Protein 6R9N (pdb70)

Structure (mmCIF, N/CA/C/O backbone):
data_6R9N
#
_entry.id   6R9N
#
_cell.length_a   44.675
_cell.length_b   85.451
_cell.length_c   118.803
_cell.angle_alpha   90.00
_cell.angle_beta   90.00
_cell.angle_gamma   90.00
#
_symmetry.space_group_name_H-M   'P 21 21 21'
#
loop_
_entity.id
_entity.type
_entity.pdbx_description
1 polymer 'Uncharacterized protein'
2 non-polymer 'FE (III) ION'
3 non-polymer 'PEROXIDE ION'
4 non-polymer 'OXYGEN ATOM'
5 non-polymer 'CHLORIDE ION'
6 water water
#
loop_
_atom_site.group_PDB
_atom_site.id
_atom_site.type_symbol
_atom_site.label_atom_id
_atom_site.label_alt_id
_atom_site.label_comp_id
_atom_site.label_asym_id
_atom_site.label_entity_id
_atom_site.label_seq_id
_atom_site.pdbx_PDB_ins_code
_atom_site.Cartn_x
_atom_site.Cartn_y
_atom_site.Cartn_z
_atom_site.occupancy
_atom_site.B_iso_or_equiv
_atom_site.auth_seq_id
_atom_site.auth_comp_id
_atom_site.auth_asym_id
_atom_site.auth_atom_id
_atom_site.pdbx_PDB_model_num
ATOM 1 N N . ILE A 1 6 ? -8.832 -4.692 13.114 1.00 68.46 6 ILE A N 1
ATOM 2 C CA . ILE A 1 6 ? -9.412 -5.960 13.552 1.00 66.06 6 ILE A CA 1
ATOM 3 C C . ILE A 1 6 ? -10.890 -5.784 13.917 1.00 64.46 6 ILE A C 1
ATOM 4 O O . ILE A 1 6 ? -11.732 -6.562 13.470 1.00 64.16 6 ILE A O 1
ATOM 9 N N . ASP A 1 7 ? -11.202 -4.753 14.705 1.00 63.74 7 ASP A N 1
ATOM 10 C CA . ASP A 1 7 ? -12.518 -4.582 15.312 1.00 59.94 7 ASP A CA 1
ATOM 11 C C . ASP A 1 7 ? -13.410 -3.655 14.488 1.00 55.79 7 ASP A C 1
ATOM 12 O O . ASP A 1 7 ? -12.938 -2.831 13.699 1.00 59.92 7 ASP A O 1
ATOM 17 N N . GLY A 1 8 ? -14.716 -3.783 14.705 1.00 44.30 8 GLY A N 1
ATOM 18 C CA . GLY A 1 8 ? -15.712 -3.090 13.904 1.00 39.90 8 GLY A CA 1
ATOM 19 C C . GLY A 1 8 ? -16.224 -1.841 14.598 1.00 37.44 8 GLY A C 1
ATOM 20 O O . GLY A 1 8 ? -16.525 -1.863 15.785 1.00 40.39 8 GLY A O 1
ATOM 21 N N . VAL A 1 9 ? -16.377 -0.769 13.822 1.00 34.19 9 VAL A N 1
ATOM 22 C CA . VAL A 1 9 ? -16.721 0.553 14.331 1.00 26.66 9 VAL A CA 1
ATOM 23 C C . VAL A 1 9 ? -17.959 1.024 13.588 1.00 28.63 9 VAL A C 1
ATOM 24 O O . VAL A 1 9 ? -17.918 1.224 12.365 1.00 27.40 9 VAL A O 1
ATOM 28 N N . VAL A 1 10 ? -19.035 1.263 14.327 1.00 23.61 10 VAL A N 1
ATOM 29 C CA . VAL A 1 10 ? -20.300 1.682 13.731 1.00 24.79 10 VAL A CA 1
ATOM 30 C C . VAL A 1 10 ? -20.233 3.162 13.407 1.00 25.52 10 VAL A C 1
ATOM 31 O O . VAL A 1 10 ? -19.991 3.987 14.293 1.00 24.92 10 VAL A O 1
ATOM 35 N N . LEU A 1 11 ? -20.442 3.498 12.127 1.00 23.07 11 LEU A N 1
ATOM 36 C CA . LEU A 1 11 ? -20.424 4.881 11.664 1.00 22.95 11 LEU A CA 1
ATOM 37 C C . LEU A 1 11 ? -21.799 5.522 11.666 1.00 25.28 11 LEU A C 1
ATOM 38 O O . LEU A 1 11 ? -21.905 6.743 11.809 1.00 28.49 11 LEU A O 1
ATOM 43 N N . TYR A 1 12 ? -22.844 4.720 11.492 1.00 24.56 12 TYR A N 1
ATOM 44 C CA . TYR A 1 12 ? -24.219 5.191 11.437 1.00 25.71 12 TYR A CA 1
ATOM 45 C C . TYR A 1 12 ? -25.095 4.073 11.962 1.00 25.66 12 TYR A C 1
ATOM 46 O O . TYR A 1 12 ? -24.822 2.892 11.730 1.00 26.20 12 TYR A O 1
ATOM 55 N N . GLU A 1 13 ? -26.187 4.455 12.620 1.00 28.93 13 GLU A N 1
ATOM 56 C CA . GLU A 1 13 ? -27.055 3.465 13.238 1.00 30.15 13 GLU A CA 1
ATOM 57 C C . GLU A 1 13 ? -28.449 4.050 13.341 1.00 31.22 13 GLU A C 1
ATOM 58 O O . GLU A 1 13 ? -28.594 5.235 13.648 1.00 30.99 13 GLU A O 1
ATOM 64 N N . ASP A 1 14 ? -29.451 3.264 12.963 1.00 29.44 14 ASP A N 1
ATOM 65 C CA . ASP A 1 14 ? -30.813 3.466 13.452 1.00 31.38 14 ASP A CA 1
ATOM 66 C C . ASP A 1 14 ? -31.393 2.084 13.715 1.00 34.28 14 ASP A C 1
ATOM 67 O O . ASP A 1 14 ? -30.687 1.073 13.621 1.00 33.28 14 ASP A O 1
ATOM 72 N N . ALA A 1 15 ? -32.698 2.036 14.009 1.00 36.62 15 ALA A N 1
ATOM 73 C CA . ALA A 1 15 ? -33.320 0.783 14.443 1.00 35.33 15 ALA A CA 1
ATOM 74 C C . ALA A 1 15 ? -33.235 -0.310 13.382 1.00 36.34 15 ALA A C 1
ATOM 75 O O . ALA A 1 15 ? -33.233 -1.499 13.718 1.00 39.51 15 ALA A O 1
ATOM 77 N N . ASP A 1 16 ? -33.193 0.062 12.102 1.00 37.03 16 ASP A N 1
ATOM 78 C CA . ASP A 1 16 ? -33.282 -0.905 11.019 1.00 39.65 16 ASP A CA 1
ATOM 79 C C . ASP A 1 16 ? -32.032 -1.015 10.156 1.00 35.92 16 ASP A C 1
ATOM 80 O O . ASP A 1 16 ? -31.988 -1.893 9.286 1.00 36.93 16 ASP A O 1
ATOM 85 N N . HIS A 1 17 ? -31.019 -0.174 10.373 1.00 33.97 17 HIS A N 1
ATOM 86 C CA . HIS A 1 17 ? -29.956 0.003 9.391 1.00 31.52 17 HIS A CA 1
ATOM 87 C C . HIS A 1 17 ? -28.679 0.441 10.097 1.00 31.04 17 HIS A C 1
ATOM 88 O O . HIS A 1 17 ? -28.712 1.369 10.903 1.00 30.16 17 HIS A O 1
ATOM 95 N N . LYS A 1 18 ? -27.564 -0.223 9.795 1.00 29.26 18 LYS A N 1
ATOM 96 C CA . LYS A 1 18 ? -26.255 0.183 10.289 1.00 28.55 18 LYS A CA 1
ATOM 97 C C . LYS A 1 18 ? -25.257 0.229 9.144 1.00 28.96 18 LYS A C 1
ATOM 98 O O . LYS A 1 18 ? -25.313 -0.586 8.218 1.00 30.41 18 LYS A O 1
ATOM 104 N N . PHE A 1 19 ? -24.319 1.169 9.245 1.00 25.75 19 PHE A N 1
ATOM 105 C CA . PHE A 1 19 ? -23.149 1.250 8.377 1.00 30.73 19 PHE A CA 1
ATOM 106 C C . PHE A 1 19 ? -21.923 1.135 9.280 1.00 27.43 19 PHE A C 1
ATOM 107 O O . PHE A 1 19 ? -21.764 1.936 10.207 1.00 26.72 19 PHE A O 1
ATOM 115 N N . ILE A 1 20 ? -21.065 0.148 9.002 1.00 24.41 20 ILE A N 1
ATOM 116 C CA . ILE A 1 20 ? -19.996 -0.283 9.897 1.00 27.34 20 ILE A CA 1
ATOM 117 C C . ILE A 1 20 ? -18.669 -0.306 9.139 1.00 28.36 20 ILE A C 1
ATOM 118 O O . ILE A 1 20 ? -18.575 -0.898 8.055 1.00 27.26 20 ILE A O 1
ATOM 123 N N . TRP A 1 21 ? -17.636 0.275 9.744 1.00 27.30 21 TRP A N 1
ATOM 124 C CA . TRP A 1 21 ? -16.258 0.093 9.305 1.00 29.06 21 TRP A CA 1
ATOM 125 C C . TRP A 1 21 ? -15.656 -1.154 9.960 1.00 33.05 21 TRP A C 1
ATOM 126 O O . TRP A 1 21 ? -15.657 -1.277 11.194 1.00 32.06 21 TRP A O 1
ATOM 137 N N . LEU A 1 22 ? -15.161 -2.070 9.122 1.00 30.29 22 LEU A N 1
ATOM 138 C CA . LEU A 1 22 ? -14.614 -3.390 9.468 1.00 33.74 22 LEU A CA 1
ATOM 139 C C . LEU A 1 22 ? -15.709 -4.339 9.926 1.00 43.53 22 LEU A C 1
ATOM 140 O O . LEU A 1 22 ? -16.278 -5.068 9.110 1.00 45.14 22 LEU A O 1
ATOM 145 N N . GLY A 1 31 ? 4.612 -4.763 3.801 1.00 60.42 31 GLY A N 1
ATOM 146 C CA . GLY A 1 31 ? 4.985 -3.703 2.882 1.00 53.78 31 GLY A CA 1
ATOM 147 C C . GLY A 1 31 ? 3.839 -3.003 2.179 1.00 57.27 31 GLY A C 1
ATOM 148 O O . GLY A 1 31 ? 4.053 -1.994 1.509 1.00 56.31 31 GLY A O 1
ATOM 149 N N . ALA A 1 32 ? 2.622 -3.515 2.346 1.00 53.96 32 ALA A N 1
ATOM 150 C CA . ALA A 1 32 ? 1.504 -3.105 1.509 1.00 51.37 32 ALA A CA 1
ATOM 151 C C . ALA A 1 32 ? 0.697 -1.979 2.146 1.00 49.83 32 ALA A C 1
ATOM 152 O O . ALA A 1 32 ? 0.658 -1.826 3.369 1.00 49.16 32 ALA A O 1
ATOM 154 N N . VAL A 1 33 ? 0.050 -1.187 1.284 1.00 45.88 33 VAL A N 1
ATOM 155 C CA . VAL A 1 33 ? -0.940 -0.210 1.730 1.00 47.24 33 VAL A CA 1
ATOM 156 C C . VAL A 1 33 ? -2.069 -0.940 2.448 1.00 48.90 33 VAL A C 1
ATOM 157 O O . VAL A 1 33 ? -2.482 -2.016 2.005 1.00 48.89 33 VAL A O 1
ATOM 161 N N . GLN A 1 34 ? -2.595 -0.388 3.555 1.00 47.25 34 GLN A N 1
ATOM 162 C CA . GLN A 1 34 ? -3.642 -1.229 4.123 1.00 51.14 34 GLN A CA 1
ATOM 163 C C . GLN A 1 34 ? -4.959 -0.802 3.477 1.00 46.65 34 GLN A C 1
ATOM 164 O O . GLN A 1 34 ? -5.056 0.223 2.786 1.00 43.63 34 GLN A O 1
ATOM 170 N N . THR A 1 35 ? -5.992 -1.592 3.751 1.00 43.37 35 THR A N 1
ATOM 171 C CA . THR A 1 35 ? -7.268 -1.486 3.073 1.00 39.38 35 THR A CA 1
ATOM 172 C C . THR A 1 35 ? -8.369 -1.346 4.117 1.00 40.31 35 THR A C 1
ATOM 173 O O . THR A 1 35 ? -8.218 -1.785 5.261 1.00 39.96 35 THR A O 1
ATOM 177 N N . MET A 1 36 ? -9.459 -0.684 3.730 1.00 36.33 36 MET A N 1
ATOM 178 C CA . MET A 1 36 ? -10.619 -0.495 4.601 1.00 33.33 36 MET A CA 1
ATOM 179 C C . MET A 1 36 ? -11.780 -1.325 4.075 1.00 35.77 36 MET A C 1
ATOM 180 O O . MET A 1 36 ? -12.097 -1.251 2.886 1.00 34.72 36 MET A O 1
ATOM 185 N N . GLN A 1 37 ? -12.412 -2.107 4.953 1.00 34.24 37 GLN A N 1
ATOM 186 C CA . GLN A 1 37 ? -13.564 -2.937 4.613 1.00 30.27 37 GLN A CA 1
ATOM 187 C C . GLN A 1 37 ? -14.797 -2.406 5.321 1.00 30.39 37 GLN A C 1
ATOM 188 O O . GLN A 1 37 ? -14.719 -1.970 6.473 1.00 29.49 37 GLN A O 1
ATOM 194 N N . TYR A 1 38 ? -15.939 -2.458 4.642 1.00 27.91 38 TYR A N 1
ATOM 195 C CA . TYR A 1 38 ? -17.164 -1.917 5.208 1.00 30.94 38 TYR A CA 1
ATOM 196 C C . TYR A 1 38 ? -18.292 -2.938 5.156 1.00 27.30 38 TYR A C 1
ATOM 197 O O . TYR A 1 38 ? -18.296 -3.857 4.333 1.00 27.42 38 TYR A O 1
ATOM 206 N N . LEU A 1 39 ? -19.228 -2.787 6.090 1.00 25.92 39 LEU A N 1
ATOM 207 C CA . LEU A 1 39 ? -20.392 -3.654 6.184 1.00 25.97 39 LEU A CA 1
ATOM 208 C C . LEU A 1 39 ? -21.616 -2.779 6.389 1.00 27.99 39 LEU A C 1
ATOM 209 O O . LEU A 1 39 ? -21.592 -1.851 7.207 1.00 26.85 39 LEU A O 1
ATOM 214 N N . ILE A 1 40 ? -22.657 -3.040 5.610 1.00 27.59 40 ILE A N 1
ATOM 215 C CA . ILE A 1 40 ? -23.982 -2.481 5.835 1.00 24.49 40 ILE A CA 1
ATOM 216 C C . ILE A 1 40 ? -24.882 -3.604 6.322 1.00 29.91 40 ILE A C 1
ATOM 217 O O . ILE A 1 40 ? -24.877 -4.699 5.750 1.00 31.17 40 ILE A O 1
ATOM 222 N N . VAL A 1 41 ? -25.610 -3.352 7.410 1.00 30.55 41 VAL A N 1
ATOM 223 C CA . VAL A 1 41 ? -26.597 -4.279 7.947 1.00 29.15 41 VAL A CA 1
ATOM 224 C C . VAL A 1 41 ? -27.946 -3.587 7.863 1.00 31.01 41 VAL A C 1
ATOM 225 O O . VAL A 1 41 ? -28.067 -2.415 8.234 1.00 32.81 41 VAL A O 1
ATOM 229 N N . ASP A 1 42 ? -28.948 -4.298 7.354 1.00 32.52 42 ASP A N 1
ATOM 230 C CA . ASP A 1 42 ? -30.265 -3.717 7.099 1.00 34.60 42 ASP A CA 1
ATOM 231 C C . ASP A 1 42 ? -31.296 -4.797 7.398 1.00 35.93 42 ASP A C 1
ATOM 232 O O . ASP A 1 42 ? -31.325 -5.833 6.721 1.00 31.82 42 ASP A O 1
ATOM 237 N N . ARG A 1 43 ? -32.112 -4.562 8.435 1.00 30.97 43 ARG A N 1
ATOM 238 C CA . ARG A 1 43 ? -33.081 -5.547 8.913 1.00 35.44 43 ARG A CA 1
ATOM 239 C C . ARG A 1 43 ? -32.443 -6.929 9.023 1.00 36.27 43 ARG A C 1
ATOM 240 O O . ARG A 1 43 ? -33.000 -7.935 8.581 1.00 38.03 43 ARG A O 1
ATOM 248 N N . GLY A 1 44 ? -31.220 -6.974 9.549 1.00 34.81 44 GLY A N 1
ATOM 249 C CA . GLY A 1 44 ? -30.580 -8.245 9.781 1.00 32.11 44 GLY A CA 1
ATOM 250 C C . GLY A 1 44 ? -29.872 -8.859 8.592 1.00 37.60 44 GLY A C 1
ATOM 251 O O . GLY A 1 44 ? -29.345 -9.966 8.728 1.00 43.80 44 GLY A O 1
ATOM 252 N N . ARG A 1 45 ? -29.883 -8.222 7.422 1.00 33.85 45 ARG A N 1
ATOM 253 C CA . ARG A 1 45 ? -29.171 -8.730 6.251 1.00 38.93 45 ARG A CA 1
ATOM 254 C C . ARG A 1 45 ? -27.954 -7.851 5.972 1.00 35.82 45 ARG A C 1
ATOM 255 O O . ARG A 1 45 ? -27.934 -6.671 6.333 1.00 38.32 45 ARG A O 1
ATOM 263 N N . GLY A 1 46 ? -26.932 -8.428 5.337 1.00 32.79 46 GLY A N 1
ATOM 264 C CA . GLY A 1 46 ? -25.638 -7.776 5.189 1.00 31.94 46 GLY A CA 1
ATOM 265 C C . GLY A 1 46 ? -25.287 -7.425 3.750 1.00 32.57 46 GLY A C 1
ATOM 266 O O . GLY A 1 46 ? -25.695 -8.108 2.811 1.00 31.36 46 GLY A O 1
ATOM 267 N N . VAL A 1 47 ? -24.533 -6.339 3.587 1.00 28.33 47 VAL A N 1
ATOM 268 C CA . VAL A 1 47 ? -23.930 -5.947 2.315 1.00 28.20 47 VAL A CA 1
ATOM 269 C C . VAL A 1 47 ? -22.456 -5.680 2.599 1.00 28.79 47 VAL A C 1
ATOM 270 O O . VAL A 1 47 ? -22.130 -4.820 3.426 1.00 26.83 47 VAL A O 1
ATOM 274 N N . LEU A 1 48 ? -21.576 -6.433 1.950 1.00 28.18 48 LEU A N 1
ATOM 275 C CA . LEU A 1 48 ? -20.139 -6.356 2.197 1.00 30.84 48 LEU A CA 1
ATOM 276 C C . LEU A 1 48 ? -19.461 -5.525 1.117 1.00 27.55 48 LEU A C 1
ATOM 277 O O . LEU A 1 48 ? -19.608 -5.821 -0.071 1.00 27.69 48 LEU A O 1
ATOM 282 N N . LEU A 1 49 ? -18.674 -4.524 1.528 1.00 28.56 49 LEU A N 1
ATOM 283 C CA . LEU A 1 49 ? -18.011 -3.622 0.589 1.00 26.90 49 LEU A CA 1
ATOM 284 C C . LEU A 1 49 ? -16.511 -3.902 0.527 1.00 31.37 49 LEU A C 1
ATOM 285 O O . LEU A 1 49 ? -15.815 -3.821 1.548 1.00 27.81 49 LEU A O 1
ATOM 290 N N . ASP A 1 50 ? -16.013 -4.172 -0.694 1.00 28.16 50 ASP A N 1
ATOM 291 C CA . ASP A 1 50 ? -14.604 -4.390 -1.031 1.00 31.31 50 ASP A CA 1
ATOM 292 C C . ASP A 1 50 ? -13.894 -5.199 0.045 1.00 34.74 50 ASP A C 1
ATOM 293 O O . ASP A 1 50 ? -13.000 -4.694 0.738 1.00 38.77 50 ASP A O 1
ATOM 298 N N . PRO A 1 51 ? -14.291 -6.454 0.231 1.00 36.16 51 PRO A N 1
ATOM 299 C CA . PRO A 1 51 ? -13.727 -7.268 1.301 1.00 39.82 51 PRO A CA 1
ATOM 300 C C . PRO A 1 51 ? -12.352 -7.826 0.987 1.00 42.31 51 PRO A C 1
ATOM 301 O O . PRO A 1 51 ? -11.830 -8.605 1.789 1.00 49.26 51 PRO A O 1
ATOM 305 N N . GLY A 1 52 ? -11.757 -7.425 -0.134 1.00 39.11 52 GLY A N 1
ATOM 306 C CA . GLY A 1 52 ? -10.606 -8.140 -0.640 1.00 45.28 52 GLY A CA 1
ATOM 307 C C . GLY A 1 52 ? -9.437 -8.127 0.314 1.00 49.70 52 GLY A C 1
ATOM 308 O O . GLY A 1 52 ? -9.286 -7.255 1.169 1.00 54.68 52 GLY A O 1
ATOM 309 N N . GLY A 1 53 ? -8.574 -9.112 0.103 1.00 52.17 53 GLY A N 1
ATOM 310 C CA . GLY A 1 53 ? -7.504 -9.413 1.019 1.00 57.49 53 GLY A CA 1
ATOM 311 C C . GLY A 1 53 ? -7.711 -10.825 1.521 1.00 58.14 53 GLY A C 1
ATOM 312 O O . GLY A 1 53 ? -8.418 -11.046 2.512 1.00 58.03 53 GLY A O 1
ATOM 313 N N . VAL A 1 54 ? -7.120 -11.795 0.817 1.00 58.81 54 VAL A N 1
ATOM 314 C CA . VAL A 1 54 ? -7.164 -13.189 1.246 1.00 56.74 54 VAL A CA 1
ATOM 315 C C . VAL A 1 54 ? -6.570 -13.365 2.641 1.00 63.75 54 VAL A C 1
ATOM 316 O O . VAL A 1 54 ? -6.822 -14.382 3.303 1.00 58.95 54 VAL A O 1
ATOM 320 N N . HIS A 1 55 ? -5.799 -12.390 3.118 1.00 63.00 55 HIS A N 1
ATOM 321 C CA . HIS A 1 55 ? -5.186 -12.545 4.423 1.00 66.83 55 HIS A CA 1
ATOM 322 C C . HIS A 1 55 ? -6.107 -12.044 5.532 1.00 64.78 55 HIS A C 1
ATOM 323 O O . HIS A 1 55 ? -7.032 -11.256 5.309 1.00 61.22 55 HIS A O 1
ATOM 330 N N . LEU A 1 56 ? -5.777 -12.469 6.753 1.00 65.42 56 LEU A N 1
ATOM 331 C CA . LEU A 1 56 ? -6.740 -12.880 7.772 1.00 66.52 56 LEU A CA 1
ATOM 332 C C . LEU A 1 56 ? -8.190 -12.721 7.327 1.00 66.67 56 LEU A C 1
ATOM 333 O O . LEU A 1 56 ? -8.887 -11.765 7.697 1.00 63.38 56 LEU A O 1
ATOM 338 N N . PHE A 1 57 ? -8.639 -13.674 6.509 1.00 63.83 57 PHE A N 1
ATOM 339 C CA . PHE A 1 57 ? -10.047 -13.753 6.171 1.00 58.23 57 PHE A CA 1
ATOM 340 C C . PHE A 1 57 ? -10.855 -13.923 7.445 1.00 56.54 57 PHE A C 1
ATOM 341 O O . PHE A 1 57 ? -11.975 -13.417 7.559 1.00 53.64 57 PHE A O 1
ATOM 349 N N . SER A 1 58 ? -10.250 -14.560 8.444 1.00 55.68 58 SER A N 1
ATOM 350 C CA . SER A 1 58 ? -10.908 -14.807 9.710 1.00 53.31 58 SER A CA 1
ATOM 351 C C . SER A 1 58 ? -10.993 -13.551 10.556 1.00 53.21 58 SER A C 1
ATOM 352 O O . SER A 1 58 ? -11.808 -13.494 11.481 1.00 55.69 58 SER A O 1
ATOM 355 N N . ARG A 1 59 ? -10.197 -12.528 10.245 1.00 58.14 59 ARG A N 1
ATOM 356 C CA . ARG A 1 59 ? -10.354 -11.261 10.947 1.00 58.26 59 ARG A CA 1
ATOM 357 C C . ARG A 1 59 ? -11.645 -10.578 10.516 1.00 52.81 59 ARG A C 1
ATOM 358 O O . ARG A 1 59 ? -12.427 -10.114 11.356 1.00 52.45 59 ARG A O 1
ATOM 366 N N . VAL A 1 60 ? -11.891 -10.520 9.205 1.00 53.10 60 VAL A N 1
ATOM 367 C CA . VAL A 1 60 ? -13.109 -9.889 8.709 1.00 49.67 60 VAL A CA 1
ATOM 368 C C . VAL A 1 60 ? -14.339 -10.665 9.169 1.00 48.20 60 VAL A C 1
ATOM 369 O O . VAL A 1 60 ? -15.336 -10.071 9.598 1.00 43.13 60 VAL A O 1
ATOM 373 N N . VAL A 1 61 ? -14.283 -12.003 9.093 1.00 48.38 61 VAL A N 1
ATOM 374 C CA . VAL A 1 61 ? -15.400 -12.841 9.528 1.00 45.72 61 VAL A CA 1
ATOM 375 C C . VAL A 1 61 ? -15.714 -12.593 10.997 1.00 46.03 61 VAL A C 1
ATOM 376 O O . VAL A 1 61 ? -16.881 -12.433 11.380 1.00 37.83 61 VAL A O 1
ATOM 380 N N . THR A 1 62 ? -14.678 -12.619 11.846 1.00 46.57 62 THR A N 1
ATOM 381 C CA . THR A 1 62 ? -14.865 -12.347 13.268 1.00 45.79 62 THR A CA 1
ATOM 382 C C . THR A 1 62 ? -15.541 -11.002 13.486 1.00 45.99 62 THR A C 1
ATOM 383 O O . THR A 1 62 ? -16.504 -10.893 14.256 1.00 44.48 62 THR A O 1
ATOM 387 N N . ALA A 1 63 ? -15.046 -9.966 12.811 1.00 44.80 63 ALA A N 1
ATOM 388 C CA . ALA A 1 63 ? -15.623 -8.640 12.972 1.00 42.61 63 ALA A CA 1
ATOM 389 C C . ALA A 1 63 ? -17.075 -8.622 12.519 1.00 42.49 63 ALA A C 1
ATOM 390 O O . ALA A 1 63 ? -17.949 -8.117 13.232 1.00 43.07 63 ALA A O 1
ATOM 392 N N . ILE A 1 64 ? -17.358 -9.206 11.349 1.00 37.59 64 ILE A N 1
ATOM 393 C CA . ILE A 1 64 ? -18.735 -9.259 10.864 1.00 37.68 64 ILE A CA 1
ATOM 394 C C . ILE A 1 64 ? -19.635 -9.948 11.882 1.00 37.04 64 ILE A C 1
ATOM 395 O O . ILE A 1 64 ? -20.750 -9.486 12.164 1.00 35.77 64 ILE A O 1
ATOM 400 N N . SER A 1 65 ? -19.153 -11.041 12.474 1.00 41.77 65 SER A N 1
ATOM 401 C CA . SER A 1 65 ? -19.965 -11.862 13.369 1.00 42.26 65 SER A CA 1
ATOM 402 C C . SER A 1 65 ? -20.389 -11.150 14.651 1.00 39.71 65 SER A C 1
ATOM 403 O O . SER A 1 65 ? -21.292 -11.645 15.328 1.00 38.99 65 SER A O 1
ATOM 406 N N . ARG A 1 66 ? -19.786 -10.012 14.999 1.00 38.54 66 ARG A N 1
ATOM 407 C CA . ARG A 1 66 ? -20.311 -9.227 16.109 1.00 39.49 66 ARG A CA 1
ATOM 408 C C . ARG A 1 66 ? -21.625 -8.541 15.763 1.00 42.04 66 ARG A C 1
ATOM 409 O O . ARG A 1 66 ? -22.288 -8.012 16.666 1.00 42.99 66 ARG A O 1
ATOM 417 N N . PHE A 1 67 ? -22.008 -8.525 14.488 1.00 40.50 67 PHE A N 1
ATOM 418 C CA . PHE A 1 67 ? -23.195 -7.816 14.037 1.00 37.43 67 PHE A CA 1
ATOM 419 C C . PHE A 1 67 ? -24.199 -8.685 13.318 1.00 39.61 67 PHE A C 1
ATOM 420 O O . PHE A 1 67 ? -25.396 -8.396 13.388 1.00 45.00 67 PHE A O 1
ATOM 428 N N . ILE A 1 68 ? -23.757 -9.734 12.628 1.00 38.58 68 ILE A N 1
ATOM 429 C CA . ILE A 1 68 ? -24.641 -10.470 11.740 1.00 37.60 68 ILE A CA 1
ATOM 430 C C . ILE A 1 68 ? -24.007 -11.816 11.435 1.00 38.78 68 ILE A C 1
ATOM 431 O O . ILE A 1 68 ? -22.784 -11.950 11.407 1.00 37.35 68 ILE A O 1
ATOM 436 N N . SER A 1 69 ? -24.842 -12.815 11.201 1.00 41.47 69 SER A N 1
ATOM 437 C CA . SER A 1 69 ? -24.331 -14.099 10.749 1.00 44.46 69 SER A CA 1
ATOM 438 C C . SER A 1 69 ? -23.839 -13.990 9.311 1.00 44.89 69 SER A C 1
ATOM 439 O O . SER A 1 69 ? -24.487 -13.375 8.454 1.00 39.08 69 SER A O 1
ATOM 442 N N . VAL A 1 70 ? -22.679 -14.591 9.050 1.00 41.15 70 VAL A N 1
ATOM 443 C CA . VAL A 1 70 ? -22.080 -14.473 7.728 1.00 41.42 70 VAL A CA 1
ATOM 444 C C . VAL A 1 70 ? -22.987 -15.115 6.690 1.00 46.55 70 VAL A C 1
ATOM 445 O O . VAL A 1 70 ? -22.949 -14.756 5.504 1.00 48.28 70 VAL A O 1
ATOM 449 N N . ASP A 1 71 ? -23.812 -16.065 7.126 1.00 48.68 71 ASP A N 1
ATOM 450 C CA . ASP A 1 71 ? -24.963 -16.608 6.420 1.00 49.36 71 ASP A CA 1
ATOM 451 C C . ASP A 1 71 ? -25.790 -15.552 5.700 1.00 44.07 71 ASP A C 1
ATOM 452 O O . ASP A 1 71 ? -26.307 -15.796 4.608 1.00 43.34 71 ASP A O 1
ATOM 457 N N . LYS A 1 72 ? -25.986 -14.403 6.342 1.00 45.17 72 LYS A N 1
ATOM 458 C CA . LYS A 1 72 ? -27.015 -13.458 5.933 1.00 44.31 72 LYS A CA 1
ATOM 459 C C . LYS A 1 72 ? -26.477 -12.295 5.111 1.00 38.39 72 LYS A C 1
ATOM 460 O O . LYS A 1 72 ? -27.198 -11.313 4.900 1.00 37.03 72 LYS A O 1
ATOM 466 N N . ILE A 1 73 ? -25.235 -12.377 4.647 1.00 36.67 73 ILE A N 1
ATOM 467 C CA . ILE A 1 73 ? -24.729 -11.423 3.666 1.00 33.95 73 ILE A CA 1
ATOM 468 C C . ILE A 1 73 ? -25.313 -11.793 2.309 1.00 32.70 73 ILE A C 1
ATOM 469 O O . ILE A 1 73 ? -24.984 -12.835 1.742 1.00 38.72 73 ILE A O 1
ATOM 474 N N . ASP A 1 74 ? -26.206 -10.949 1.803 1.00 34.08 74 ASP A N 1
ATOM 475 C CA . ASP A 1 74 ? -26.868 -11.166 0.529 1.00 34.77 74 ASP A CA 1
ATOM 476 C C . ASP A 1 74 ? -26.123 -10.550 -0.639 1.00 35.84 74 ASP A C 1
ATOM 477 O O . ASP A 1 74 ? -26.318 -10.988 -1.779 1.00 34.12 74 ASP A O 1
ATOM 482 N N . THR A 1 75 ? -25.296 -9.539 -0.388 1.00 31.14 75 THR A N 1
ATOM 483 C CA . THR A 1 75 ? -24.673 -8.770 -1.453 1.00 31.48 75 THR A CA 1
ATOM 484 C C . THR A 1 75 ? -23.221 -8.478 -1.101 1.00 27.75 75 THR A C 1
ATOM 485 O O . THR A 1 75 ? -22.902 -8.182 0.048 1.00 32.66 75 THR A O 1
ATOM 489 N N . ILE A 1 76 ? -22.349 -8.570 -2.093 1.00 30.80 76 ILE A N 1
ATOM 490 C CA . ILE A 1 76 ? -20.949 -8.192 -1.966 1.00 29.49 76 ILE A CA 1
ATOM 491 C C . ILE A 1 76 ? -20.647 -7.225 -3.103 1.00 29.02 76 ILE A C 1
ATOM 492 O O . ILE A 1 76 ? -20.892 -7.541 -4.271 1.00 28.82 76 ILE A O 1
ATOM 497 N N . PHE A 1 77 ? -20.138 -6.048 -2.763 1.00 23.52 77 PHE A N 1
ATOM 498 C CA . PHE A 1 77 ? -19.906 -4.982 -3.723 1.00 23.55 77 PHE A CA 1
ATOM 499 C C . PHE A 1 77 ? -18.410 -4.850 -3.956 1.00 26.84 77 PHE A C 1
ATOM 500 O O . PHE A 1 77 ? -17.643 -4.756 -2.995 1.00 27.26 77 PHE A O 1
ATOM 508 N N . PHE A 1 78 ? -18.002 -4.866 -5.222 1.00 24.90 78 PHE A N 1
ATOM 509 C CA . PHE A 1 78 ? -16.614 -4.662 -5.631 1.00 28.55 78 PHE A CA 1
ATOM 510 C C . PHE A 1 78 ? -16.549 -3.334 -6.375 1.00 28.78 78 PHE A C 1
ATOM 511 O O . PHE A 1 78 ? -17.131 -3.205 -7.464 1.00 23.50 78 PHE A O 1
ATOM 519 N N . SER A 1 79 ? -15.814 -2.363 -5.821 1.00 25.95 79 SER A N 1
ATOM 520 C CA . SER A 1 79 ? -15.707 -1.076 -6.504 1.00 25.45 79 SER A CA 1
ATOM 521 C C . SER A 1 79 ? -15.058 -1.240 -7.881 1.00 22.97 79 SER A C 1
ATOM 522 O O . SER A 1 79 ? -15.449 -0.562 -8.840 1.00 24.01 79 SER A O 1
ATOM 525 N N . HIS A 1 80 ? -14.085 -2.139 -8.009 1.00 21.20 80 HIS A N 1
ATOM 526 C CA . HIS A 1 80 ? -13.439 -2.398 -9.310 1.00 25.88 80 HIS A CA 1
ATOM 527 C C . HIS A 1 80 ? -12.658 -3.712 -9.209 1.00 26.06 80 HIS A C 1
ATOM 528 O O . HIS A 1 80 ? -12.893 -4.512 -8.297 1.00 23.98 80 HIS A O 1
ATOM 535 N N . GLN A 1 81 ? -11.709 -3.917 -10.124 1.00 23.89 81 GLN A N 1
ATOM 536 C CA . GLN A 1 81 ? -11.112 -5.228 -10.379 1.00 21.86 81 GLN A CA 1
ATOM 537 C C . GLN A 1 81 ? -9.832 -5.499 -9.600 1.00 28.26 81 GLN A C 1
ATOM 538 O O . GLN A 1 81 ? -9.337 -6.632 -9.639 1.00 28.66 81 GLN A O 1
ATOM 544 N N . ASP A 1 82 ? -9.293 -4.511 -8.886 1.00 26.75 82 ASP A N 1
ATOM 545 C CA . ASP A 1 82 ? -7.947 -4.625 -8.339 1.00 27.85 82 ASP A CA 1
ATOM 546 C C . ASP A 1 82 ? -7.832 -5.736 -7.292 1.00 29.51 82 ASP A C 1
ATOM 547 O O . ASP A 1 82 ? -8.801 -6.064 -6.604 1.00 24.55 82 ASP A O 1
ATOM 552 N N . PRO A 1 83 ? -6.634 -6.312 -7.137 1.00 28.92 83 PRO A N 1
ATOM 553 C CA . PRO A 1 83 ? -6.443 -7.361 -6.117 1.00 30.20 83 PRO A CA 1
ATOM 554 C C . PRO A 1 83 ? -6.692 -6.903 -4.686 1.00 32.94 83 PRO A C 1
ATOM 555 O O . PRO A 1 83 ? -7.191 -7.693 -3.874 1.00 34.45 83 PRO A O 1
ATOM 559 N N . ASP A 1 84 ? -6.371 -5.660 -4.332 1.00 29.64 84 ASP A N 1
ATOM 560 C CA . ASP A 1 84 ? -6.717 -5.234 -2.975 1.00 30.45 84 ASP A CA 1
ATOM 561 C C . ASP A 1 84 ? -8.230 -5.143 -2.748 1.00 34.29 84 ASP A C 1
ATOM 562 O O . ASP A 1 84 ? -8.658 -4.999 -1.600 1.00 36.45 84 ASP A O 1
ATOM 567 N N . VAL A 1 85 ? -9.042 -5.213 -3.805 1.00 31.58 85 VAL A N 1
ATOM 568 C CA . VAL A 1 85 ? -10.505 -5.203 -3.699 1.00 32.01 85 VAL A CA 1
ATOM 569 C C . VAL A 1 85 ? -11.069 -6.611 -3.663 1.00 35.02 85 VAL A C 1
ATOM 570 O O . VAL A 1 85 ? -11.981 -6.898 -2.885 1.00 37.17 85 VAL A O 1
ATOM 574 N N . SER A 1 86 ? -10.554 -7.464 -4.550 1.00 34.02 86 SER A N 1
ATOM 575 C CA . SER A 1 86 ? -11.193 -8.688 -4.991 1.00 36.45 86 SER A CA 1
ATOM 576 C C . SER A 1 86 ? -10.474 -9.975 -4.611 1.00 43.12 86 SER A C 1
ATOM 577 O O . SER A 1 86 ? -11.013 -11.050 -4.891 1.00 45.23 86 SER A O 1
ATOM 580 N N . SER A 1 87 ? -9.257 -9.904 -4.050 1.00 40.72 87 SER A N 1
ATOM 581 C CA . SER A 1 87 ? -8.420 -11.102 -3.898 1.00 46.19 87 SER A CA 1
ATOM 582 C C . SER A 1 87 ? -9.103 -12.233 -3.121 1.00 47.20 87 SER A C 1
ATOM 583 O O . SER A 1 87 ? -8.846 -13.412 -3.396 1.00 43.58 87 SER A O 1
ATOM 586 N N . GLY A 1 88 ? -9.949 -11.914 -2.149 1.00 44.33 88 GLY A N 1
ATOM 587 C CA . GLY A 1 88 ? -10.504 -12.968 -1.321 1.00 47.47 88 GLY A CA 1
ATOM 588 C C . GLY A 1 88 ? -11.820 -13.546 -1.795 1.00 42.08 88 GLY A C 1
ATOM 589 O O . GLY A 1 88 ? -12.508 -14.223 -1.033 1.00 45.71 88 GLY A O 1
ATOM 590 N N . ILE A 1 89 ? -12.156 -13.320 -3.066 1.00 43.95 89 ILE A N 1
ATOM 591 C CA . ILE A 1 89 ? -13.492 -13.632 -3.577 1.00 43.35 89 ILE A CA 1
ATOM 592 C C . ILE A 1 89 ? -13.854 -15.109 -3.384 1.00 48.70 89 ILE A C 1
ATOM 593 O O . ILE A 1 89 ? -15.012 -15.441 -3.107 1.00 50.05 89 ILE A O 1
ATOM 598 N N . ALA A 1 90 ? -12.890 -16.020 -3.553 1.00 47.61 90 ALA A N 1
ATOM 599 C CA . ALA A 1 90 ? -13.195 -17.446 -3.422 1.00 43.67 90 ALA A CA 1
ATOM 600 C C . ALA A 1 90 ? -13.639 -17.794 -2.006 1.00 46.96 90 ALA A C 1
ATOM 601 O O . ALA A 1 90 ? -14.556 -18.602 -1.815 1.00 45.98 90 ALA A O 1
ATOM 603 N N . LEU A 1 91 ? -13.013 -17.180 -0.998 1.00 41.06 91 LEU A N 1
ATOM 604 C CA . LEU A 1 91 ? -13.371 -17.479 0.384 1.00 42.82 91 LEU A CA 1
ATOM 605 C C . LEU A 1 91 ? -14.778 -16.994 0.720 1.00 47.05 91 LEU A C 1
ATOM 606 O O . LEU A 1 91 ? -15.514 -17.670 1.448 1.00 47.15 91 LEU A O 1
ATOM 611 N N . TRP A 1 92 ? -15.170 -15.820 0.221 1.00 45.44 92 TRP A N 1
ATOM 612 C CA . TRP A 1 92 ? -16.503 -15.324 0.544 1.00 44.16 92 TRP A CA 1
ATOM 613 C C . TRP A 1 92 ? -17.580 -16.123 -0.173 1.00 49.36 92 TRP A C 1
ATOM 614 O O . TRP A 1 92 ? -18.672 -16.324 0.377 1.00 48.90 92 TRP A O 1
ATOM 625 N N . LEU A 1 93 ? -17.287 -16.611 -1.384 1.00 48.03 93 LEU A N 1
ATOM 626 C CA . LEU A 1 93 ? -18.270 -17.400 -2.125 1.00 53.65 93 LEU A CA 1
ATOM 627 C C . LEU A 1 93 ? -18.568 -18.727 -1.449 1.00 48.96 93 LEU A C 1
ATOM 628 O O . LEU A 1 93 ? -19.656 -19.279 -1.651 1.00 49.07 93 LEU A O 1
ATOM 633 N N . GLY A 1 94 ? -17.647 -19.227 -0.622 1.00 47.97 94 GLY A N 1
ATOM 634 C CA . GLY A 1 94 ? -17.859 -20.510 0.016 1.00 44.95 94 GLY A CA 1
ATOM 635 C C . GLY A 1 94 ? -18.773 -20.452 1.219 1.00 48.18 94 GLY A C 1
ATOM 636 O O . GLY A 1 94 ? -19.463 -21.432 1.513 1.00 53.23 94 GLY A O 1
ATOM 637 N N . ILE A 1 95 ? -18.799 -19.328 1.935 1.00 45.34 95 ILE A N 1
ATOM 638 C CA . ILE A 1 95 ? -19.590 -19.212 3.159 1.00 43.72 95 ILE A CA 1
ATOM 639 C C . ILE A 1 95 ? -20.812 -18.325 3.003 1.00 43.09 95 ILE A C 1
ATOM 640 O O . ILE A 1 95 ? -21.551 -18.135 3.983 1.00 40.41 95 ILE A O 1
ATOM 645 N N . THR A 1 96 ? -21.036 -17.742 1.830 1.00 42.12 96 THR A N 1
ATOM 646 C CA . THR A 1 96 ? -22.223 -16.937 1.602 1.00 42.78 96 THR A CA 1
ATOM 647 C C . THR A 1 96 ? -22.874 -17.382 0.305 1.00 46.49 96 THR A C 1
ATOM 648 O O . THR A 1 96 ? -22.232 -17.967 -0.572 1.00 46.02 96 THR A O 1
ATOM 652 N N . LYS A 1 97 ? -24.163 -17.072 0.189 1.00 44.02 97 LYS A N 1
ATOM 653 C CA . LYS A 1 97 ? -24.888 -17.194 -1.063 1.00 43.94 97 LYS A CA 1
ATOM 654 C C . LYS A 1 97 ? -25.086 -15.845 -1.739 1.00 41.56 97 LYS A C 1
ATOM 655 O O . LYS A 1 97 ? -26.028 -15.689 -2.522 1.00 47.17 97 LYS A O 1
ATOM 661 N N . ALA A 1 98 ? -24.227 -14.871 -1.442 1.00 33.45 98 ALA A N 1
ATOM 662 C CA . ALA A 1 98 ? -24.402 -13.511 -1.935 1.00 37.62 98 ALA A CA 1
ATOM 663 C C . ALA A 1 98 ? -24.167 -13.427 -3.437 1.00 34.08 98 ALA A C 1
ATOM 664 O O . ALA A 1 98 ? -23.395 -14.193 -4.008 1.00 31.36 98 ALA A O 1
ATOM 666 N N . LYS A 1 99 ? -24.830 -12.468 -4.075 1.00 37.35 99 LYS A N 1
ATOM 667 C CA . LYS A 1 99 ? -24.410 -12.030 -5.401 1.00 38.60 99 LYS A CA 1
ATOM 668 C C . LYS A 1 99 ? -23.300 -10.992 -5.275 1.00 34.71 99 LYS A C 1
ATOM 669 O O . LYS A 1 99 ? -23.203 -10.276 -4.275 1.00 35.74 99 LYS A O 1
ATOM 675 N N . ILE A 1 100 ? -22.465 -10.906 -6.303 1.00 34.06 100 ILE A N 1
ATOM 676 C CA . ILE A 1 100 ? -21.348 -9.971 -6.326 1.00 35.41 100 ILE A CA 1
ATOM 677 C C . ILE A 1 100 ? -21.621 -8.894 -7.366 1.00 33.90 100 ILE A C 1
ATOM 678 O O . ILE A 1 100 ? -21.765 -9.186 -8.560 1.00 26.65 100 ILE A O 1
ATOM 683 N N . TYR A 1 101 ? -21.649 -7.644 -6.916 1.00 27.22 101 TYR A N 1
ATOM 684 C CA . TYR A 1 101 ? -21.871 -6.521 -7.811 1.00 27.14 101 TYR A CA 1
ATOM 685 C C . TYR A 1 101 ? -20.526 -5.970 -8.251 1.00 29.32 101 TYR A C 1
ATOM 686 O O . TYR A 1 101 ? -19.670 -5.645 -7.416 1.00 27.87 101 TYR A O 1
ATOM 695 N N . ILE A 1 102 ? -20.348 -5.867 -9.565 1.00 23.16 102 ILE A N 1
ATOM 696 C CA . ILE A 1 102 ? -19.125 -5.328 -10.133 1.00 26.86 102 ILE A CA 1
ATOM 697 C C . ILE A 1 102 ? -19.470 -4.780 -11.504 1.00 29.28 102 ILE A C 1
ATOM 698 O O . ILE A 1 102 ? -20.441 -5.213 -12.134 1.00 30.31 102 ILE A O 1
ATOM 703 N N . SER A 1 103 ? -18.697 -3.801 -11.951 1.00 26.97 103 SER A N 1
ATOM 704 C CA . SER A 1 103 ? -18.855 -3.274 -13.300 1.00 27.33 103 SER A CA 1
ATOM 705 C C . SER A 1 103 ? -18.928 -4.383 -14.336 1.00 26.86 103 SER A C 1
ATOM 706 O O . SER A 1 103 ? -18.170 -5.354 -14.288 1.00 24.33 103 SER A O 1
ATOM 709 N N . SER A 1 104 ? -19.844 -4.221 -15.292 1.00 25.09 104 SER A N 1
ATOM 710 C CA . SER A 1 104 ? -19.899 -5.146 -16.421 1.00 27.87 104 SER A CA 1
ATOM 711 C C . SER A 1 104 ? -18.570 -5.221 -17.179 1.00 24.79 104 SER A C 1
ATOM 712 O O . SER A 1 104 ? -18.327 -6.212 -17.866 1.00 27.74 104 SER A O 1
ATOM 715 N N . LEU A 1 105 ? -17.685 -4.226 -17.033 1.00 26.90 105 LEU A N 1
ATOM 716 C CA . LEU A 1 105 ? -16.370 -4.301 -17.678 1.00 26.86 105 LEU A CA 1
ATOM 717 C C . LEU A 1 105 ? -15.562 -5.501 -17.207 1.00 26.81 105 LEU A C 1
ATOM 718 O O . LEU A 1 105 ? -14.683 -5.974 -17.939 1.00 29.33 105 LEU A O 1
ATOM 723 N N . TRP A 1 106 ? -15.815 -5.992 -15.991 1.00 26.92 106 TRP A N 1
ATOM 724 C CA . TRP A 1 106 ? -14.948 -6.989 -15.371 1.00 29.72 106 TRP A CA 1
ATOM 725 C C . TRP A 1 106 ? -15.582 -8.362 -15.210 1.00 36.78 106 TRP A C 1
ATOM 726 O O . TRP A 1 106 ? -14.855 -9.333 -14.966 1.00 36.60 106 TRP A O 1
ATOM 737 N N . VAL A 1 107 ? -16.908 -8.463 -15.327 1.00 32.97 107 VAL A N 1
ATOM 738 C CA . VAL A 1 107 ? -17.583 -9.742 -15.114 1.00 37.66 107 VAL A CA 1
ATOM 739 C C . VAL A 1 107 ? -16.994 -10.834 -15.995 1.00 46.66 107 VAL A C 1
ATOM 740 O O . VAL A 1 107 ? -16.726 -11.956 -15.532 1.00 46.10 107 VAL A O 1
ATOM 744 N N . ARG A 1 108 ? -16.711 -10.504 -17.258 1.00 46.69 108 ARG A N 1
ATOM 745 C CA . ARG A 1 108 ? -16.299 -11.587 -18.145 1.00 49.57 108 ARG A CA 1
ATOM 746 C C . ARG A 1 108 ? -14.869 -12.003 -17.926 1.00 53.68 108 ARG A C 1
ATOM 747 O O . ARG A 1 108 ? -14.319 -12.610 -18.868 1.00 54.63 108 ARG A O 1
ATOM 755 N N . PHE A 1 109 ? -14.303 -11.693 -16.760 1.00 50.66 109 PHE A N 1
ATOM 756 C CA . PHE A 1 109 ? -12.969 -12.130 -16.375 1.00 51.35 109 PHE A CA 1
ATOM 757 C C . PHE A 1 109 ? -13.043 -12.781 -14.987 1.00 57.36 109 PHE A C 1
ATOM 758 O O . PHE A 1 109 ? -14.122 -12.982 -14.403 1.00 57.43 109 PHE A O 1
ATOM 766 N N . ILE A 1 115 ? -17.728 -21.712 -5.676 1.00 66.32 115 ILE A N 1
ATOM 767 C CA . ILE A 1 115 ? -17.007 -21.530 -6.924 1.00 69.01 115 ILE A CA 1
ATOM 768 C C . ILE A 1 115 ? -17.407 -20.271 -7.670 1.00 65.84 115 ILE A C 1
ATOM 769 O O . ILE A 1 115 ? -18.540 -19.779 -7.524 1.00 60.72 115 ILE A O 1
ATOM 770 N N . VAL A 1 116 ? -16.477 -19.742 -8.467 1.00 63.77 116 VAL A N 1
ATOM 771 C CA . VAL A 1 116 ? -16.764 -18.563 -9.275 1.00 60.71 116 VAL A CA 1
ATOM 772 C C . VAL A 1 116 ? -17.693 -18.985 -10.403 1.00 62.85 116 VAL A C 1
ATOM 773 O O . VAL A 1 116 ? -17.246 -19.325 -11.504 1.00 61.14 116 VAL A O 1
ATOM 777 N N . ASP A 1 117 ? -18.990 -18.989 -10.121 1.00 58.35 117 ASP A N 1
ATOM 778 C CA . ASP A 1 117 ? -20.018 -19.329 -11.090 1.00 57.47 117 ASP A CA 1
ATOM 779 C C . ASP A 1 117 ? -20.740 -18.056 -11.521 1.00 59.51 117 ASP A C 1
ATOM 780 O O . ASP A 1 117 ? -21.060 -17.199 -10.687 1.00 56.00 117 ASP A O 1
ATOM 785 N N . ILE A 1 118 ? -21.009 -17.945 -12.828 1.00 54.94 118 ILE A N 1
ATOM 786 C CA . ILE A 1 118 ? -21.448 -16.679 -13.404 1.00 48.54 118 ILE A CA 1
ATOM 787 C C . ILE A 1 118 ? -22.778 -16.227 -12.821 1.00 48.46 118 ILE A C 1
ATOM 788 O O . ILE A 1 118 ? -23.086 -15.029 -12.847 1.00 50.37 118 ILE A O 1
ATOM 793 N N . SER A 1 119 ? -23.576 -17.153 -12.282 1.00 47.13 119 SER A N 1
ATOM 794 C CA . SER A 1 119 ? -24.836 -16.754 -11.666 1.00 50.15 119 SER A CA 1
ATOM 795 C C . SER A 1 119 ? -24.642 -15.960 -10.377 1.00 49.69 119 SER A C 1
ATOM 796 O O . SER A 1 119 ? -25.631 -15.463 -9.825 1.00 48.95 119 SER A O 1
ATOM 799 N N . ARG A 1 120 ? -23.415 -15.864 -9.860 1.00 45.34 120 ARG A N 1
ATOM 800 C CA . ARG A 1 120 ? -23.174 -15.015 -8.702 1.00 46.81 120 ARG A CA 1
ATOM 801 C C . ARG A 1 120 ? -22.966 -13.544 -9.062 1.00 44.81 120 ARG A C 1
ATOM 802 O O . ARG A 1 120 ? -22.995 -12.703 -8.161 1.00 44.13 120 ARG A O 1
ATOM 810 N N . MET A 1 121 ? -22.764 -13.215 -10.340 1.00 44.68 121 MET A N 1
ATOM 811 C CA . MET A 1 121 ? -22.402 -11.862 -10.762 1.00 40.51 121 MET A CA 1
ATOM 812 C C . MET A 1 121 ? -23.609 -11.009 -11.125 1.00 36.66 121 MET A C 1
ATOM 813 O O . MET A 1 121 ? -24.478 -11.448 -11.883 1.00 39.01 121 MET A O 1
ATOM 818 N N . VAL A 1 122 ? -23.663 -9.800 -10.575 1.00 35.49 122 VAL A N 1
ATOM 819 C CA . VAL A 1 122 ? -24.577 -8.760 -11.033 1.00 29.02 122 VAL A CA 1
ATOM 820 C C . VAL A 1 122 ? -23.745 -7.682 -11.729 1.00 32.45 122 VAL A C 1
ATOM 821 O O . VAL A 1 122 ? -23.067 -6.893 -11.053 1.00 27.73 122 VAL A O 1
ATOM 825 N N . PRO A 1 123 ? -23.798 -7.570 -13.060 1.00 35.31 123 PRO A N 1
ATOM 826 C CA . PRO A 1 123 ? -22.981 -6.558 -13.749 1.00 30.22 123 PRO A CA 1
ATOM 827 C C . PRO A 1 123 ? -23.617 -5.185 -13.605 1.00 31.38 123 PRO A C 1
ATOM 828 O O . PRO A 1 123 ? -24.806 -5.007 -13.865 1.00 33.71 123 PRO A O 1
ATOM 832 N N . ILE A 1 124 ? -22.830 -4.205 -13.184 1.00 32.26 124 ILE A N 1
ATOM 833 C CA . ILE A 1 124 ? -23.306 -2.831 -13.060 1.00 29.55 124 ILE A CA 1
ATOM 834 C C . ILE A 1 124 ? -23.098 -2.149 -14.407 1.00 26.31 124 ILE A C 1
ATOM 835 O O . ILE A 1 124 ? -21.968 -2.141 -14.913 1.00 23.22 124 ILE A O 1
ATOM 840 N N . PRO A 1 125 ? -24.139 -1.601 -15.026 1.00 26.85 125 PRO A N 1
ATOM 841 C CA . PRO A 1 125 ? -23.943 -0.868 -16.279 1.00 28.91 125 PRO A CA 1
ATOM 842 C C . PRO A 1 125 ? -23.279 0.463 -15.993 1.00 26.43 125 PRO A C 1
ATOM 843 O O . PRO A 1 125 ? -23.285 0.955 -14.865 1.00 26.96 125 PRO A O 1
ATOM 847 N N . ASP A 1 126 ? -22.737 1.069 -17.048 1.00 26.34 126 ASP A N 1
ATOM 848 C CA . ASP A 1 126 ? -21.827 2.200 -16.867 1.00 25.37 126 ASP A CA 1
ATOM 849 C C . ASP A 1 126 ? -22.425 3.342 -16.038 1.00 27.45 126 ASP A C 1
ATOM 850 O O . ASP A 1 126 ? -21.689 4.008 -15.303 1.00 26.47 126 ASP A O 1
ATOM 855 N N . LYS A 1 127 ? -23.732 3.597 -16.127 1.00 22.24 127 LYS A N 1
ATOM 856 C CA . LYS A 1 127 ? -24.328 4.731 -15.423 1.00 23.58 127 LYS A CA 1
ATOM 857 C C . LYS A 1 127 ? -24.872 4.366 -14.042 1.00 28.45 127 LYS A C 1
ATOM 858 O O . LYS A 1 127 ? -25.490 5.210 -13.383 1.00 28.98 127 LYS A O 1
ATOM 864 N N . GLY A 1 128 ? -24.643 3.146 -13.586 1.00 26.07 128 GLY A N 1
ATOM 865 C CA . GLY A 1 128 ? -24.979 2.755 -12.239 1.00 27.59 128 GLY A CA 1
ATOM 866 C C . GLY A 1 128 ? -26.330 2.090 -12.182 1.00 31.73 128 GLY A C 1
ATOM 867 O O . GLY A 1 128 ? -27.022 1.914 -13.186 1.00 28.85 128 GLY A O 1
ATOM 868 N N . MET A 1 129 ? -26.688 1.706 -10.964 1.00 28.94 129 MET A N 1
ATOM 869 C CA . MET A 1 129 ? -27.955 1.055 -10.669 1.00 31.14 129 MET A CA 1
ATOM 870 C C . MET A 1 129 ? -28.183 1.192 -9.170 1.00 33.21 129 MET A C 1
ATOM 871 O O . MET A 1 129 ? -27.274 1.546 -8.417 1.00 26.44 129 MET A O 1
ATOM 876 N N . SER A 1 130 ? -29.410 0.919 -8.749 1.00 35.19 130 SER A N 1
ATOM 877 C CA . SER A 1 130 ? -29.788 0.929 -7.342 1.00 31.80 130 SER A CA 1
ATOM 878 C C . SER A 1 130 ? -29.938 -0.489 -6.795 1.00 33.60 130 SER A C 1
ATOM 879 O O . SER A 1 130 ? -30.217 -1.439 -7.533 1.00 32.25 130 SER A O 1
ATOM 882 N N . ILE A 1 131 ? -29.720 -0.624 -5.488 1.00 33.95 131 ILE A N 1
ATOM 883 C CA . ILE A 1 131 ? -29.956 -1.862 -4.753 1.00 32.12 131 ILE A CA 1
ATOM 884 C C . ILE A 1 131 ? -30.929 -1.542 -3.621 1.00 37.53 131 ILE A C 1
ATOM 885 O O . ILE A 1 131 ? -30.662 -0.647 -2.808 1.00 34.61 131 ILE A O 1
ATOM 890 N N . SER A 1 132 ? -32.076 -2.233 -3.600 1.00 32.95 132 SER A N 1
ATOM 891 C CA . SER A 1 132 ? -33.120 -1.980 -2.609 1.00 35.38 132 SER A CA 1
ATOM 892 C C . SER A 1 132 ? -32.820 -2.713 -1.308 1.00 36.14 132 SER A C 1
ATOM 893 O O . SER A 1 132 ? -32.367 -3.862 -1.316 1.00 38.26 132 SER A O 1
ATOM 896 N N . LEU A 1 133 ? -33.105 -2.066 -0.190 1.00 32.21 133 LEU A N 1
ATOM 897 C CA . LEU A 1 133 ? -32.860 -2.714 1.087 1.00 34.35 133 LEU A CA 1
ATOM 898 C C . LEU A 1 133 ? -34.159 -3.047 1.810 1.00 35.47 133 LEU A C 1
ATOM 899 O O . LEU A 1 133 ? -35.186 -2.390 1.601 1.00 32.18 133 LEU A O 1
ATOM 904 N N . PRO A 1 134 ? -34.135 -4.060 2.692 1.00 35.97 134 PRO A N 1
ATOM 905 C CA . PRO A 1 134 ? -35.347 -4.436 3.437 1.00 37.68 134 PRO A CA 1
ATOM 906 C C . PRO A 1 134 ? -35.968 -3.304 4.235 1.00 39.44 134 PRO A C 1
ATOM 907 O O . PRO A 1 134 ? -37.186 -3.311 4.432 1.00 41.90 134 PRO A O 1
ATOM 911 N N . SER A 1 135 ? -35.176 -2.352 4.730 1.00 37.49 135 SER A N 1
ATOM 912 C CA . SER A 1 135 ? -35.708 -1.224 5.491 1.00 36.74 135 SER A CA 1
ATOM 913 C C . SER A 1 135 ? -36.581 -0.282 4.676 1.00 40.16 135 SER A C 1
ATOM 914 O O . SER A 1 135 ? -37.274 0.550 5.267 1.00 47.37 135 SER A O 1
ATOM 917 N N . GLY A 1 136 ? -36.552 -0.358 3.357 1.00 37.64 136 GLY A N 1
ATOM 918 C CA . GLY A 1 136 ? -37.173 0.648 2.531 1.00 38.91 136 GLY A CA 1
ATOM 919 C C . GLY A 1 136 ? -36.206 1.621 1.888 1.00 43.63 136 GLY A C 1
ATOM 920 O O . GLY A 1 136 ? -36.590 2.312 0.930 1.00 42.41 136 GLY A O 1
ATOM 921 N N . SER A 1 137 ? -34.961 1.666 2.356 1.00 36.26 137 SER A N 1
ATOM 922 C CA . SER A 1 137 ? -33.932 2.506 1.763 1.00 38.20 137 SER A CA 1
ATOM 923 C C . SER A 1 137 ? -33.274 1.835 0.556 1.00 35.61 137 SER A C 1
ATOM 924 O O . SER A 1 137 ? -33.369 0.621 0.348 1.00 33.30 137 SER A O 1
ATOM 927 N N . ASN A 1 138 ? -32.599 2.657 -0.248 1.00 34.36 138 ASN A N 1
ATOM 928 C CA . ASN A 1 138 ? -31.827 2.201 -1.394 1.00 36.24 138 ASN A CA 1
ATOM 929 C C . ASN A 1 138 ? -30.351 2.558 -1.232 1.00 34.15 138 ASN A C 1
ATOM 930 O O . ASN A 1 138 ? -29.976 3.452 -0.470 1.00 32.99 138 ASN A O 1
ATOM 935 N N . MET A 1 139 ? -29.519 1.810 -1.942 1.00 30.83 139 MET A N 1
ATOM 936 C CA . MET A 1 139 ? -28.133 2.167 -2.196 1.00 32.22 139 MET A CA 1
ATOM 937 C C . MET A 1 139 ? -27.988 2.428 -3.691 1.00 32.73 139 MET A C 1
ATOM 938 O O . MET A 1 139 ? -28.670 1.792 -4.500 1.00 32.78 139 MET A O 1
ATOM 943 N N . LYS A 1 140 ? -27.142 3.388 -4.056 1.00 25.95 140 LYS A N 1
ATOM 944 C CA . LYS A 1 140 ? -26.909 3.726 -5.455 1.00 32.17 140 LYS A CA 1
ATOM 945 C C . LYS A 1 140 ? -25.447 3.491 -5.814 1.00 27.69 140 LYS A C 1
ATOM 946 O O . LYS A 1 140 ? -24.548 4.007 -5.142 1.00 27.48 140 LYS A O 1
ATOM 952 N N . CYS A 1 141 ? -25.221 2.750 -6.902 1.00 26.99 141 CYS A N 1
ATOM 953 C CA . CYS A 1 141 ? -23.885 2.555 -7.450 1.00 29.36 141 CYS A CA 1
ATOM 954 C C . CYS A 1 141 ? -23.500 3.819 -8.208 1.00 29.68 141 CYS A C 1
ATOM 955 O O . CYS A 1 141 ? -24.193 4.214 -9.148 1.00 23.39 141 CYS A O 1
ATOM 958 N N . ILE A 1 142 ? -22.387 4.431 -7.815 1.00 27.90 142 ILE A N 1
ATOM 959 C CA . ILE A 1 142 ? -22.015 5.773 -8.256 1.00 23.97 142 ILE A CA 1
ATOM 960 C C . ILE A 1 142 ? -20.929 5.631 -9.315 1.00 26.03 142 ILE A C 1
ATOM 961 O O . ILE A 1 142 ? -19.846 5.120 -9.001 1.00 23.51 142 ILE A O 1
ATOM 966 N N . PRO A 1 143 ? -21.168 6.055 -10.554 1.00 25.60 143 PRO A N 1
ATOM 967 C CA . PRO A 1 143 ? -20.130 5.959 -11.587 1.00 26.33 143 PRO A CA 1
ATOM 968 C C . PRO A 1 143 ? -18.862 6.684 -11.162 1.00 24.32 143 PRO A C 1
ATOM 969 O O . PRO A 1 143 ? -18.886 7.870 -10.828 1.00 26.29 143 PRO A O 1
ATOM 973 N N . SER A 1 144 ? -17.736 5.977 -11.223 1.00 24.90 144 SER A N 1
ATOM 974 C CA . SER A 1 144 ? -16.460 6.544 -10.784 1.00 22.64 144 SER A CA 1
ATOM 975 C C . SER A 1 144 ? -15.363 6.105 -11.720 1.00 23.80 144 SER A C 1
ATOM 976 O O . SER A 1 144 ? -14.250 5.775 -11.294 1.00 20.60 144 SER A O 1
ATOM 979 N N . HIS A 1 145 ? -15.671 6.093 -13.012 1.00 20.75 145 HIS A N 1
ATOM 980 C CA . HIS A 1 145 ? -14.814 5.455 -13.991 1.00 24.69 145 HIS A CA 1
ATOM 981 C C . HIS A 1 145 ? -13.539 6.263 -14.219 1.00 23.52 145 HIS A C 1
ATOM 982 O O . HIS A 1 145 ? -13.515 7.492 -14.095 1.00 24.26 145 HIS A O 1
ATOM 989 N N . PHE A 1 146 ? -12.461 5.549 -14.525 1.00 21.52 146 PHE A N 1
ATOM 990 C CA . PHE A 1 146 ? -11.166 6.164 -14.822 1.00 23.33 146 PHE A CA 1
ATOM 991 C C . PHE A 1 146 ? -10.592 6.930 -13.634 1.00 26.42 146 PHE A C 1
ATOM 992 O O . PHE A 1 146 ? -9.767 7.843 -13.812 1.00 24.88 146 PHE A O 1
ATOM 1000 N N . MET A 1 147 ? -10.974 6.536 -12.412 1.00 21.85 147 MET A N 1
ATOM 1001 C CA . MET A 1 147 ? -10.417 7.137 -11.205 1.00 23.91 147 MET A CA 1
ATOM 1002 C C . MET A 1 147 ? -10.078 6.078 -10.152 1.00 24.94 147 MET A C 1
ATOM 1003 O O . MET A 1 147 ? -10.580 6.117 -9.033 1.00 25.62 147 MET A O 1
ATOM 1008 N N . HIS A 1 148 ? -9.226 5.098 -10.478 1.00 24.78 148 HIS A N 1
ATOM 1009 C CA . HIS A 1 148 ? -8.444 4.972 -11.715 1.00 22.04 148 HIS A CA 1
ATOM 1010 C C . HIS A 1 148 ? -9.027 4.003 -12.740 1.00 22.80 148 HIS A C 1
ATOM 1011 O O . HIS A 1 148 ? -8.780 4.132 -13.946 1.00 23.93 148 HIS A O 1
ATOM 1018 N N . SER A 1 149 ? -9.789 3.024 -12.271 1.00 24.57 149 SER A N 1
ATOM 1019 C CA . SER A 1 149 ? -10.129 1.917 -13.171 1.00 23.95 149 SER A CA 1
ATOM 1020 C C . SER A 1 149 ? -11.222 2.341 -14.154 1.00 23.75 149 SER A C 1
ATOM 1021 O O . SER A 1 149 ? -12.133 3.093 -13.778 1.00 22.31 149 SER A O 1
ATOM 1024 N N . PRO A 1 150 ? -11.169 1.846 -15.402 1.00 21.08 150 PRO A N 1
ATOM 1025 C CA . PRO A 1 150 ? -12.185 2.237 -16.395 1.00 22.40 150 PRO A CA 1
ATOM 1026 C C . PRO A 1 150 ? -13.592 1.788 -16.036 1.00 25.44 150 PRO A C 1
ATOM 1027 O O . PRO A 1 150 ? -14.555 2.360 -16.563 1.00 22.81 150 PRO A O 1
ATOM 1031 N N . GLY A 1 151 ? -13.737 0.754 -15.205 1.00 27.73 151 GLY A N 1
ATOM 1032 C CA . GLY A 1 151 ? -15.024 0.354 -14.655 1.00 23.70 151 GLY A CA 1
ATOM 1033 C C . GLY A 1 151 ? -14.977 0.315 -13.135 1.00 23.08 151 GLY A C 1
ATOM 1034 O O . GLY A 1 151 ? -14.608 -0.705 -12.545 1.00 23.22 151 GLY A O 1
ATOM 1035 N N . GLN A 1 152 ? -15.315 1.430 -12.489 1.00 24.28 152 GLN A N 1
ATOM 1036 C CA . GLN A 1 152 ? -15.307 1.547 -11.037 1.00 21.65 152 GLN A CA 1
ATOM 1037 C C . GLN A 1 152 ? -16.594 2.215 -10.587 1.00 22.44 152 GLN A C 1
ATOM 1038 O O . GLN A 1 152 ? -17.046 3.171 -11.227 1.00 20.28 152 GLN A O 1
ATOM 1044 N N . PHE A 1 153 ? -17.159 1.737 -9.467 1.00 20.25 153 PHE A N 1
ATOM 1045 C CA . PHE A 1 153 ? -18.294 2.395 -8.835 1.00 23.90 153 PHE A CA 1
ATOM 1046 C C . PHE A 1 153 ? -18.028 2.632 -7.356 1.00 22.57 153 PHE A C 1
ATOM 1047 O O . PHE A 1 153 ? -17.342 1.853 -6.685 1.00 25.90 153 PHE A O 1
ATOM 1055 N N . GLY A 1 154 ? -18.582 3.718 -6.856 1.00 21.96 154 GLY A N 1
ATOM 1056 C CA . GLY A 1 154 ? -18.793 3.871 -5.435 1.00 22.74 154 GLY A CA 1
ATOM 1057 C C . GLY A 1 154 ? -20.179 3.391 -5.062 1.00 25.73 154 GLY A C 1
ATOM 1058 O O . GLY A 1 154 ? -20.982 3.056 -5.927 1.00 24.72 154 GLY A O 1
ATOM 1059 N N . LEU A 1 155 ? -20.447 3.328 -3.756 1.00 24.56 155 LEU A N 1
ATOM 1060 C CA . LEU A 1 155 ? -21.769 2.940 -3.271 1.00 28.52 155 LEU A CA 1
ATOM 1061 C C . LEU A 1 155 ? -22.228 3.999 -2.286 1.00 28.38 155 LEU A C 1
ATOM 1062 O O . LEU A 1 155 ? -21.557 4.240 -1.275 1.00 28.65 155 LEU A O 1
ATOM 1067 N N . TYR A 1 156 ? -23.338 4.652 -2.605 1.00 26.60 156 TYR A N 1
ATOM 1068 C CA . TYR A 1 156 ? -23.925 5.676 -1.752 1.00 25.65 156 TY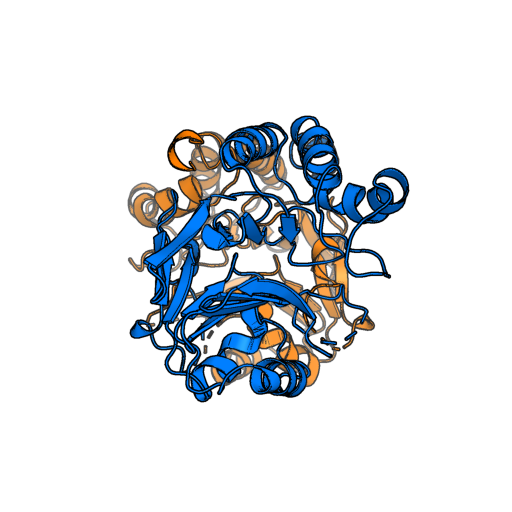R A CA 1
ATOM 1069 C C . TYR A 1 156 ? -25.058 5.040 -0.960 1.00 27.26 156 TYR A C 1
ATOM 1070 O O . TYR A 1 156 ? -26.027 4.543 -1.544 1.00 26.08 156 TYR A O 1
ATOM 1079 N N . ASP A 1 157 ? -24.902 4.987 0.355 1.00 26.23 157 ASP A N 1
ATOM 1080 C CA . ASP A 1 157 ? -25.912 4.424 1.243 1.00 27.85 157 ASP A CA 1
ATOM 1081 C C . ASP A 1 157 ? -26.857 5.575 1.553 1.00 29.49 157 ASP A C 1
ATOM 1082 O O . ASP A 1 157 ? -26.518 6.477 2.322 1.00 28.98 157 ASP A O 1
ATOM 1087 N N . GLU A 1 158 ? -28.034 5.580 0.915 1.00 26.62 158 GLU A N 1
ATOM 1088 C CA . GLU A 1 158 ? -28.906 6.748 1.017 1.00 30.39 158 GLU A CA 1
ATOM 1089 C C . GLU A 1 158 ? -29.305 7.033 2.462 1.00 28.78 158 GLU A C 1
ATOM 1090 O O . GLU A 1 158 ? -29.315 8.192 2.890 1.00 32.48 158 GLU A O 1
ATOM 1096 N N . ARG A 1 159 ? -29.573 5.987 3.248 1.00 26.55 159 ARG A N 1
ATOM 1097 C CA . ARG A 1 159 ? -30.113 6.194 4.593 1.00 32.16 159 ARG A CA 1
ATOM 1098 C C . ARG A 1 159 ? -29.092 6.846 5.528 1.00 30.34 159 ARG A C 1
ATOM 1099 O O . ARG A 1 159 ? -29.444 7.724 6.324 1.00 30.28 159 ARG A O 1
ATOM 1107 N N . SER A 1 160 ? -27.836 6.409 5.479 1.00 27.86 160 SER A N 1
ATOM 1108 C CA . SER A 1 160 ? -26.794 7.033 6.289 1.00 26.80 160 SER A CA 1
ATOM 1109 C C . SER A 1 160 ? -26.217 8.285 5.638 1.00 26.94 160 SER A C 1
ATOM 1110 O O . SER A 1 160 ? -25.541 9.067 6.315 1.00 32.10 160 SER A O 1
ATOM 1113 N N . ARG A 1 161 ? -26.412 8.462 4.332 1.00 29.44 161 ARG A N 1
ATOM 1114 C CA . ARG A 1 161 ? -25.704 9.490 3.558 1.00 26.11 161 ARG A CA 1
ATOM 1115 C C . ARG A 1 161 ? -24.183 9.310 3.605 1.00 26.52 161 ARG A C 1
ATOM 1116 O O . ARG A 1 161 ? -23.425 10.280 3.567 1.00 26.14 161 ARG A O 1
ATOM 1124 N N . ILE A 1 162 ? -23.729 8.057 3.641 1.00 23.95 162 ILE A N 1
ATOM 1125 C CA . ILE A 1 162 ? -22.304 7.738 3.538 1.00 24.90 162 ILE A CA 1
ATOM 1126 C C . ILE A 1 162 ? -22.032 7.247 2.120 1.00 27.40 162 ILE A C 1
ATOM 1127 O O . ILE A 1 162 ? -22.754 6.383 1.605 1.00 26.62 162 ILE A O 1
ATOM 1132 N N . LEU A 1 163 ? -21.023 7.828 1.474 1.00 22.35 163 LEU A N 1
ATOM 1133 C CA . LEU A 1 163 ? -20.539 7.371 0.182 1.00 22.92 163 LEU A CA 1
ATOM 1134 C C . LEU A 1 163 ? -19.279 6.540 0.397 1.00 24.14 163 LEU A C 1
ATOM 1135 O O . LEU A 1 163 ? -18.242 7.069 0.827 1.00 24.77 163 LEU A O 1
ATOM 1140 N N . PHE A 1 164 ? -19.351 5.247 0.084 1.00 22.27 164 PHE A N 1
ATOM 1141 C CA . PHE A 1 164 ? -18.130 4.456 -0.062 1.00 23.75 164 PHE A CA 1
ATOM 1142 C C . PHE A 1 164 ? -17.535 4.761 -1.437 1.00 25.64 164 PHE A C 1
ATOM 1143 O O . PHE A 1 164 ? -18.203 4.583 -2.457 1.00 20.78 164 PHE A O 1
ATOM 1151 N N . SER A 1 165 ? -16.290 5.232 -1.476 1.00 25.34 165 SER A N 1
ATOM 1152 C CA . SER A 1 165 ? -15.771 5.884 -2.672 1.00 26.37 165 SER A CA 1
ATOM 1153 C C . SER A 1 165 ? -14.685 5.081 -3.389 1.00 22.51 165 SER A C 1
ATOM 1154 O O . SER A 1 165 ? -14.091 5.590 -4.338 1.00 25.85 165 SER A O 1
ATOM 1157 N N . GLY A 1 166 ? -14.419 3.845 -2.975 1.00 26.46 166 GLY A N 1
ATOM 1158 C CA . GLY A 1 166 ? -13.367 3.083 -3.624 1.00 22.33 166 GLY A CA 1
ATOM 1159 C C . GLY A 1 166 ? -12.014 3.730 -3.402 1.00 24.62 166 GLY A C 1
ATOM 1160 O O . GLY A 1 166 ? -11.667 4.118 -2.288 1.00 25.08 166 GLY A O 1
ATOM 1161 N N . ASP A 1 167 ? -11.216 3.819 -4.468 1.00 23.48 167 ASP A N 1
ATOM 1162 C CA . ASP A 1 167 ? -9.899 4.451 -4.359 1.00 26.17 167 ASP A CA 1
ATOM 1163 C C . ASP A 1 167 ? -9.976 5.969 -4.232 1.00 24.59 167 ASP A C 1
ATOM 1164 O O . ASP A 1 167 ? -8.952 6.606 -3.976 1.00 24.03 167 ASP A O 1
ATOM 1169 N N . ILE A 1 168 ? -11.137 6.573 -4.478 1.00 24.85 168 ILE A N 1
ATOM 1170 C CA . ILE A 1 168 ? -11.235 8.023 -4.419 1.00 24.05 168 ILE A CA 1
ATOM 1171 C C . ILE A 1 168 ? -11.198 8.471 -2.960 1.00 23.99 168 ILE A C 1
ATOM 1172 O O . ILE A 1 168 ? -11.936 7.957 -2.110 1.00 21.73 168 ILE A O 1
ATOM 1177 N N . GLY A 1 169 ? -10.299 9.404 -2.655 1.00 20.37 169 GLY A N 1
ATOM 1178 C CA . GLY A 1 169 ? -10.044 9.806 -1.291 1.00 22.93 169 GLY A CA 1
ATOM 1179 C C . GLY A 1 169 ? -9.019 8.957 -0.574 1.00 25.56 169 GLY A C 1
ATOM 1180 O O . GLY A 1 169 ? -8.673 9.270 0.568 1.00 22.51 169 GLY A O 1
ATOM 1181 N N . ALA A 1 170 ? -8.495 7.914 -1.225 1.00 26.79 170 ALA A N 1
ATOM 1182 C CA . ALA A 1 170 ? -7.600 6.984 -0.553 1.00 27.71 170 ALA A CA 1
ATOM 1183 C C . ALA A 1 170 ? -6.351 7.692 -0.056 1.00 29.38 170 ALA A C 1
ATOM 1184 O O . ALA A 1 170 ? -5.773 8.534 -0.748 1.00 30.87 170 ALA A O 1
ATOM 1186 N N . ALA A 1 171 ? -5.922 7.322 1.144 1.00 29.96 171 ALA A N 1
ATOM 1187 C CA . ALA A 1 171 ? -4.606 7.671 1.655 1.00 35.55 171 ALA A CA 1
ATOM 1188 C C . ALA A 1 171 ? -3.751 6.412 1.590 1.00 38.82 171 ALA A C 1
ATOM 1189 O O . ALA A 1 171 ? -4.195 5.334 2.000 1.00 40.98 171 ALA A O 1
ATOM 1191 N N . VAL A 1 172 ? -2.530 6.544 1.086 1.00 43.62 172 VAL A N 1
ATOM 1192 C CA . VAL A 1 172 ? -1.685 5.385 0.836 1.00 47.86 172 VAL A CA 1
ATOM 1193 C C . VAL A 1 172 ? -0.517 5.274 1.818 1.00 53.21 172 VAL A C 1
ATOM 1194 O O . VAL A 1 172 ? 0.021 4.167 2.002 1.00 55.80 172 VAL A O 1
ATOM 1198 N N . PHE A 1 173 ? -0.155 6.355 2.497 1.00 50.19 173 PHE A N 1
ATOM 1199 C CA . PHE A 1 173 ? 0.916 6.375 3.481 1.00 51.86 173 PHE A CA 1
ATOM 1200 C C . PHE A 1 173 ? 0.325 6.360 4.887 1.00 57.03 173 PHE A C 1
ATOM 1201 O O . PHE A 1 173 ? -0.715 6.974 5.135 1.00 59.09 173 PHE A O 1
ATOM 1209 N N . ASP A 1 174 ? 0.970 5.635 5.796 1.00 62.11 174 ASP A N 1
ATOM 1210 C CA . ASP A 1 174 ? 0.449 5.473 7.154 1.00 66.28 174 ASP A CA 1
ATOM 1211 C C . ASP A 1 174 ? 0.535 6.779 7.940 1.00 62.84 174 ASP A C 1
ATOM 1212 O O . ASP A 1 174 ? 1.560 7.461 7.919 1.00 63.47 174 ASP A O 1
ATOM 1217 N N . THR A 1 179 ? -6.387 7.212 13.202 1.00 55.69 179 THR A N 1
ATOM 1218 C CA . THR A 1 179 ? -7.711 7.619 13.658 1.00 43.82 179 THR A CA 1
ATOM 1219 C C . THR A 1 179 ? -8.813 7.242 12.667 1.00 44.13 179 THR A C 1
ATOM 1220 O O . THR A 1 179 ? -8.533 6.910 11.516 1.00 50.54 179 THR A O 1
ATOM 1224 N N . THR A 1 180 ? -10.075 7.339 13.090 1.00 38.62 180 THR A N 1
ATOM 1225 C CA . THR A 1 180 ? -11.149 6.941 12.190 1.00 40.00 180 THR A CA 1
ATOM 1226 C C . THR A 1 180 ? -11.445 8.042 11.173 1.00 35.83 180 THR A C 1
ATOM 1227 O O . THR A 1 180 ? -11.538 7.778 9.969 1.00 32.53 180 THR A O 1
ATOM 1231 N N . PHE A 1 181 ? -11.574 9.282 11.635 1.00 33.36 181 PHE A N 1
ATOM 1232 C CA . PHE A 1 181 ? -11.883 10.414 10.773 1.00 35.38 181 PHE A CA 1
ATOM 1233 C C . PHE A 1 181 ? -10.695 11.347 10.555 1.00 37.67 181 PHE A C 1
ATOM 1234 O O . PHE A 1 181 ? -9.855 11.528 11.434 1.00 38.78 181 PHE A O 1
ATOM 1242 N N . VAL A 1 182 ? -10.623 11.912 9.353 1.00 35.19 182 VAL A N 1
ATOM 1243 C CA . VAL A 1 182 ? -9.732 13.029 9.057 1.00 37.00 182 VAL A CA 1
ATOM 1244 C C . VAL A 1 182 ? -10.161 14.245 9.877 1.00 39.34 182 VAL A C 1
ATOM 1245 O O . VAL A 1 182 ? -11.347 14.596 9.916 1.00 39.48 182 VAL A O 1
ATOM 1249 N N . GLU A 1 183 ? -9.211 14.882 10.580 1.00 41.49 183 GLU A N 1
ATOM 1250 C CA . GLU A 1 183 ? -9.626 16.148 11.195 1.00 44.26 183 GLU A CA 1
ATOM 1251 C C . GLU A 1 183 ? -8.760 17.345 10.833 1.00 44.03 183 GLU A C 1
ATOM 1252 O O . GLU A 1 183 ? -9.140 18.475 11.129 1.00 47.25 183 GLU A O 1
ATOM 1258 N N . ASP A 1 184 ? -7.653 17.152 10.136 1.00 45.73 184 ASP A N 1
ATOM 1259 C CA . ASP A 1 184 ? -6.910 18.296 9.611 1.00 44.63 184 ASP A CA 1
ATOM 1260 C C . ASP A 1 184 ? -6.564 17.967 8.167 1.00 39.83 184 ASP A C 1
ATOM 1261 O O . ASP A 1 184 ? -5.688 17.134 7.910 1.00 37.84 184 ASP A O 1
ATOM 1266 N N . PHE A 1 185 ? -7.291 18.601 7.242 1.00 43.35 185 PHE A N 1
ATOM 1267 C CA . PHE A 1 185 ? -7.097 18.325 5.823 1.00 38.07 185 PHE A CA 1
ATOM 1268 C C . PHE A 1 185 ? -5.664 18.600 5.395 1.00 37.97 185 PHE A C 1
ATOM 1269 O O . PHE A 1 185 ? -5.104 17.864 4.571 1.00 37.33 185 PHE A O 1
ATOM 1277 N N . GLU A 1 186 ? -5.043 19.642 5.954 1.00 36.25 186 GLU A N 1
ATOM 1278 C CA . GLU A 1 186 ? -3.667 19.945 5.582 1.00 37.69 186 GLU A CA 1
ATOM 1279 C C . GLU A 1 186 ? -2.707 18.871 6.064 1.00 36.00 186 GLU A C 1
ATOM 1280 O O . GLU A 1 186 ? -1.740 18.564 5.367 1.00 37.71 186 GLU A O 1
ATOM 1286 N N . LYS A 1 187 ? -2.949 18.279 7.237 1.00 38.27 187 LYS A N 1
ATOM 1287 C CA . LYS A 1 187 ? -2.079 17.189 7.669 1.00 37.09 187 LYS A CA 1
ATOM 1288 C C . LYS A 1 187 ? -2.347 15.917 6.874 1.00 35.77 187 LYS A C 1
ATOM 1289 O O . LYS A 1 187 ? -1.451 15.077 6.715 1.00 35.41 187 LYS A O 1
ATOM 1295 N N . HIS A 1 188 ? -3.580 15.746 6.392 1.00 36.60 188 HIS A N 1
ATOM 1296 C CA . HIS A 1 188 ? -3.927 14.567 5.608 1.00 36.13 188 HIS A CA 1
ATOM 1297 C C . HIS A 1 188 ? -3.429 14.653 4.174 1.00 31.74 188 HIS A C 1
ATOM 1298 O O . HIS A 1 188 ? -3.116 13.622 3.573 1.00 35.72 188 HIS A O 1
ATOM 1305 N N . LEU A 1 189 ? -3.343 15.860 3.621 1.00 32.88 189 LEU A N 1
ATOM 1306 C CA . LEU A 1 189 ? -3.021 16.031 2.205 1.00 32.38 189 LEU A CA 1
ATOM 1307 C C . LEU A 1 189 ? -1.781 15.271 1.757 1.00 34.29 189 LEU A C 1
ATOM 1308 O O . LEU A 1 189 ? -1.834 14.652 0.679 1.00 32.68 189 LEU A O 1
ATOM 1313 N N . PRO A 1 190 ? -0.658 15.274 2.486 1.00 32.73 190 PRO A N 1
ATOM 1314 C CA . PRO A 1 190 ? 0.513 14.514 2.011 1.00 34.77 190 PRO A CA 1
ATOM 1315 C C . PRO A 1 190 ? 0.259 13.024 1.878 1.00 34.69 190 PRO A C 1
ATOM 1316 O O . PRO A 1 190 ? 1.039 12.342 1.211 1.00 36.01 190 PRO A O 1
ATOM 1320 N N . LEU A 1 191 ? -0.774 12.487 2.531 1.00 37.24 191 LEU A N 1
ATOM 1321 C CA . LEU A 1 191 ? -1.079 11.064 2.425 1.00 36.83 191 LEU A CA 1
ATOM 1322 C C . LEU A 1 191 ? -1.880 10.718 1.170 1.00 32.96 191 LEU A C 1
ATOM 1323 O O . LEU A 1 191 ? -1.898 9.553 0.753 1.00 35.96 191 LEU A O 1
ATOM 1328 N N . ILE A 1 192 ? -2.510 11.704 0.543 1.00 29.70 192 ILE A N 1
ATOM 1329 C CA . ILE A 1 192 ? -3.395 11.462 -0.587 1.00 30.50 192 ILE A CA 1
ATOM 1330 C C . ILE A 1 192 ? -2.938 12.158 -1.860 1.00 31.60 192 ILE A C 1
ATOM 1331 O O . ILE A 1 192 ? -3.447 11.828 -2.940 1.00 28.64 192 ILE A O 1
ATOM 1336 N N . GLU A 1 193 ? -2.008 13.110 -1.784 1.00 29.15 193 GLU A N 1
ATOM 1337 C CA . GLU A 1 193 ? -1.731 13.963 -2.939 1.00 31.83 193 GLU A CA 1
ATOM 1338 C C . GLU A 1 193 ? -1.049 13.187 -4.068 1.00 29.02 193 GLU A C 1
ATOM 1339 O O . GLU A 1 193 ? -1.530 13.176 -5.210 1.00 28.43 193 GLU A O 1
ATOM 1345 N N . GLY A 1 194 ? 0.063 12.517 -3.762 1.00 32.03 194 GLY A N 1
ATOM 1346 C CA . GLY A 1 194 ? 0.761 11.755 -4.782 1.00 28.98 194 GLY A CA 1
ATOM 1347 C C . GLY A 1 194 ? -0.129 10.717 -5.438 1.00 31.12 194 GLY A C 1
ATOM 1348 O O . GLY A 1 194 ? -0.115 10.556 -6.661 1.00 25.45 194 GLY A O 1
ATOM 1349 N N . PHE A 1 195 ? -0.924 10.006 -4.635 1.00 26.53 195 PHE A N 1
ATOM 1350 C CA . PHE A 1 195 ? -1.803 8.978 -5.185 1.00 25.42 195 PHE A CA 1
ATOM 1351 C C . PHE A 1 195 ? -2.819 9.572 -6.160 1.00 27.43 195 PHE A C 1
ATOM 1352 O O . PHE A 1 195 ? -3.023 9.040 -7.259 1.00 26.52 195 PHE A O 1
ATOM 1360 N N . HIS A 1 196 ? -3.477 10.678 -5.785 1.00 24.76 196 HIS A N 1
ATOM 1361 C CA . HIS A 1 196 ? -4.499 11.219 -6.682 1.00 24.88 196 HIS A CA 1
ATOM 1362 C C . HIS A 1 196 ? -3.872 11.870 -7.914 1.00 24.93 196 HIS A C 1
ATOM 1363 O O . HIS A 1 196 ? -4.393 11.737 -9.034 1.00 22.04 196 HIS A O 1
ATOM 1370 N N . VAL A 1 197 ? -2.736 12.549 -7.738 1.00 26.70 197 VAL A N 1
ATOM 1371 C CA . VAL A 1 197 ? -2.065 13.163 -8.880 1.00 25.77 197 VAL A CA 1
ATOM 1372 C C . VAL A 1 197 ? -1.692 12.108 -9.916 1.00 26.61 197 VAL A C 1
ATOM 1373 O O . VAL A 1 197 ? -1.803 12.342 -11.127 1.00 27.59 197 VAL A O 1
ATOM 1377 N N . ARG A 1 198 ? -1.250 10.927 -9.463 1.00 28.20 198 ARG A N 1
ATOM 1378 C CA . ARG A 1 198 ? -0.704 9.933 -10.384 1.00 27.70 198 ARG A CA 1
ATOM 1379 C C . ARG A 1 198 ? -1.732 8.917 -10.867 1.00 26.75 198 ARG A C 1
ATOM 1380 O O . ARG A 1 198 ? -1.654 8.484 -12.023 1.00 26.07 198 ARG A O 1
ATOM 1388 N N . TYR A 1 199 ? -2.707 8.537 -10.037 1.00 26.18 199 TYR A N 1
ATOM 1389 C CA . TYR A 1 199 ? -3.639 7.460 -10.384 1.00 24.42 199 TYR A CA 1
ATOM 1390 C C . TYR A 1 199 ? -4.972 7.940 -10.964 1.00 22.71 199 TYR A C 1
ATOM 1391 O O . TYR A 1 199 ? -5.603 7.195 -11.716 1.00 23.31 199 TYR A O 1
ATOM 1400 N N . MET A 1 200 ? -5.456 9.128 -10.620 1.00 24.02 200 MET A N 1
ATOM 1401 C CA . MET A 1 200 ? -6.638 9.662 -11.303 1.00 22.24 200 MET A CA 1
ATOM 1402 C C . MET A 1 200 ? -6.284 10.128 -12.721 1.00 24.14 200 MET A C 1
ATOM 1403 O O . MET A 1 200 ? -5.260 10.784 -12.932 1.00 25.52 200 MET A O 1
ATOM 1408 N N . ALA A 1 201 ? -7.169 9.839 -13.695 1.00 24.59 201 ALA A N 1
ATOM 1409 C CA . ALA A 1 201 ? -6.776 9.926 -15.107 1.00 26.64 201 ALA A CA 1
ATOM 1410 C C . ALA A 1 201 ? -6.627 11.359 -15.615 1.00 29.81 201 ALA A C 1
ATOM 1411 O O . ALA A 1 201 ? -5.783 11.604 -16.488 1.00 26.63 201 ALA A O 1
ATOM 1413 N N . SER A 1 202 ? -7.436 12.302 -15.117 1.00 28.92 202 SER A N 1
ATOM 1414 C CA . SER A 1 202 ? -7.438 13.670 -15.640 1.00 29.85 202 SER A CA 1
ATOM 1415 C C . SER A 1 202 ? -8.332 14.560 -14.782 1.00 32.08 202 SER A C 1
ATOM 1416 O O . SER A 1 202 ? -9.269 14.093 -14.124 1.00 24.98 202 SER A O 1
ATOM 1419 N N . ASN A 1 203 ? -8.065 15.866 -14.848 1.00 30.06 203 ASN A N 1
ATOM 1420 C CA . ASN A 1 203 ? -8.967 16.812 -14.198 1.00 31.34 203 ASN A CA 1
ATOM 1421 C C . ASN A 1 203 ? -10.356 16.782 -14.824 1.00 31.16 203 ASN A C 1
ATOM 1422 O O . ASN A 1 203 ? -11.354 17.039 -14.137 1.00 29.19 203 ASN A O 1
ATOM 1427 N N . LYS A 1 204 ? -10.441 16.480 -16.124 1.00 28.77 204 LYS A N 1
ATOM 1428 C CA . LYS A 1 204 ? -11.736 16.396 -16.790 1.00 30.60 204 LYS A CA 1
ATOM 1429 C C . LYS A 1 204 ? -12.639 15.359 -16.128 1.00 29.94 204 LYS A C 1
ATOM 1430 O O . LYS A 1 204 ? -13.822 15.625 -15.876 1.00 29.24 204 LYS A O 1
ATOM 1436 N N . ILE A 1 205 ? -12.111 14.160 -15.851 1.00 24.54 205 ILE A N 1
ATOM 1437 C CA . ILE A 1 205 ? -12.952 13.138 -15.230 1.00 28.59 205 ILE A CA 1
ATOM 1438 C C . ILE A 1 205 ? -13.172 13.467 -13.759 1.00 30.25 205 ILE A C 1
ATOM 1439 O O . ILE A 1 205 ? -14.284 13.327 -13.229 1.00 27.42 205 ILE A O 1
ATOM 1444 N N . VAL A 1 206 ? -12.141 13.992 -13.100 1.00 27.36 206 VAL A N 1
ATOM 1445 C CA . VAL A 1 206 ? -12.208 14.216 -11.665 1.00 28.36 206 VAL A CA 1
ATOM 1446 C C . VAL A 1 206 ? -13.225 15.307 -11.322 1.00 31.09 206 VAL A C 1
ATOM 1447 O O . VAL A 1 206 ? -13.978 15.185 -10.345 1.00 28.15 206 VAL A O 1
ATOM 1451 N N . SER A 1 207 ? -13.297 16.368 -12.131 1.00 30.76 207 SER A N 1
ATOM 1452 C CA . SER A 1 207 ? -14.211 17.469 -11.817 1.00 31.30 207 SER A CA 1
ATOM 1453 C C . SER A 1 207 ? -15.661 17.145 -12.142 1.00 29.47 207 SER A C 1
ATOM 1454 O O . SER A 1 207 ? -16.559 17.669 -11.473 1.00 29.31 207 SER A O 1
ATOM 1457 N N . LYS A 1 208 ? -15.913 16.309 -13.164 1.00 26.77 208 LYS A N 1
ATOM 1458 C CA . LYS A 1 208 ? -17.268 15.820 -13.413 1.00 29.98 208 LYS A CA 1
ATOM 1459 C C . LYS A 1 208 ? -17.754 14.935 -12.266 1.00 30.44 208 LYS A C 1
ATOM 1460 O O . LYS A 1 208 ? -18.922 15.010 -11.860 1.00 29.45 208 LYS A O 1
ATOM 1466 N N . TRP A 1 209 ? -16.877 14.071 -11.746 1.00 30.27 209 TRP A N 1
ATOM 1467 C CA . TRP A 1 209 ? -17.230 13.246 -10.593 1.00 29.84 209 TRP A CA 1
ATOM 1468 C C . TRP A 1 209 ? -17.626 14.112 -9.405 1.00 27.47 209 TRP A C 1
ATOM 1469 O O . TRP A 1 209 ? -18.665 13.886 -8.782 1.00 28.29 209 TRP A O 1
ATOM 1480 N N . VAL A 1 210 ? -16.794 15.101 -9.065 1.00 25.75 210 VAL A N 1
ATOM 1481 C CA . VAL A 1 210 ? -17.111 16.004 -7.952 1.00 28.66 210 VAL A CA 1
ATOM 1482 C C . VAL A 1 210 ? -18.500 16.620 -8.122 1.00 31.01 210 VAL A C 1
ATOM 1483 O O . VAL A 1 210 ? -19.305 16.657 -7.175 1.00 29.49 210 VAL A O 1
ATOM 1487 N N . GLU A 1 211 ? -18.787 17.137 -9.324 1.00 26.95 211 GLU A N 1
ATOM 1488 C CA . GLU A 1 211 ? -20.090 17.753 -9.586 1.00 31.69 211 GLU A CA 1
ATOM 1489 C C . GLU A 1 211 ? -21.225 16.756 -9.388 1.00 31.55 211 GLU A C 1
ATOM 1490 O O . GLU A 1 211 ? -22.298 17.110 -8.878 1.00 35.20 211 GLU A O 1
ATOM 1496 N N . TYR A 1 212 ? -21.024 15.518 -9.840 1.00 29.69 212 TYR A N 1
ATOM 1497 C CA . TYR A 1 212 ? -22.011 14.463 -9.634 1.00 29.23 212 TYR A CA 1
ATOM 1498 C C . TYR A 1 212 ? -22.194 14.185 -8.150 1.00 32.41 212 TYR A C 1
ATOM 1499 O O . TYR A 1 212 ? -23.322 14.173 -7.636 1.00 30.58 212 TYR A O 1
ATOM 1508 N N . VAL A 1 213 ? -21.084 14.006 -7.434 1.00 27.23 213 VAL A N 1
ATOM 1509 C CA . VAL A 1 213 ? -21.170 13.621 -6.034 1.00 29.16 213 VAL A CA 1
ATOM 1510 C C . VAL A 1 213 ? -21.761 14.746 -5.201 1.00 31.17 213 VAL A C 1
ATOM 1511 O O . VAL A 1 213 ? -22.565 14.496 -4.297 1.00 33.06 213 VAL A O 1
ATOM 1515 N N . ARG A 1 214 ? -21.439 16.000 -5.536 1.00 34.39 214 ARG A N 1
ATOM 1516 C CA . ARG A 1 214 ? -22.004 17.134 -4.809 1.00 36.55 214 ARG A CA 1
ATOM 1517 C C . ARG A 1 214 ? -23.530 17.112 -4.843 1.00 37.90 214 ARG A C 1
ATOM 1518 O O . ARG A 1 214 ? -24.179 17.552 -3.888 1.00 35.30 214 ARG A O 1
ATOM 1526 N N . ARG A 1 215 ? -24.118 16.594 -5.921 1.00 35.21 215 ARG A N 1
ATOM 1527 C CA . ARG A 1 215 ? -25.574 16.553 -6.015 1.00 38.49 215 ARG A CA 1
ATOM 1528 C C . ARG A 1 215 ? -26.160 15.499 -5.090 1.00 38.72 215 ARG A C 1
ATOM 1529 O O . ARG A 1 215 ? -27.272 15.673 -4.582 1.00 39.11 215 ARG A O 1
ATOM 1537 N N . LEU A 1 216 ? -25.470 14.379 -4.898 1.00 36.02 216 LEU A N 1
ATOM 1538 C CA . LEU A 1 216 ? -25.713 13.637 -3.678 1.00 38.50 216 LEU A CA 1
ATOM 1539 C C . LEU A 1 216 ? -25.261 14.530 -2.536 1.00 40.57 216 LEU A C 1
ATOM 1540 O O . LEU A 1 216 ? -24.321 15.306 -2.673 1.00 48.60 216 LEU A O 1
ATOM 1545 N N . ASN A 1 217 ? -25.908 14.455 -1.426 1.00 38.67 217 ASN A N 1
ATOM 1546 C CA . ASN A 1 217 ? -25.312 15.354 -0.442 1.00 44.39 217 ASN A CA 1
ATOM 1547 C C . ASN A 1 217 ? -24.712 14.503 0.657 1.00 37.71 217 ASN A C 1
ATOM 1548 O O . ASN A 1 217 ? -25.305 14.392 1.730 1.00 36.49 217 ASN A O 1
ATOM 1553 N N . PRO A 1 218 ? -23.562 13.868 0.417 1.00 34.61 218 PRO A N 1
ATOM 1554 C CA . PRO A 1 218 ? -23.036 12.921 1.400 1.00 33.82 218 PRO A CA 1
ATOM 1555 C C . PRO A 1 218 ? -22.565 13.637 2.650 1.00 32.94 218 PRO A C 1
ATOM 1556 O O . PRO A 1 218 ? -21.987 14.725 2.590 1.00 33.19 218 PRO A O 1
ATOM 1560 N N . LEU A 1 219 ? -22.826 13.006 3.792 1.00 35.20 219 LEU A N 1
ATOM 1561 C CA . LEU A 1 219 ? -22.268 13.447 5.057 1.00 29.99 219 LEU A CA 1
ATOM 1562 C C . LEU A 1 219 ? -20.895 12.857 5.335 1.00 31.83 219 LEU A C 1
ATOM 1563 O O . LEU A 1 219 ? -20.134 13.440 6.113 1.00 34.30 219 LEU A O 1
ATOM 1568 N N . MET A 1 220 ? -20.553 11.731 4.710 1.00 29.48 220 MET A N 1
ATOM 1569 C CA . MET A 1 220 ? -19.234 11.124 4.850 1.00 30.23 220 MET A CA 1
ATOM 1570 C C . MET A 1 220 ? -18.764 10.605 3.500 1.00 30.84 220 MET A C 1
ATOM 1571 O O . MET A 1 220 ? -19.569 10.164 2.672 1.00 25.47 220 MET A O 1
ATOM 1576 N N . ILE A 1 221 ? -17.446 10.604 3.318 1.00 26.56 221 ILE A N 1
ATOM 1577 C CA . ILE A 1 221 ? -16.803 9.910 2.214 1.00 23.16 221 ILE A CA 1
ATOM 1578 C C . ILE A 1 221 ? -15.833 8.902 2.819 1.00 26.30 221 ILE A C 1
ATOM 1579 O O . ILE A 1 221 ? -14.849 9.289 3.464 1.00 26.03 221 ILE A O 1
ATOM 1584 N N . ALA A 1 222 ? -16.108 7.609 2.608 1.00 26.72 222 ALA A N 1
ATOM 1585 C CA . ALA A 1 222 ? -15.331 6.535 3.218 1.00 26.66 222 ALA A CA 1
ATOM 1586 C C . ALA A 1 222 ? -14.555 5.794 2.143 1.00 25.40 222 ALA A C 1
ATOM 1587 O O . ALA A 1 222 ? -15.145 4.999 1.399 1.00 22.50 222 ALA A O 1
ATOM 1589 N N . PRO A 1 223 ? -13.249 5.993 2.042 1.00 27.38 223 PRO A N 1
ATOM 1590 C CA . PRO A 1 223 ? -12.474 5.384 0.964 1.00 24.03 223 PRO A CA 1
ATOM 1591 C C . PRO A 1 223 ? -12.020 3.967 1.301 1.00 28.42 223 PRO A C 1
ATOM 1592 O O . PRO A 1 223 ? -12.128 3.488 2.433 1.00 26.44 223 PRO A O 1
ATOM 1596 N N . GLN A 1 224 ? -11.505 3.301 0.276 1.00 25.73 224 GLN A N 1
ATOM 1597 C CA . GLN A 1 224 ? -10.979 1.955 0.411 1.00 28.61 224 GLN A CA 1
ATOM 1598 C C . GLN A 1 224 ? -9.613 1.931 1.096 1.00 31.02 224 GLN A C 1
ATOM 1599 O O . GLN A 1 224 ? -9.142 0.848 1.459 1.00 33.01 224 GLN A O 1
ATOM 1605 N N . HIS A 1 225 ? -8.970 3.090 1.280 1.00 30.31 225 HIS A N 1
ATOM 1606 C CA . HIS A 1 225 ? -7.717 3.206 2.028 1.00 32.38 225 HIS A CA 1
ATOM 1607 C C . HIS A 1 225 ? -7.726 4.488 2.850 1.00 30.37 225 HIS A C 1
ATOM 1608 O O . HIS A 1 225 ? -8.012 5.563 2.317 1.00 28.37 225 HIS A O 1
ATOM 1615 N N . GLY A 1 226 ? -7.397 4.381 4.137 1.00 30.00 226 GLY A N 1
ATOM 1616 C CA . GLY A 1 226 ? -7.181 5.557 4.956 1.00 28.35 226 GLY A CA 1
ATOM 1617 C C . GLY A 1 226 ? -8.444 6.067 5.603 1.00 30.61 226 GLY A C 1
ATOM 1618 O O . GLY A 1 226 ? -9.542 5.536 5.422 1.00 29.61 226 GLY A O 1
ATOM 1619 N N . ALA A 1 227 ? -8.277 7.153 6.355 1.00 31.84 227 ALA A N 1
ATOM 1620 C CA . ALA A 1 227 ? -9.331 7.637 7.230 1.00 29.73 227 ALA A CA 1
ATOM 1621 C C . ALA A 1 227 ? -10.479 8.251 6.431 1.00 28.85 227 ALA A C 1
ATOM 1622 O O . ALA A 1 227 ? -10.341 8.622 5.260 1.00 28.88 227 ALA A O 1
ATOM 1624 N N . ILE A 1 228 ? -11.616 8.374 7.108 1.00 28.19 228 ILE A N 1
ATOM 1625 C CA . ILE A 1 228 ? -12.905 8.758 6.534 1.00 28.99 228 ILE A CA 1
ATOM 1626 C C . ILE A 1 228 ? -13.080 10.268 6.631 1.00 29.43 228 ILE A C 1
ATOM 1627 O O . ILE A 1 228 ? -12.723 10.880 7.643 1.00 32.78 228 ILE A O 1
ATOM 1632 N N . TYR A 1 229 ? -13.646 10.874 5.585 1.00 28.86 229 TYR A N 1
ATOM 1633 C CA . TYR A 1 229 ? -13.974 12.298 5.587 1.00 27.14 229 TYR A CA 1
ATOM 1634 C C . TYR A 1 229 ? -15.398 12.495 6.086 1.00 29.37 229 TYR A C 1
ATOM 1635 O O . TYR A 1 229 ? -16.326 11.848 5.588 1.00 31.62 229 TYR A O 1
ATOM 1644 N N . LYS A 1 230 ? -15.575 13.356 7.086 1.00 31.47 230 LYS A N 1
ATOM 1645 C CA . LYS A 1 230 ? -16.916 13.686 7.548 1.00 33.21 230 LYS A CA 1
ATOM 1646 C C . LYS A 1 230 ? -17.026 15.191 7.753 1.00 35.79 230 LYS A C 1
ATOM 1647 O O . LYS A 1 230 ? -16.021 15.895 7.889 1.00 34.85 230 LYS A O 1
ATOM 1653 N N . ASP A 1 231 ? -18.265 15.679 7.676 1.00 37.08 231 ASP A N 1
ATOM 1654 C CA . ASP A 1 231 ? -18.644 17.079 7.950 1.00 40.01 231 ASP A CA 1
ATOM 1655 C C . ASP A 1 231 ? -17.859 18.004 7.023 1.00 38.18 231 ASP A C 1
ATOM 1656 O O . ASP A 1 231 ? -17.829 17.762 5.807 1.00 38.15 231 ASP A O 1
ATOM 1661 N N . GLU A 1 232 ? -17.197 19.038 7.542 1.00 38.22 232 GLU A N 1
ATOM 1662 C CA . GLU A 1 232 ? -16.476 19.990 6.711 1.00 37.58 232 GLU A CA 1
ATOM 1663 C C . GLU A 1 232 ? -15.375 19.331 5.892 1.00 34.00 232 GLU A C 1
ATOM 1664 O O . GLU A 1 232 ? -14.925 19.907 4.900 1.00 36.71 232 GLU A O 1
ATOM 1670 N N . GLN A 1 233 ? -14.902 18.155 6.293 1.00 36.93 233 GLN A N 1
ATOM 1671 C CA . GLN A 1 233 ? -13.838 17.528 5.522 1.00 36.40 233 GLN A CA 1
ATOM 1672 C C . GLN A 1 233 ? -14.341 16.947 4.203 1.00 32.34 233 GLN A C 1
ATOM 1673 O O . GLN A 1 233 ? -13.543 16.815 3.268 1.00 28.84 233 GLN A O 1
ATOM 1679 N N . VAL A 1 234 ? -15.637 16.613 4.104 1.00 31.21 234 VAL A N 1
ATOM 1680 C CA . VAL A 1 234 ? -16.226 16.266 2.810 1.00 31.61 234 VAL A CA 1
ATOM 1681 C C . VAL A 1 234 ? -16.084 17.427 1.840 1.00 32.16 234 VAL A C 1
ATOM 1682 O O . VAL A 1 234 ? -15.588 17.265 0.721 1.00 33.25 234 VAL A O 1
ATOM 1686 N N . ASN A 1 235 ? -16.533 18.615 2.257 1.00 35.62 235 ASN A N 1
ATOM 1687 C CA . ASN A 1 235 ? -16.360 19.817 1.446 1.00 37.38 235 ASN A CA 1
ATOM 1688 C C . ASN A 1 235 ? -14.893 20.063 1.134 1.00 33.57 235 ASN A C 1
ATOM 1689 O O . ASN A 1 235 ? -14.540 20.413 0.003 1.00 34.06 235 ASN A O 1
ATOM 1694 N N . ASN A 1 236 ? -14.032 19.927 2.138 1.00 33.19 236 ASN A N 1
ATOM 1695 C CA . ASN A 1 236 ? -12.615 20.180 1.922 1.00 34.68 236 ASN A CA 1
ATOM 1696 C C . ASN A 1 236 ? -12.068 19.253 0.847 1.00 30.79 236 ASN A C 1
ATOM 1697 O O . ASN A 1 236 ? -11.413 19.700 -0.096 1.00 30.99 236 ASN A O 1
ATOM 1702 N N . PHE A 1 237 ? -12.366 17.958 0.954 1.00 32.32 237 PHE A N 1
ATOM 1703 C CA . PHE A 1 237 ? -11.857 17.011 -0.028 1.00 33.12 237 PHE A CA 1
ATOM 1704 C C . PHE A 1 237 ? -12.408 17.312 -1.419 1.00 29.52 237 PHE A C 1
ATOM 1705 O O . PHE A 1 237 ? -11.656 17.389 -2.400 1.00 27.53 237 PHE A O 1
ATOM 1713 N N . LEU A 1 238 ? -13.726 17.492 -1.521 1.00 28.88 238 LEU A N 1
ATOM 1714 C CA . LEU A 1 238 ? -14.337 17.749 -2.823 1.00 29.88 238 LEU A CA 1
ATOM 1715 C C . LEU A 1 238 ? -13.771 19.010 -3.468 1.00 31.58 238 LEU A C 1
ATOM 1716 O O . LEU A 1 238 ? -13.489 19.022 -4.675 1.00 30.87 238 LEU A O 1
ATOM 1721 N N . ASN A 1 239 ? -13.584 20.079 -2.684 1.00 29.84 239 ASN A N 1
ATOM 1722 C CA . ASN A 1 239 ? -13.034 21.311 -3.251 1.00 34.26 239 ASN A CA 1
ATOM 1723 C C . ASN A 1 239 ? -11.627 21.082 -3.781 1.00 35.80 239 ASN A C 1
ATOM 1724 O O . ASN A 1 239 ? -11.295 21.509 -4.897 1.00 34.40 239 ASN A O 1
ATOM 1729 N N . TRP A 1 240 ? -10.799 20.372 -3.009 1.00 29.94 240 TRP A N 1
ATOM 1730 C CA . TRP A 1 240 ? -9.430 20.094 -3.432 1.00 31.77 240 TRP A CA 1
ATOM 1731 C C . TRP A 1 240 ? -9.404 19.249 -4.706 1.00 34.22 240 TRP A C 1
ATOM 1732 O O . TRP A 1 240 ? -8.645 19.534 -5.642 1.00 30.99 240 TRP A O 1
ATOM 1743 N N . LEU A 1 241 ? -10.231 18.199 -4.757 1.00 32.79 241 LEU A N 1
ATOM 1744 C CA . LEU A 1 241 ? -10.195 17.277 -5.890 1.00 30.52 241 LEU A CA 1
ATOM 1745 C C . LEU A 1 241 ? -10.644 17.951 -7.183 1.00 37.13 241 LEU A C 1
ATOM 1746 O O . LEU A 1 241 ? -10.044 17.732 -8.245 1.00 33.99 241 LEU A O 1
ATOM 1751 N N . SER A 1 242 ? -11.679 18.798 -7.112 1.00 30.66 242 SER A N 1
ATOM 1752 C CA . SER A 1 242 ? -12.258 19.353 -8.329 1.00 33.14 242 SER A CA 1
ATOM 1753 C C . SER A 1 242 ? -11.258 20.201 -9.101 1.00 32.91 242 SER A C 1
ATOM 1754 O O . SER A 1 242 ? -11.368 20.316 -10.323 1.00 32.24 242 SER A O 1
ATOM 1757 N N . GLY A 1 243 ? -10.268 20.775 -8.421 1.00 33.50 243 GLY A N 1
ATOM 1758 C CA . GLY A 1 243 ? -9.236 21.544 -9.077 1.00 27.59 243 GLY A CA 1
ATOM 1759 C C . GLY A 1 243 ? -7.926 20.824 -9.307 1.00 37.74 243 GLY A C 1
ATOM 1760 O O . GLY A 1 243 ? -6.972 21.451 -9.775 1.00 36.32 243 GLY A O 1
ATOM 1761 N N . LEU A 1 244 ? -7.842 19.528 -8.997 1.00 34.34 244 LEU A N 1
ATOM 1762 C CA . LEU A 1 244 ? -6.578 18.804 -9.081 1.00 33.26 244 LEU A CA 1
ATOM 1763 C C . LEU A 1 244 ? -6.227 18.485 -10.521 1.00 33.32 244 LEU A C 1
ATOM 1764 O O . LEU A 1 244 ? -7.058 17.969 -11.274 1.00 32.09 244 LEU A O 1
ATOM 1769 N N . LYS A 1 245 ? -4.995 18.792 -10.905 1.00 34.28 245 LYS A N 1
ATOM 1770 C CA . LYS A 1 245 ? -4.459 18.305 -12.164 1.00 33.25 245 LYS A CA 1
ATOM 1771 C C . LYS A 1 245 ? -3.794 16.966 -11.899 1.00 34.88 245 LYS A C 1
ATOM 1772 O O . LYS A 1 245 ? -3.118 16.808 -10.877 1.00 31.94 245 LYS A O 1
ATOM 1778 N N . CYS A 1 246 ? -4.099 15.970 -12.734 1.00 32.72 246 CYS A N 1
ATOM 1779 C CA . CYS A 1 246 ? -3.709 14.616 -12.382 1.00 29.14 246 CYS A CA 1
ATOM 1780 C C . CYS A 1 246 ? -3.622 13.770 -13.639 1.00 32.69 246 CYS A C 1
ATOM 1781 O O . CYS A 1 246 ? -4.314 14.039 -14.623 1.00 30.77 246 CYS A O 1
ATOM 1784 N N . GLY A 1 247 ? -2.784 12.723 -13.582 1.00 29.27 247 GLY A N 1
ATOM 1785 C CA . GLY A 1 247 ? -2.766 11.697 -14.608 1.00 28.05 247 GLY A CA 1
ATOM 1786 C C . GLY A 1 247 ? -2.247 12.207 -15.936 1.00 32.67 247 GLY A C 1
ATOM 1787 O O . GLY A 1 247 ? -1.135 12.738 -16.040 1.00 28.40 247 GLY A O 1
ATOM 1788 N N . THR A 1 248 ? -3.077 12.085 -16.963 1.00 29.25 248 THR A N 1
ATOM 1789 C CA . THR A 1 248 ? -2.662 12.482 -18.296 1.00 31.39 248 THR A CA 1
ATOM 1790 C C . THR A 1 248 ? -2.528 13.998 -18.450 1.00 32.84 248 THR A C 1
ATOM 1791 O O . THR A 1 248 ? -2.025 14.458 -19.478 1.00 32.91 248 THR A O 1
ATOM 1795 N N . ASP A 1 249 ? -2.969 14.786 -17.462 1.00 31.50 249 ASP A N 1
ATOM 1796 C CA . ASP A 1 249 ? -2.617 16.200 -17.425 1.00 30.56 249 ASP A CA 1
ATOM 1797 C C . ASP A 1 249 ? -1.108 16.402 -17.360 1.00 32.44 249 ASP A C 1
ATOM 1798 O O . ASP A 1 249 ? -0.626 17.483 -17.697 1.00 33.43 249 ASP A O 1
ATOM 1803 N N . TYR A 1 250 ? -0.363 15.421 -16.860 1.00 31.31 250 TYR A N 1
ATOM 1804 C CA . TYR A 1 250 ? 1.091 15.511 -16.827 1.00 36.37 250 TYR A CA 1
ATOM 1805 C C . TYR A 1 250 ? 1.674 14.498 -17.798 1.00 35.0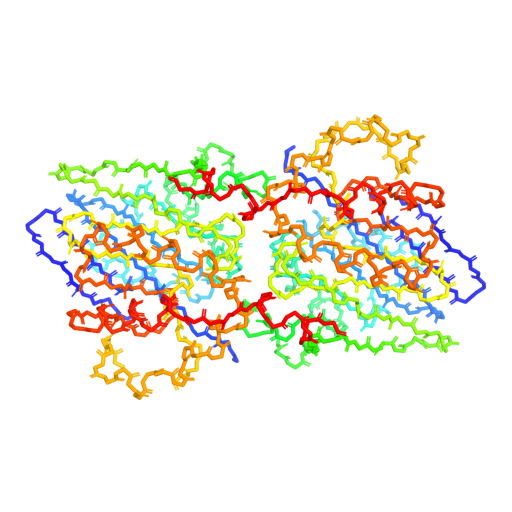9 250 TYR A C 1
ATOM 1806 O O . TYR A 1 250 ? 2.545 13.701 -17.430 1.00 36.33 250 TYR A O 1
ATOM 1815 N N . ILE A 1 251 ? 1.216 14.534 -19.050 1.00 32.88 251 ILE A N 1
ATOM 1816 C CA . ILE A 1 251 ? 1.527 13.452 -19.972 1.00 31.62 251 ILE A CA 1
ATOM 1817 C C . ILE A 1 251 ? 3.019 13.373 -20.254 1.00 36.90 251 ILE A C 1
ATOM 1818 O O . ILE A 1 251 ? 3.527 12.303 -20.605 1.00 36.52 251 ILE A O 1
ATOM 1823 N N . GLU A 1 252 ? 3.752 14.471 -20.062 1.00 33.84 252 GLU A N 1
ATOM 1824 C CA . GLU A 1 252 ? 5.193 14.427 -20.287 1.00 36.97 252 GLU A CA 1
ATOM 1825 C C . GLU A 1 252 ? 5.908 13.567 -19.247 1.00 37.11 252 GLU A C 1
ATOM 1826 O O . GLU A 1 252 ? 7.009 13.083 -19.519 1.00 35.71 252 GLU A O 1
ATOM 1832 N N . ASN A 1 253 ? 5.299 13.348 -18.077 1.00 33.56 253 ASN A N 1
ATOM 1833 C CA . ASN A 1 253 ? 5.827 12.429 -17.076 1.00 35.22 253 ASN A CA 1
ATOM 1834 C C . ASN A 1 253 ? 5.561 10.962 -17.391 1.00 34.47 253 ASN A C 1
ATOM 1835 O O . ASN A 1 253 ? 6.145 10.096 -16.728 1.00 34.02 253 ASN A O 1
ATOM 1840 N N . LEU A 1 254 ? 4.670 10.660 -18.333 1.00 30.44 254 LEU A N 1
ATOM 1841 C CA . LEU A 1 254 ? 4.265 9.285 -18.616 1.00 30.77 254 LEU A CA 1
ATOM 1842 C C . LEU A 1 254 ? 4.999 8.679 -19.800 1.00 30.81 254 LEU A C 1
ATOM 1843 O O . LEU A 1 254 ? 4.709 7.532 -20.172 1.00 25.75 254 LEU A O 1
ATOM 1848 N N . PHE A 1 255 ? 5.883 9.439 -20.442 1.00 29.56 255 PHE A N 1
ATOM 1849 C CA . PHE A 1 255 ? 6.722 8.910 -21.515 1.00 32.99 255 PHE A CA 1
ATOM 1850 C C . PHE A 1 255 ? 8.137 9.485 -21.384 1.00 35.75 255 PHE A C 1
ATOM 1851 O O . PHE A 1 255 ? 9.106 8.875 -21.858 1.00 38.11 255 PHE A O 1
ATOM 1859 N N . GLY B 1 8 ? 1.208 -23.986 -28.818 1.00 48.68 8 GLY B N 1
ATOM 1860 C CA . GLY B 1 8 ? 2.412 -23.174 -28.821 1.00 44.82 8 GLY B CA 1
ATOM 1861 C C . GLY B 1 8 ? 2.979 -22.876 -30.205 1.00 53.37 8 GLY B C 1
ATOM 1862 O O . GLY B 1 8 ? 3.020 -23.752 -31.069 1.00 54.67 8 GLY B O 1
ATOM 1863 N N . VAL B 1 9 ? 3.393 -21.623 -30.420 1.00 49.25 9 VAL B N 1
ATOM 1864 C CA . VAL B 1 9 ? 3.871 -21.142 -31.711 1.00 42.87 9 VAL B CA 1
ATOM 1865 C C . VAL B 1 9 ? 5.163 -20.360 -31.506 1.00 44.14 9 VAL B C 1
ATOM 1866 O O . VAL B 1 9 ? 5.207 -19.436 -30.683 1.00 41.52 9 VAL B O 1
ATOM 1870 N N . VAL B 1 10 ? 6.220 -20.746 -32.216 1.00 41.19 10 VAL B N 1
ATOM 1871 C CA . VAL B 1 10 ? 7.468 -19.993 -32.151 1.00 38.26 10 VAL B CA 1
ATOM 1872 C C . VAL B 1 10 ? 7.331 -18.778 -33.065 1.00 38.07 10 VAL B C 1
ATOM 1873 O O . VAL B 1 10 ? 7.119 -18.919 -34.271 1.00 49.41 10 VAL B O 1
ATOM 1877 N N . LEU B 1 11 ? 7.450 -17.580 -32.487 1.00 36.19 11 LEU B N 1
ATOM 1878 C CA . LEU B 1 11 ? 7.310 -16.334 -33.228 1.00 34.52 11 LEU B CA 1
ATOM 1879 C C . LEU B 1 11 ? 8.643 -15.808 -33.730 1.00 34.83 11 LEU B C 1
ATOM 1880 O O . LEU B 1 11 ? 8.683 -15.076 -34.725 1.00 35.29 11 LEU B O 1
ATOM 1885 N N . TYR B 1 12 ? 9.728 -16.126 -33.039 1.00 35.83 12 TYR B N 1
ATOM 1886 C CA . TYR B 1 12 ? 11.058 -15.726 -33.466 1.00 32.90 12 TYR B CA 1
ATOM 1887 C C . TYR B 1 12 ? 12.041 -16.736 -32.918 1.00 39.80 12 TYR B C 1
ATOM 1888 O O . TYR B 1 12 ? 11.861 -17.260 -31.813 1.00 38.65 12 TYR B O 1
ATOM 1897 N N . GLU B 1 13 ? 13.093 -16.988 -33.689 1.00 36.90 13 GLU B N 1
ATOM 1898 C CA . GLU B 1 13 ? 14.079 -17.979 -33.297 1.00 38.57 13 GLU B CA 1
ATOM 1899 C C . GLU B 1 13 ? 15.381 -17.646 -34.010 1.00 39.73 13 GLU B C 1
ATOM 1900 O O . GLU B 1 13 ? 15.381 -17.424 -35.224 1.00 39.06 13 GLU B O 1
ATOM 1906 N N . ASP B 1 14 ? 16.469 -17.568 -33.248 1.00 40.89 14 ASP B N 1
ATOM 1907 C CA . ASP B 1 14 ? 17.824 -17.668 -33.769 1.00 36.89 14 ASP B CA 1
ATOM 1908 C C . ASP B 1 14 ? 18.598 -18.573 -32.810 1.00 40.70 14 ASP B C 1
ATOM 1909 O O . ASP B 1 14 ? 18.013 -19.202 -31.923 1.00 44.96 14 ASP B O 1
ATOM 1914 N N . ALA B 1 15 ? 19.917 -18.664 -32.992 1.00 38.66 15 ALA B N 1
ATOM 1915 C CA . ALA B 1 15 ? 20.700 -19.643 -32.239 1.00 40.28 15 ALA B CA 1
ATOM 1916 C C . ALA B 1 15 ? 20.645 -19.410 -30.735 1.00 42.76 15 ALA B C 1
ATOM 1917 O O . ALA B 1 15 ? 20.725 -20.372 -29.965 1.00 49.55 15 ALA B O 1
ATOM 1919 N N . ASP B 1 16 ? 20.490 -18.157 -30.292 1.00 41.96 16 ASP B N 1
ATOM 1920 C CA . ASP B 1 16 ? 20.607 -17.809 -28.878 1.00 44.45 16 ASP B CA 1
ATOM 1921 C C . ASP B 1 16 ? 19.309 -17.345 -28.227 1.00 39.01 16 ASP B C 1
ATOM 1922 O O . ASP B 1 16 ? 19.300 -17.146 -27.006 1.00 35.46 16 ASP B O 1
ATOM 1927 N N . HIS B 1 17 ? 18.230 -17.171 -28.993 1.00 38.27 17 HIS B N 1
ATOM 1928 C CA . HIS B 1 17 ? 17.093 -16.362 -28.569 1.00 36.16 17 HIS B CA 1
ATOM 1929 C C . HIS B 1 17 ? 15.834 -16.842 -29.274 1.00 40.06 17 HIS B C 1
ATOM 1930 O O . HIS B 1 17 ? 15.837 -16.987 -30.502 1.00 34.69 17 HIS B O 1
ATOM 1937 N N . LYS B 1 18 ? 14.768 -17.079 -28.495 1.00 36.02 18 LYS B N 1
ATOM 1938 C CA . LYS B 1 18 ? 13.441 -17.418 -29.001 1.00 34.39 18 LYS B CA 1
ATOM 1939 C C . LYS B 1 18 ? 12.385 -16.562 -28.308 1.00 36.72 18 LYS B C 1
ATOM 1940 O O . LYS B 1 18 ? 12.531 -16.195 -27.139 1.00 34.95 18 LYS B O 1
ATOM 1946 N N . PHE B 1 19 ? 11.321 -16.244 -29.046 1.00 32.09 19 PHE B N 1
ATOM 1947 C CA . PHE B 1 19 ? 10.109 -15.629 -28.511 1.00 30.79 19 PHE B CA 1
ATOM 1948 C C . PHE B 1 19 ? 8.946 -16.548 -28.870 1.00 35.39 19 PHE B C 1
ATOM 1949 O O . PHE B 1 19 ? 8.727 -16.839 -30.054 1.00 36.05 19 PHE B O 1
ATOM 1957 N N . ILE B 1 20 ? 8.207 -17.002 -27.857 1.00 33.42 20 ILE B N 1
ATOM 1958 C CA . ILE B 1 20 ? 7.255 -18.101 -27.994 1.00 35.73 20 ILE B CA 1
ATOM 1959 C C . ILE B 1 20 ? 5.888 -17.673 -27.468 1.00 35.44 20 ILE B C 1
ATOM 1960 O O . ILE B 1 20 ? 5.791 -17.083 -26.384 1.00 34.31 20 ILE B O 1
ATOM 1965 N N . TRP B 1 21 ? 4.837 -17.958 -28.231 1.00 34.56 21 TRP B N 1
ATOM 1966 C CA . TRP B 1 21 ? 3.484 -17.929 -27.692 1.00 35.43 21 TRP B CA 1
ATOM 1967 C C . TRP B 1 21 ? 3.181 -19.319 -27.136 1.00 36.36 21 TRP B C 1
ATOM 1968 O O . TRP B 1 21 ? 3.177 -20.301 -27.883 1.00 37.58 21 TRP B O 1
ATOM 1979 N N . LEU B 1 22 ? 2.915 -19.407 -25.832 1.00 39.12 22 LEU B N 1
ATOM 1980 C CA . LEU B 1 22 ? 2.792 -20.715 -25.196 1.00 40.56 22 LEU B CA 1
ATOM 1981 C C . LEU B 1 22 ? 1.477 -21.412 -25.513 1.00 41.63 22 LEU B C 1
ATOM 1982 O O . LEU B 1 22 ? 1.286 -22.554 -25.076 1.00 41.57 22 LEU B O 1
ATOM 1987 N N . GLY B 1 23 ? 0.582 -20.771 -26.263 1.00 45.04 23 GLY B N 1
ATOM 1988 C CA . GLY B 1 23 ? -0.591 -21.450 -26.800 1.00 46.65 23 GLY B CA 1
ATOM 1989 C C . GLY B 1 23 ? -1.886 -21.318 -26.019 1.00 45.50 23 GLY B C 1
ATOM 1990 O O . GLY B 1 23 ? -2.940 -21.754 -26.503 1.00 50.91 23 GLY B O 1
ATOM 1991 N N . GLY B 1 31 ? -16.057 -19.657 -21.569 1.00 60.59 31 GLY B N 1
ATOM 1992 C CA . GLY B 1 31 ? -16.237 -18.879 -20.357 1.00 59.17 31 GLY B CA 1
ATOM 1993 C C . GLY B 1 31 ? -15.572 -17.522 -20.454 1.00 63.09 31 GLY B C 1
ATOM 1994 O O . GLY B 1 31 ? -15.826 -16.772 -21.397 1.00 64.79 31 GLY B O 1
ATOM 1995 N N . ALA B 1 32 ? -14.708 -17.219 -19.482 1.00 65.02 32 ALA B N 1
ATOM 1996 C CA . ALA B 1 32 ? -13.986 -15.950 -19.422 1.00 63.67 32 ALA B CA 1
ATOM 1997 C C . ALA B 1 32 ? -13.237 -15.657 -20.720 1.00 61.45 32 ALA B C 1
ATOM 1998 O O . ALA B 1 32 ? -12.925 -16.578 -21.483 1.00 62.72 32 ALA B O 1
ATOM 2000 N N . VAL B 1 33 ? -12.957 -14.378 -20.994 1.00 62.95 33 VAL B N 1
ATOM 2001 C CA . VAL B 1 33 ? -12.076 -14.053 -22.109 1.00 59.19 33 VAL B CA 1
ATOM 2002 C C . VAL B 1 33 ? -10.747 -14.751 -21.875 1.00 59.57 33 VAL B C 1
ATOM 2003 O O . VAL B 1 33 ? -10.207 -14.743 -20.760 1.00 61.76 33 VAL B O 1
ATOM 2007 N N . GLN B 1 34 ? -10.190 -15.333 -22.927 1.00 58.73 34 GLN B N 1
ATOM 2008 C CA . GLN B 1 34 ? -8.968 -16.076 -22.693 1.00 57.11 34 GLN B CA 1
ATOM 2009 C C . GLN B 1 34 ? -7.759 -15.184 -22.937 1.00 51.04 34 GLN B C 1
ATOM 2010 O O . GLN B 1 34 ? -7.844 -14.120 -23.554 1.00 47.05 34 GLN B O 1
ATOM 2016 N N . THR B 1 35 ? -6.620 -15.642 -22.450 1.00 47.37 35 THR B N 1
ATOM 2017 C CA . THR B 1 35 ? -5.457 -14.792 -22.302 1.00 44.04 35 THR B CA 1
ATOM 2018 C C . THR B 1 35 ? -4.296 -15.438 -23.033 1.00 42.37 35 THR B C 1
ATOM 2019 O O . THR B 1 35 ? -4.286 -16.651 -23.263 1.00 44.78 35 THR B O 1
ATOM 2023 N N . MET B 1 36 ? -3.338 -14.607 -23.431 1.00 35.86 36 MET B N 1
ATOM 2024 C CA . MET B 1 36 ? -2.158 -15.062 -24.154 1.00 40.75 36 MET B CA 1
ATOM 2025 C C . MET B 1 36 ? -0.959 -15.005 -23.225 1.00 38.42 36 MET B C 1
ATOM 2026 O O . MET B 1 36 ? -0.729 -13.980 -22.570 1.00 36.12 36 MET B O 1
ATOM 2031 N N . GLN B 1 37 ? -0.217 -16.106 -23.152 1.00 36.16 37 GLN B N 1
ATOM 2032 C CA . GLN B 1 37 ? 1.004 -16.166 -22.363 1.00 38.24 37 GLN B CA 1
ATOM 2033 C C . GLN B 1 37 ? 2.184 -16.316 -23.302 1.00 33.49 37 GLN B C 1
ATOM 2034 O O . GLN B 1 37 ? 2.122 -17.072 -24.277 1.00 35.12 37 GLN B O 1
ATOM 2040 N N . TYR B 1 38 ? 3.266 -15.622 -22.989 1.00 28.69 38 TYR B N 1
ATOM 2041 C CA . TYR B 1 38 ? 4.440 -15.636 -23.834 1.00 31.35 38 TYR B CA 1
ATOM 2042 C C . TYR B 1 38 ? 5.670 -15.969 -23.009 1.00 33.08 38 TYR B C 1
ATOM 2043 O O . TYR B 1 38 ? 5.734 -15.709 -21.801 1.00 30.57 38 TYR B O 1
ATOM 2052 N N . LEU B 1 39 ? 6.645 -16.553 -23.684 1.00 27.57 39 LEU B N 1
ATOM 2053 C CA . LEU B 1 39 ? 7.905 -16.918 -23.068 1.00 30.31 39 LEU B CA 1
ATOM 2054 C C . LEU B 1 39 ? 9.018 -16.463 -23.995 1.00 30.44 39 LEU B C 1
ATOM 2055 O O . LEU B 1 39 ? 8.968 -16.719 -25.207 1.00 31.66 39 LEU B O 1
ATOM 2060 N N . ILE B 1 40 ? 10.006 -15.782 -23.427 1.00 32.05 40 ILE B N 1
ATOM 2061 C CA . ILE B 1 40 ? 11.257 -15.482 -24.113 1.00 29.95 40 ILE B CA 1
ATOM 2062 C C . ILE B 1 40 ? 12.317 -16.411 -23.541 1.00 31.21 40 ILE B C 1
ATOM 2063 O O . ILE B 1 40 ? 12.469 -16.505 -22.316 1.00 31.84 40 ILE B O 1
ATOM 2068 N N . VAL B 1 41 ? 13.042 -17.108 -24.415 1.00 31.26 41 VAL B N 1
ATOM 2069 C CA . VAL B 1 41 ? 14.181 -17.923 -24.017 1.00 32.28 41 VAL B CA 1
ATOM 2070 C C . VAL B 1 41 ? 15.421 -17.310 -24.642 1.00 34.82 41 VAL B C 1
ATOM 2071 O O . VAL B 1 41 ? 15.442 -17.037 -25.847 1.00 36.48 41 VAL B O 1
ATOM 2075 N N . ASP B 1 42 ? 16.456 -17.110 -23.834 1.00 36.04 42 ASP B N 1
ATOM 2076 C CA . ASP B 1 42 ? 17.667 -16.418 -24.267 1.00 32.85 42 ASP B CA 1
ATOM 2077 C C . ASP B 1 42 ? 18.846 -17.093 -23.582 1.00 35.59 42 ASP B C 1
ATOM 2078 O O . ASP B 1 42 ? 18.939 -17.083 -22.348 1.00 33.14 42 ASP B O 1
ATOM 2083 N N . ARG B 1 43 ? 19.728 -17.700 -24.378 1.00 31.84 43 ARG B N 1
ATOM 2084 C CA . ARG B 1 43 ? 20.855 -18.477 -23.850 1.00 37.92 43 ARG B CA 1
ATOM 2085 C C . ARG B 1 43 ? 20.396 -19.436 -22.751 1.00 34.68 43 ARG B C 1
ATOM 2086 O O . ARG B 1 43 ? 21.056 -19.609 -21.731 1.00 40.68 43 ARG B O 1
ATOM 2094 N N . GLY B 1 44 ? 19.239 -20.065 -22.950 1.00 32.14 44 GLY B N 1
ATOM 2095 C CA . GLY B 1 44 ? 18.770 -21.083 -22.027 1.00 33.84 44 GLY B CA 1
ATOM 2096 C C . GLY B 1 44 ? 18.031 -20.595 -20.785 1.00 39.77 44 GLY B C 1
ATOM 2097 O O . GLY B 1 44 ? 17.613 -21.434 -19.971 1.00 41.33 44 GLY B O 1
ATOM 2098 N N . ARG B 1 45 ? 17.880 -19.283 -20.593 1.00 37.35 45 ARG B N 1
ATOM 2099 C CA . ARG B 1 45 ? 17.154 -18.706 -19.464 1.00 32.13 45 ARG B CA 1
ATOM 2100 C C . ARG B 1 45 ? 15.831 -18.110 -19.946 1.00 34.67 45 ARG B C 1
ATOM 2101 O O . ARG B 1 45 ? 15.684 -17.740 -21.115 1.00 38.92 45 ARG B O 1
ATOM 2109 N N . GLY B 1 46 ? 14.859 -18.018 -19.041 1.00 33.91 46 GLY B N 1
ATOM 2110 C CA . GLY B 1 46 ? 13.488 -17.680 -19.400 1.00 34.25 46 GLY B CA 1
ATOM 2111 C C . GLY B 1 46 ? 12.993 -16.344 -18.871 1.00 31.94 46 GLY B C 1
ATOM 2112 O O . GLY B 1 46 ? 13.392 -15.895 -17.795 1.00 30.10 46 GLY B O 1
ATOM 2113 N N . VAL B 1 47 ? 12.108 -15.721 -19.645 1.00 28.53 47 VAL B N 1
ATOM 2114 C CA . VAL B 1 47 ? 11.352 -14.542 -19.253 1.00 27.02 47 VAL B CA 1
ATOM 2115 C C . VAL B 1 47 ? 9.881 -14.835 -19.540 1.00 27.35 47 VAL B C 1
ATOM 2116 O O . VAL B 1 47 ? 9.505 -15.046 -20.698 1.00 30.84 47 VAL B O 1
ATOM 2120 N N . LEU B 1 48 ? 9.051 -14.829 -18.503 1.00 23.96 48 LEU B N 1
ATOM 2121 C CA . LEU B 1 48 ? 7.628 -15.139 -18.624 1.00 29.71 48 LEU B CA 1
ATOM 2122 C C . LEU B 1 48 ? 6.844 -13.839 -18.689 1.00 26.87 48 LEU B C 1
ATOM 2123 O O . LEU B 1 48 ? 7.052 -12.946 -17.862 1.00 25.32 48 LEU B O 1
ATOM 2128 N N . LEU B 1 49 ? 5.955 -13.725 -19.661 1.00 25.80 49 LEU B N 1
ATOM 2129 C CA . LEU B 1 49 ? 5.141 -12.526 -19.816 1.00 25.71 49 LEU B CA 1
ATOM 2130 C C . LEU B 1 49 ? 3.697 -12.835 -19.423 1.00 30.13 49 LEU B C 1
ATOM 2131 O O . LEU B 1 49 ? 3.098 -13.779 -19.951 1.00 32.54 49 LEU B O 1
ATOM 2136 N N . ASP B 1 50 ? 3.152 -12.042 -18.484 1.00 30.03 50 ASP B N 1
ATOM 2137 C CA . ASP B 1 50 ? 1.781 -12.091 -17.976 1.00 34.70 50 ASP B CA 1
ATOM 2138 C C . ASP B 1 50 ? 1.269 -13.524 -17.844 1.00 36.68 50 ASP B C 1
ATOM 2139 O O . ASP B 1 50 ? 0.322 -13.906 -18.542 1.00 39.11 50 ASP B O 1
ATOM 2144 N N . PRO B 1 51 ? 1.846 -14.338 -16.955 1.00 38.28 51 PRO B N 1
ATOM 2145 C CA . PRO B 1 51 ? 1.445 -15.745 -16.863 1.00 37.02 51 PRO B CA 1
ATOM 2146 C C . PRO B 1 51 ? 0.111 -15.964 -16.171 1.00 43.71 51 PRO B C 1
ATOM 2147 O O . PRO B 1 51 ? -0.291 -17.118 -16.001 1.00 48.85 51 PRO B O 1
ATOM 2151 N N . GLY B 1 52 ? -0.567 -14.898 -15.771 1.00 39.89 52 GLY B N 1
ATOM 2152 C CA . GLY B 1 52 ? -1.832 -15.002 -15.072 1.00 45.57 52 GLY B CA 1
ATOM 2153 C C . GLY B 1 52 ? -2.932 -15.577 -15.946 1.00 47.85 52 GLY B C 1
ATOM 2154 O O . GLY B 1 52 ? -2.797 -15.738 -17.163 1.00 50.22 52 GLY B O 1
ATOM 2155 N N . GLY B 1 53 ? -4.040 -15.929 -15.292 1.00 54.18 53 GLY B N 1
ATOM 2156 C CA . GLY B 1 53 ? -5.157 -16.570 -15.966 1.00 53.33 53 GLY B CA 1
ATOM 2157 C C . GLY B 1 53 ? -5.498 -17.935 -15.404 1.00 56.65 53 GLY B C 1
ATOM 2158 O O . GLY B 1 53 ? -6.182 -18.040 -14.382 1.00 64.14 53 GLY B O 1
ATOM 2159 N N . LEU B 1 56 ? -5.328 -23.052 -15.628 1.00 51.83 56 LEU B N 1
ATOM 2160 C CA . LEU B 1 56 ? -4.843 -24.376 -15.255 1.00 54.93 56 LEU B CA 1
ATOM 2161 C C . LEU B 1 56 ? -3.329 -24.337 -15.182 1.00 55.15 56 LEU B C 1
ATOM 2162 O O . LEU B 1 56 ? -2.628 -24.663 -16.154 1.00 53.08 56 LEU B O 1
ATOM 2167 N N . PHE B 1 57 ? -2.848 -23.988 -13.985 1.00 54.03 57 PHE B N 1
ATOM 2168 C CA . PHE B 1 57 ? -1.424 -23.806 -13.725 1.00 52.32 57 PHE B CA 1
ATOM 2169 C C . PHE B 1 57 ? -0.612 -24.991 -14.200 1.00 50.38 57 PHE B C 1
ATOM 2170 O O . PHE B 1 57 ? 0.553 -24.838 -14.582 1.00 51.16 57 PHE B O 1
ATOM 2178 N N . SER B 1 58 ? -1.218 -26.173 -14.222 1.00 49.78 58 SER B N 1
ATOM 2179 C CA . SER B 1 58 ? -0.498 -27.346 -14.671 1.00 47.67 58 SER B CA 1
ATOM 2180 C C . SER B 1 58 ? -0.313 -27.362 -16.187 1.00 50.07 58 SER B C 1
ATOM 2181 O O . SER B 1 58 ? 0.617 -28.017 -16.672 1.00 48.07 58 SER B O 1
ATOM 2184 N N . ARG B 1 59 ? -1.128 -26.604 -16.937 1.00 50.35 59 ARG B N 1
ATOM 2185 C CA . ARG B 1 59 ? -0.924 -26.482 -18.381 1.00 50.64 59 ARG B CA 1
ATOM 2186 C C . ARG B 1 59 ? 0.274 -25.602 -18.691 1.00 45.20 59 ARG B C 1
ATOM 2187 O O . ARG B 1 59 ? 1.129 -25.965 -19.508 1.00 46.63 59 ARG B O 1
ATOM 2195 N N . VAL B 1 60 ? 0.347 -24.437 -18.045 1.00 43.96 60 VAL B N 1
ATOM 2196 C CA . VAL B 1 60 ? 1.424 -23.492 -18.318 1.00 45.43 60 VAL B CA 1
ATOM 2197 C C . VAL B 1 60 ? 2.772 -24.097 -17.956 1.00 42.91 60 VAL B C 1
ATOM 2198 O O . VAL B 1 60 ? 3.746 -23.955 -18.699 1.00 41.92 60 VAL B O 1
ATOM 2202 N N . VAL B 1 61 ? 2.851 -24.776 -16.810 1.00 40.51 61 VAL B N 1
ATOM 2203 C CA . VAL B 1 61 ? 4.113 -25.382 -16.387 1.00 42.09 61 VAL B CA 1
ATOM 2204 C C . VAL B 1 61 ? 4.606 -26.386 -17.419 1.00 43.25 61 VAL B C 1
ATOM 2205 O O . VAL B 1 61 ? 5.784 -26.376 -17.799 1.00 37.98 61 VAL B O 1
ATOM 2209 N N . THR B 1 62 ? 3.730 -27.312 -17.827 1.00 42.58 62 THR B N 1
ATOM 2210 C CA . THR B 1 62 ? 4.066 -28.286 -18.866 1.00 43.59 62 THR B CA 1
ATOM 2211 C C . THR B 1 62 ? 4.460 -27.604 -20.171 1.00 43.29 62 THR B C 1
ATOM 2212 O O . THR B 1 62 ? 5.418 -28.016 -20.838 1.00 42.53 62 THR B O 1
ATOM 2216 N N . ALA B 1 63 ? 3.686 -26.596 -20.580 1.00 42.75 63 ALA B N 1
ATOM 2217 C CA . ALA B 1 63 ? 3.978 -25.883 -21.821 1.00 43.98 63 ALA B CA 1
ATOM 2218 C C . ALA B 1 63 ? 5.349 -25.219 -21.765 1.00 41.95 63 ALA B C 1
ATOM 2219 O O . ALA B 1 63 ? 6.137 -25.321 -22.711 1.00 43.82 63 ALA B O 1
ATOM 2221 N N . ILE B 1 64 ? 5.655 -24.540 -20.653 1.00 41.34 64 ILE B N 1
ATOM 2222 C CA . ILE B 1 64 ? 6.975 -23.937 -20.481 1.00 38.42 64 ILE B CA 1
ATOM 2223 C C . ILE B 1 64 ? 8.059 -24.997 -20.608 1.00 38.62 64 ILE B C 1
ATOM 2224 O O . ILE B 1 64 ? 9.079 -24.790 -21.275 1.00 37.40 64 ILE B O 1
ATOM 2229 N N . SER B 1 65 ? 7.841 -26.160 -19.992 1.00 39.27 65 SER B N 1
ATOM 2230 C CA . SER B 1 65 ? 8.840 -27.222 -19.949 1.00 40.34 65 SER B CA 1
ATOM 2231 C C . SER B 1 65 ? 9.126 -27.836 -21.312 1.00 35.67 65 SER B C 1
ATOM 2232 O O . SER B 1 65 ? 10.117 -28.556 -21.440 1.00 37.91 65 SER B O 1
ATOM 2235 N N . ARG B 1 66 ? 8.305 -27.569 -22.327 1.00 36.14 66 ARG B N 1
ATOM 2236 C CA . ARG B 1 66 ? 8.660 -28.001 -23.676 1.00 38.40 66 ARG B CA 1
ATOM 2237 C C . ARG B 1 66 ? 9.831 -27.217 -24.246 1.00 40.97 66 ARG B C 1
ATOM 2238 O O . ARG B 1 66 ? 10.428 -27.656 -25.231 1.00 39.66 66 ARG B O 1
ATOM 2246 N N . PHE B 1 67 ? 10.191 -26.092 -23.633 1.00 43.26 67 PHE B N 1
ATOM 2247 C CA . PHE B 1 67 ? 11.278 -25.247 -24.109 1.00 41.50 67 PHE B CA 1
ATOM 2248 C C . PHE B 1 67 ? 12.366 -25.019 -23.072 1.00 42.29 67 PHE B C 1
ATOM 2249 O O . PHE B 1 67 ? 13.534 -24.884 -23.444 1.00 46.38 67 PHE B O 1
ATOM 2257 N N . ILE B 1 68 ? 12.033 -25.020 -21.782 1.00 40.09 68 ILE B N 1
ATOM 2258 C CA . ILE B 1 68 ? 12.992 -24.633 -20.757 1.00 39.70 68 ILE B CA 1
ATOM 2259 C C . ILE B 1 68 ? 12.533 -25.205 -19.429 1.00 40.86 68 ILE B C 1
ATOM 2260 O O . ILE B 1 68 ? 11.331 -25.338 -19.170 1.00 39.62 68 ILE B O 1
ATOM 2265 N N . SER B 1 69 ? 13.496 -25.545 -18.583 1.00 39.27 69 SER B N 1
ATOM 2266 C CA . SER B 1 69 ? 13.174 -25.969 -17.231 1.00 44.33 69 SER B CA 1
ATOM 2267 C C . SER B 1 69 ? 12.696 -24.762 -16.435 1.00 41.87 69 SER B C 1
ATOM 2268 O O . SER B 1 69 ? 13.276 -23.676 -16.522 1.00 40.36 69 SER B O 1
ATOM 2271 N N . VAL B 1 70 ? 11.617 -24.942 -15.668 1.00 43.11 70 VAL B N 1
ATOM 2272 C CA . VAL B 1 70 ? 11.034 -23.797 -14.970 1.00 44.89 70 VAL B CA 1
ATOM 2273 C C . VAL B 1 70 ? 12.017 -23.251 -13.949 1.00 45.16 70 VAL B C 1
ATOM 2274 O O . VAL B 1 70 ? 11.949 -22.076 -13.577 1.00 46.79 70 VAL B O 1
ATOM 2278 N N . ASP B 1 71 ? 12.947 -24.092 -13.493 1.00 50.03 71 ASP B N 1
ATOM 2279 C CA . ASP B 1 71 ? 14.151 -23.694 -12.775 1.00 50.44 71 ASP B CA 1
ATOM 2280 C C . ASP B 1 71 ? 14.761 -22.427 -13.364 1.00 46.87 71 ASP B C 1
ATOM 2281 O O . ASP B 1 71 ? 15.184 -21.532 -12.624 1.00 48.74 71 ASP B O 1
ATOM 2286 N N . LYS B 1 72 ? 14.803 -22.338 -14.691 1.00 39.12 72 LYS B N 1
ATOM 2287 C CA . LYS B 1 72 ? 15.620 -21.348 -15.380 1.00 43.77 72 LYS B CA 1
ATOM 2288 C C . LYS B 1 72 ? 14.843 -20.112 -15.818 1.00 37.35 72 LYS B C 1
ATOM 2289 O O . LYS B 1 72 ? 15.378 -19.301 -16.578 1.00 34.85 72 LYS B O 1
ATOM 2295 N N . ILE B 1 73 ? 13.610 -19.936 -15.349 1.00 38.74 73 ILE B N 1
ATOM 2296 C CA . ILE B 1 73 ? 12.921 -18.660 -15.523 1.00 34.38 73 ILE B CA 1
ATOM 2297 C C . ILE B 1 73 ? 13.534 -17.665 -14.538 1.00 38.61 73 ILE B C 1
ATOM 2298 O O . ILE B 1 73 ? 13.370 -17.799 -13.322 1.00 35.35 73 ILE B O 1
ATOM 2303 N N . ASP B 1 74 ? 14.267 -16.680 -15.057 1.00 36.69 74 ASP B N 1
ATOM 2304 C CA . ASP B 1 74 ? 14.873 -15.653 -14.221 1.00 33.02 74 ASP B CA 1
ATOM 2305 C C . ASP B 1 74 ? 13.978 -14.439 -14.036 1.00 36.08 74 ASP B C 1
ATOM 2306 O O . ASP B 1 74 ? 14.151 -13.702 -13.061 1.00 34.31 74 ASP B O 1
ATOM 2311 N N . THR B 1 75 ? 13.046 -14.197 -14.954 1.00 30.69 75 THR B N 1
ATOM 2312 C CA . THR B 1 75 ? 12.303 -12.951 -14.946 1.00 29.47 75 THR B CA 1
ATOM 2313 C C . THR B 1 75 ? 10.843 -13.207 -15.285 1.00 28.97 75 THR B C 1
ATOM 2314 O O . THR B 1 75 ? 10.531 -14.022 -16.155 1.00 28.55 75 THR B O 1
ATOM 2318 N N . ILE B 1 76 ? 9.951 -12.511 -14.593 1.00 30.15 76 ILE B N 1
ATOM 2319 C CA . ILE B 1 76 ? 8.524 -12.550 -14.887 1.00 27.13 76 ILE B CA 1
ATOM 2320 C C . ILE B 1 76 ? 8.045 -11.117 -15.023 1.00 28.26 76 ILE B C 1
ATOM 2321 O O . ILE B 1 76 ? 8.286 -10.291 -14.136 1.00 30.74 76 ILE B O 1
ATOM 2326 N N . PHE B 1 77 ? 7.378 -10.822 -16.129 1.00 24.93 77 PHE B N 1
ATOM 2327 C CA . PHE B 1 77 ? 6.911 -9.485 -16.448 1.00 24.33 77 PHE B CA 1
ATOM 2328 C C . PHE B 1 77 ? 5.395 -9.451 -16.270 1.00 27.81 77 PHE B C 1
ATOM 2329 O O . PHE B 1 77 ? 4.687 -10.310 -16.814 1.00 28.76 77 PHE B O 1
ATOM 2337 N N . PHE B 1 78 ? 4.907 -8.474 -15.504 1.00 23.17 78 PHE B N 1
ATOM 2338 C CA . PHE B 1 78 ? 3.477 -8.200 -15.320 1.00 25.33 78 PHE B CA 1
ATOM 2339 C C . PHE B 1 78 ? 3.165 -6.846 -15.950 1.00 27.13 78 PHE B C 1
ATOM 2340 O O . PHE B 1 78 ? 3.713 -5.819 -15.524 1.00 25.89 78 PHE B O 1
ATOM 2348 N N . SER B 1 79 ? 2.318 -6.841 -16.982 1.00 26.68 79 SER B N 1
ATOM 2349 C CA . SER B 1 79 ? 1.988 -5.586 -17.650 1.00 22.86 79 SER B CA 1
ATOM 2350 C C . SER B 1 79 ? 1.248 -4.638 -16.720 1.00 23.47 79 SER B C 1
ATOM 2351 O O . SER B 1 79 ? 1.431 -3.419 -16.802 1.00 25.73 79 SER B O 1
ATOM 2354 N N . HIS B 1 80 ? 0.389 -5.161 -15.853 1.00 22.46 80 HIS B N 1
ATOM 2355 C CA . HIS B 1 80 ? -0.307 -4.310 -14.886 1.00 25.97 80 HIS B CA 1
ATOM 2356 C C . HIS B 1 80 ? -0.877 -5.199 -13.789 1.00 24.26 80 HIS B C 1
ATOM 2357 O O . HIS B 1 80 ? -0.442 -6.344 -13.624 1.00 27.08 80 HIS B O 1
ATOM 2364 N N . GLN B 1 81 ? -1.854 -4.679 -13.045 1.00 23.43 81 GLN B N 1
ATOM 2365 C CA . GLN B 1 81 ? -2.244 -5.277 -11.772 1.00 26.21 81 GLN B CA 1
ATOM 2366 C C . GLN B 1 81 ? -3.401 -6.261 -11.883 1.00 25.83 81 GLN B C 1
ATOM 2367 O O . GLN B 1 81 ? -3.665 -6.983 -10.917 1.00 26.15 81 GLN B O 1
ATOM 2373 N N . ASP B 1 82 ? -4.060 -6.347 -13.038 1.00 26.15 82 ASP B N 1
ATOM 2374 C CA . ASP B 1 82 ? -5.336 -7.048 -13.109 1.00 27.37 82 ASP B CA 1
ATOM 2375 C C . ASP B 1 82 ? -5.169 -8.534 -12.814 1.00 28.25 82 ASP B C 1
ATOM 2376 O O . ASP B 1 82 ? -4.125 -9.120 -13.113 1.00 28.41 82 ASP B O 1
ATOM 2381 N N . PRO B 1 83 ? -6.220 -9.180 -12.296 1.00 30.58 83 PRO B N 1
ATOM 2382 C CA . PRO B 1 83 ? -6.134 -10.621 -11.989 1.00 28.04 83 PRO B CA 1
ATOM 2383 C C . PRO B 1 83 ? -5.832 -11.504 -13.188 1.00 31.53 83 PRO B C 1
ATOM 2384 O O . PRO B 1 83 ? -5.196 -12.551 -13.014 1.00 31.70 83 PRO B O 1
ATOM 2388 N N . ASP B 1 84 ? -6.280 -11.148 -14.396 1.00 31.56 84 ASP B N 1
ATOM 2389 C CA . ASP B 1 84 ? -5.883 -11.968 -15.537 1.00 32.26 84 ASP B CA 1
ATOM 2390 C C . ASP B 1 84 ? -4.384 -11.881 -15.823 1.00 36.78 84 ASP B C 1
ATOM 2391 O O . ASP B 1 84 ? -3.856 -12.720 -16.559 1.00 40.75 84 ASP B O 1
ATOM 2396 N N . VAL B 1 85 ? -3.682 -10.920 -15.233 1.00 32.82 85 VAL B N 1
ATOM 2397 C CA . VAL B 1 85 ? -2.224 -10.845 -15.327 1.00 30.72 85 VAL B CA 1
ATOM 2398 C C . VAL B 1 85 ? -1.558 -11.524 -14.137 1.00 35.87 85 VAL B C 1
ATOM 2399 O O . VAL B 1 85 ? -0.612 -12.299 -14.298 1.00 35.21 85 VAL B O 1
ATOM 2403 N N . SER B 1 86 ? -2.058 -11.250 -12.925 1.00 32.77 86 SER B N 1
ATOM 2404 C CA . SER B 1 86 ? -1.303 -11.455 -11.694 1.00 34.16 86 SER B CA 1
ATOM 2405 C C . SER B 1 86 ? -1.828 -12.567 -10.801 1.00 34.64 86 SER B C 1
ATOM 2406 O O . SER B 1 86 ? -1.161 -12.884 -9.810 1.00 35.79 86 SER B O 1
ATOM 2409 N N . SER B 1 87 ? -2.991 -13.156 -11.116 1.00 33.40 87 SER B N 1
ATOM 2410 C CA . SER B 1 87 ? -3.670 -14.068 -10.191 1.00 39.36 87 SER B CA 1
ATOM 2411 C C . SER B 1 87 ? -2.768 -15.198 -9.691 1.00 42.08 87 SER B C 1
ATOM 2412 O O . SER B 1 87 ? -2.938 -15.672 -8.561 1.00 40.75 87 SER B O 1
ATOM 2415 N N . GLY B 1 88 ? -1.830 -15.660 -10.509 1.00 37.77 88 GLY B N 1
ATOM 2416 C CA . GLY B 1 88 ? -1.006 -16.786 -10.105 1.00 40.88 88 GLY B CA 1
ATOM 2417 C C . GLY B 1 88 ? 0.301 -16.423 -9.429 1.00 37.55 88 GLY B C 1
ATOM 2418 O O . GLY B 1 88 ? 1.198 -17.266 -9.345 1.00 40.27 88 GLY B O 1
ATOM 2419 N N . ILE B 1 89 ? 0.420 -15.186 -8.936 1.00 35.37 89 ILE B N 1
ATOM 2420 C CA . ILE B 1 89 ? 1.713 -14.678 -8.474 1.00 36.37 89 ILE B CA 1
ATOM 2421 C C . ILE B 1 89 ? 2.298 -15.563 -7.371 1.00 40.36 89 ILE B C 1
ATOM 2422 O O . ILE B 1 89 ? 3.513 -15.803 -7.329 1.00 39.18 89 ILE B O 1
ATOM 2427 N N . ALA B 1 90 ? 1.451 -16.069 -6.470 1.00 36.24 90 ALA B N 1
ATOM 2428 C CA . ALA B 1 90 ? 1.957 -16.890 -5.376 1.00 39.06 90 ALA B CA 1
ATOM 2429 C C . ALA B 1 90 ? 2.614 -18.158 -5.897 1.00 35.35 90 ALA B C 1
ATOM 2430 O O . ALA B 1 90 ? 3.674 -18.562 -5.406 1.00 36.89 90 ALA B O 1
ATOM 2432 N N . LEU B 1 91 ? 2.025 -18.784 -6.916 1.00 37.97 91 LEU B N 1
ATOM 2433 C CA . LEU B 1 91 ? 2.610 -20.017 -7.434 1.00 39.63 91 LEU B CA 1
ATOM 2434 C C . LEU B 1 91 ? 3.928 -19.752 -8.154 1.00 40.19 91 LEU B C 1
ATOM 2435 O O . LEU B 1 91 ? 4.874 -20.538 -8.024 1.00 42.03 91 LEU B O 1
ATOM 2440 N N . TRP B 1 92 ? 4.020 -18.647 -8.906 1.00 33.38 92 TRP B N 1
ATOM 2441 C CA . TRP B 1 92 ? 5.245 -18.398 -9.661 1.00 38.19 92 TRP B CA 1
ATOM 2442 C C . TRP B 1 92 ? 6.393 -18.010 -8.745 1.00 38.45 92 TRP B C 1
ATOM 2443 O O . TRP B 1 92 ? 7.546 -18.366 -9.019 1.00 43.50 92 TRP B O 1
ATOM 2454 N N . LEU B 1 93 ? 6.108 -17.278 -7.671 1.00 33.27 93 LEU B N 1
ATOM 2455 C CA . LEU B 1 93 ? 7.136 -16.995 -6.677 1.00 38.19 93 LEU B CA 1
ATOM 2456 C C . LEU B 1 93 ? 7.516 -18.248 -5.891 1.00 42.08 93 LEU B C 1
ATOM 2457 O O . LEU B 1 93 ? 8.623 -18.333 -5.342 1.00 40.03 93 LEU B O 1
ATOM 2462 N N . GLY B 1 94 ? 6.605 -19.216 -5.800 1.00 39.33 94 GLY B N 1
ATOM 2463 C CA . GLY B 1 94 ? 6.896 -20.411 -5.038 1.00 41.86 94 GLY B CA 1
ATOM 2464 C C . GLY B 1 94 ? 7.707 -21.439 -5.794 1.00 39.16 94 GLY B C 1
ATOM 2465 O O . GLY B 1 94 ? 8.481 -22.175 -5.183 1.00 40.27 94 GLY B O 1
ATOM 2466 N N . ILE B 1 95 ? 7.560 -21.502 -7.121 1.00 36.90 95 ILE B N 1
ATOM 2467 C CA . ILE B 1 95 ? 8.227 -22.523 -7.924 1.00 38.47 95 ILE B CA 1
ATOM 2468 C C . ILE B 1 95 ? 9.386 -21.973 -8.742 1.00 43.55 95 ILE B C 1
ATOM 2469 O O . ILE B 1 95 ? 10.039 -22.745 -9.459 1.00 45.35 95 ILE B O 1
ATOM 2474 N N . THR B 1 96 ? 9.645 -20.667 -8.698 1.00 40.70 96 THR B N 1
ATOM 2475 C CA . THR B 1 96 ? 10.780 -20.088 -9.402 1.00 42.22 96 THR B CA 1
ATOM 2476 C C . THR B 1 96 ? 11.522 -19.172 -8.442 1.00 39.97 96 THR B C 1
ATOM 2477 O O . THR B 1 96 ? 10.994 -18.776 -7.398 1.00 39.56 96 THR B O 1
ATOM 2481 N N . LYS B 1 97 ? 12.765 -18.844 -8.791 1.00 38.05 97 LYS B N 1
ATOM 2482 C CA . LYS B 1 97 ? 13.472 -17.787 -8.081 1.00 41.99 97 LYS B CA 1
ATOM 2483 C C . LYS B 1 97 ? 13.483 -16.479 -8.869 1.00 36.57 97 LYS B C 1
ATOM 2484 O O . LYS B 1 97 ? 14.302 -15.599 -8.597 1.00 40.89 97 LYS B O 1
ATOM 2490 N N . ALA B 1 98 ? 12.553 -16.314 -9.799 1.00 29.94 98 ALA B N 1
ATOM 2491 C CA . ALA B 1 98 ? 12.559 -15.145 -10.662 1.00 31.90 98 ALA B CA 1
ATOM 2492 C C . ALA B 1 98 ? 12.221 -13.868 -9.889 1.00 35.07 98 ALA B C 1
ATOM 2493 O O . ALA B 1 98 ? 11.493 -13.879 -8.887 1.00 30.21 98 ALA B O 1
ATOM 2495 N N . LYS B 1 99 ? 12.757 -12.756 -10.372 1.00 29.07 99 LYS B N 1
ATOM 2496 C CA . LYS B 1 99 ? 12.206 -11.459 -10.015 1.00 34.52 99 LYS B CA 1
ATOM 2497 C C . LYS B 1 99 ? 11.004 -11.156 -10.898 1.00 32.50 99 LYS B C 1
ATOM 2498 O O . LYS B 1 99 ? 10.912 -11.609 -12.042 1.00 30.65 99 LYS B O 1
ATOM 2504 N N . ILE B 1 100 ? 10.086 -10.376 -10.356 1.00 29.94 100 ILE B N 1
ATOM 2505 C CA . ILE B 1 100 ? 8.886 -9.954 -11.055 1.00 30.47 100 ILE B CA 1
ATOM 2506 C C . ILE B 1 100 ? 8.988 -8.457 -11.293 1.00 28.98 100 ILE B C 1
ATOM 2507 O O . ILE B 1 100 ? 9.157 -7.684 -10.344 1.00 31.59 100 ILE B O 1
ATOM 2512 N N . TYR B 1 101 ? 8.902 -8.042 -12.551 1.00 26.32 101 TYR B N 1
ATOM 2513 C CA . TYR B 1 101 ? 8.909 -6.628 -12.890 1.00 25.68 101 TY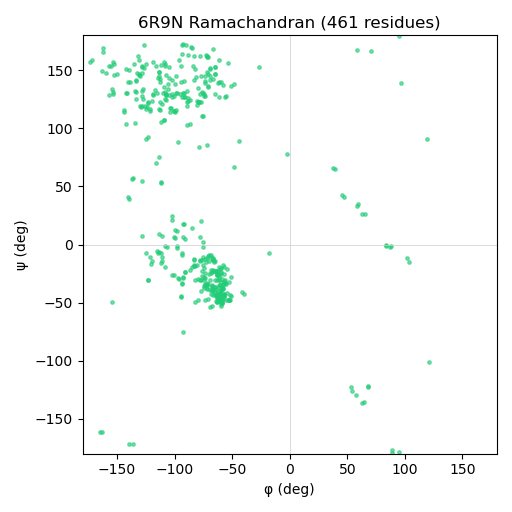R B CA 1
ATOM 2514 C C . TYR B 1 101 ? 7.468 -6.159 -13.027 1.00 29.09 101 TYR B C 1
ATOM 2515 O O . TYR B 1 101 ? 6.670 -6.776 -13.748 1.00 26.06 101 TYR B O 1
ATOM 2524 N N . ILE B 1 102 ? 7.139 -5.069 -12.344 1.00 21.76 102 ILE B N 1
ATOM 2525 C CA . ILE B 1 102 ? 5.803 -4.497 -12.397 1.00 25.17 102 ILE B CA 1
ATOM 2526 C C . ILE B 1 102 ? 5.956 -3.010 -12.122 1.00 26.16 102 ILE B C 1
ATOM 2527 O O . ILE B 1 102 ? 6.959 -2.562 -11.565 1.00 26.39 102 ILE B O 1
ATOM 2532 N N . SER B 1 103 ? 4.994 -2.233 -12.608 1.00 25.00 103 SER B N 1
ATOM 2533 C CA . SER B 1 103 ? 4.975 -0.810 -12.324 1.00 26.05 103 SER B CA 1
ATOM 2534 C C . SER B 1 103 ? 5.114 -0.556 -10.832 1.00 28.44 103 SER B C 1
ATOM 2535 O O . SER B 1 103 ? 4.467 -1.215 -10.005 1.00 26.62 103 SER B O 1
ATOM 2538 N N . SER B 1 104 ? 5.951 0.430 -10.493 1.00 24.52 104 SER B N 1
ATOM 2539 C CA . SER B 1 104 ? 6.051 0.861 -9.109 1.00 25.86 104 SER B CA 1
ATOM 2540 C C . SER B 1 104 ? 4.704 1.235 -8.517 1.00 24.18 104 SER B C 1
ATOM 2541 O O . SER B 1 104 ? 4.579 1.270 -7.289 1.00 24.74 104 SER B O 1
ATOM 2544 N N . LEU B 1 105 ? 3.704 1.546 -9.352 1.00 24.18 105 LEU B N 1
ATOM 2545 C CA . LEU B 1 105 ? 2.374 1.874 -8.831 1.00 24.53 105 LEU B CA 1
ATOM 2546 C C . LEU B 1 105 ? 1.738 0.702 -8.098 1.00 27.46 105 LEU B C 1
ATOM 2547 O O . LEU B 1 105 ? 0.872 0.905 -7.244 1.00 31.22 105 LEU B O 1
ATOM 2552 N N . TRP B 1 106 ? 2.122 -0.528 -8.440 1.00 29.33 106 TRP B N 1
ATOM 2553 C CA . TRP B 1 106 ? 1.426 -1.724 -7.986 1.00 26.92 106 TRP B CA 1
ATOM 2554 C C . TRP B 1 106 ? 2.212 -2.581 -7.000 1.00 32.65 106 TRP B C 1
ATOM 2555 O O . TRP B 1 106 ? 1.637 -3.519 -6.444 1.00 33.57 106 TRP B O 1
ATOM 2566 N N . VAL B 1 107 ? 3.511 -2.321 -6.806 1.00 28.91 107 VAL B N 1
ATOM 2567 C CA . VAL B 1 107 ? 4.330 -3.160 -5.933 1.00 36.21 107 VAL B CA 1
ATOM 2568 C C . VAL B 1 107 ? 3.687 -3.323 -4.555 1.00 36.76 107 VAL B C 1
ATOM 2569 O O . VAL B 1 107 ? 3.644 -4.427 -4.001 1.00 34.75 107 VAL B O 1
ATOM 2573 N N . ARG B 1 108 ? 3.173 -2.231 -3.989 1.00 35.10 108 ARG B N 1
ATOM 2574 C CA . ARG B 1 108 ? 2.595 -2.247 -2.645 1.00 37.02 108 ARG B CA 1
ATOM 2575 C C . ARG B 1 108 ? 1.129 -2.674 -2.618 1.00 44.09 108 ARG B C 1
ATOM 2576 O O . ARG B 1 108 ? 0.462 -2.478 -1.590 1.00 43.49 108 ARG B O 1
ATOM 2584 N N . PHE B 1 109 ? 0.604 -3.248 -3.699 1.00 37.27 109 PHE B N 1
ATOM 2585 C CA . PHE B 1 109 ? -0.801 -3.625 -3.744 1.00 39.44 109 PHE B CA 1
ATOM 2586 C C . PHE B 1 109 ? -1.022 -5.076 -4.158 1.00 47.38 109 PHE B C 1
ATOM 2587 O O . PHE B 1 109 ? -2.167 -5.457 -4.407 1.00 47.58 109 PHE B O 1
ATOM 2595 N N . MET B 1 110 ? 0.029 -5.883 -4.281 1.00 44.44 110 MET B N 1
ATOM 2596 C CA . MET B 1 110 ? -0.173 -7.278 -4.646 1.00 48.58 110 MET B CA 1
ATOM 2597 C C . MET B 1 110 ? -0.166 -8.126 -3.380 1.00 55.01 110 MET B C 1
ATOM 2598 O O . MET B 1 110 ? 0.895 -8.640 -3.004 1.00 62.41 110 MET B O 1
ATOM 2603 N N . PRO B 1 111 ? -1.318 -8.324 -2.707 1.00 58.11 111 PRO B N 1
ATOM 2604 C CA . PRO B 1 111 ? -1.370 -8.902 -1.354 1.00 55.63 111 PRO B CA 1
ATOM 2605 C C . PRO B 1 111 ? -0.554 -10.185 -1.177 1.00 60.50 111 PRO B C 1
ATOM 2606 O O . PRO B 1 111 ? 0.611 -10.082 -0.772 1.00 58.68 111 PRO B O 1
ATOM 2610 N N . ASP B 1 117 ? 6.934 -12.208 -1.255 1.00 57.19 117 ASP B N 1
ATOM 2611 C CA . ASP B 1 117 ? 7.873 -11.307 -0.593 1.00 55.48 117 ASP B CA 1
ATOM 2612 C C . ASP B 1 117 ? 8.213 -10.105 -1.476 1.00 49.01 117 ASP B C 1
ATOM 2613 O O . ASP B 1 117 ? 8.479 -10.261 -2.669 1.00 49.10 117 ASP B O 1
ATOM 2618 N N . ILE B 1 118 ? 8.199 -8.906 -0.884 1.00 47.33 118 ILE B N 1
ATOM 2619 C CA . ILE B 1 118 ? 8.324 -7.689 -1.680 1.00 46.42 118 ILE B CA 1
ATOM 2620 C C . ILE B 1 118 ? 9.705 -7.543 -2.295 1.00 44.36 118 ILE B C 1
ATOM 2621 O O . ILE B 1 118 ? 9.845 -6.862 -3.316 1.00 40.90 118 ILE B O 1
ATOM 2626 N N . SER B 1 119 ? 10.736 -8.164 -1.713 1.00 44.15 119 SER B N 1
ATOM 2627 C CA . SER B 1 119 ? 12.048 -8.049 -2.335 1.00 49.55 119 SER B CA 1
ATOM 2628 C C . SER B 1 119 ? 12.124 -8.773 -3.678 1.00 45.54 119 SER B C 1
ATOM 2629 O O . SER B 1 119 ? 13.089 -8.561 -4.419 1.00 48.44 119 SER B O 1
ATOM 2632 N N . ARG B 1 120 ? 11.125 -9.589 -4.026 1.00 39.95 120 ARG B N 1
ATOM 2633 C CA . ARG B 1 120 ? 11.093 -10.217 -5.341 1.00 43.87 120 ARG B CA 1
ATOM 2634 C C . ARG B 1 120 ? 10.514 -9.305 -6.421 1.00 38.84 120 ARG B C 1
ATOM 2635 O O . ARG B 1 120 ? 10.632 -9.636 -7.601 1.00 36.28 120 ARG B O 1
ATOM 2643 N N . MET B 1 121 ? 9.869 -8.197 -6.051 1.00 35.53 121 MET B N 1
ATOM 2644 C CA . MET B 1 121 ? 9.250 -7.288 -7.007 1.00 34.44 121 MET B CA 1
ATOM 2645 C C . MET B 1 121 ? 10.257 -6.211 -7.374 1.00 35.91 121 MET B C 1
ATOM 2646 O O . MET B 1 121 ? 10.829 -5.566 -6.492 1.00 34.54 121 MET B O 1
ATOM 2651 N N . VAL B 1 122 ? 10.433 -5.986 -8.667 1.00 29.84 122 VAL B N 1
ATOM 2652 C CA . VAL B 1 122 ? 11.237 -4.871 -9.173 1.00 29.60 122 VAL B CA 1
ATOM 2653 C C . VAL B 1 122 ? 10.276 -3.806 -9.678 1.00 29.19 122 VAL B C 1
ATOM 2654 O O . VAL B 1 122 ? 9.518 -4.077 -10.628 1.00 30.57 122 VAL B O 1
ATOM 2658 N N . PRO B 1 123 ? 10.216 -2.626 -9.056 1.00 31.95 123 PRO B N 1
ATOM 2659 C CA . PRO B 1 123 ? 9.290 -1.585 -9.520 1.00 29.67 123 PRO B CA 1
ATOM 2660 C C . PRO B 1 123 ? 9.814 -0.939 -10.795 1.00 31.27 123 PRO B C 1
ATOM 2661 O O . PRO B 1 123 ? 10.974 -0.522 -10.864 1.00 32.88 123 PRO B O 1
ATOM 2665 N N . ILE B 1 124 ? 8.958 -0.850 -11.807 1.00 25.91 124 ILE B N 1
ATOM 2666 C CA . ILE B 1 124 ? 9.292 -0.177 -13.052 1.00 25.06 124 ILE B CA 1
ATOM 2667 C C . ILE B 1 124 ? 8.919 1.299 -12.906 1.00 25.58 124 ILE B C 1
ATOM 2668 O O . ILE B 1 124 ? 7.747 1.599 -12.626 1.00 22.63 124 ILE B O 1
ATOM 2673 N N . PRO B 1 125 ? 9.855 2.225 -13.083 1.00 30.40 125 PRO B N 1
ATOM 2674 C CA . PRO B 1 125 ? 9.498 3.646 -13.014 1.00 27.69 125 PRO B CA 1
ATOM 2675 C C . PRO B 1 125 ? 8.692 4.057 -14.239 1.00 27.17 125 PRO B C 1
ATOM 2676 O O . PRO B 1 125 ? 8.702 3.391 -15.279 1.00 22.62 125 PRO B O 1
ATOM 2680 N N . ASP B 1 126 ? 7.990 5.190 -14.107 1.00 27.10 126 ASP B N 1
ATOM 2681 C CA . ASP B 1 126 ? 6.937 5.541 -15.067 1.00 24.41 126 ASP B CA 1
ATOM 2682 C C . ASP B 1 126 ? 7.426 5.592 -16.507 1.00 30.84 126 ASP B C 1
ATOM 2683 O O . ASP B 1 126 ? 6.673 5.252 -17.429 1.00 26.39 126 ASP B O 1
ATOM 2688 N N . LYS B 1 127 ? 8.671 6.000 -16.730 1.00 28.60 127 LYS B N 1
ATOM 2689 C CA . LYS B 1 127 ? 9.154 6.173 -18.087 1.00 26.81 127 LYS B CA 1
ATOM 2690 C C . LYS B 1 127 ? 9.813 4.915 -18.638 1.00 25.26 127 LYS B C 1
ATOM 2691 O O . LYS B 1 127 ? 10.294 4.931 -19.774 1.00 23.88 127 LYS B O 1
ATOM 2697 N N . GLY B 1 128 ? 9.779 3.816 -17.891 1.00 22.34 128 GLY B N 1
ATOM 2698 C CA . GLY B 1 128 ? 10.283 2.553 -18.374 1.00 24.66 128 GLY B CA 1
ATOM 2699 C C . GLY B 1 128 ? 11.718 2.326 -17.952 1.00 27.73 128 GLY B C 1
ATOM 2700 O O . GLY B 1 128 ? 12.352 3.141 -17.264 1.00 27.02 128 GLY B O 1
ATOM 2701 N N . MET B 1 129 ? 12.243 1.186 -18.388 1.00 25.38 129 MET B N 1
ATOM 2702 C CA . MET B 1 129 ? 13.620 0.821 -18.078 1.00 31.64 129 MET B CA 1
ATOM 2703 C C . MET B 1 129 ? 14.063 -0.264 -19.047 1.00 27.95 129 MET B C 1
ATOM 2704 O O . MET B 1 129 ? 13.255 -0.843 -19.775 1.00 26.82 129 MET B O 1
ATOM 2709 N N . SER B 1 130 ? 15.361 -0.537 -19.038 1.00 30.68 130 SER B N 1
ATOM 2710 C CA . SER B 1 130 ? 15.923 -1.622 -19.817 1.00 26.92 130 SER B CA 1
ATOM 2711 C C . SER B 1 130 ? 16.111 -2.829 -18.916 1.00 36.03 130 SER B C 1
ATOM 2712 O O . SER B 1 130 ? 16.440 -2.700 -17.730 1.00 39.56 130 SER B O 1
ATOM 2715 N N . ILE B 1 131 ? 15.917 -4.007 -19.492 1.00 34.74 131 ILE B N 1
ATOM 2716 C CA . ILE B 1 131 ? 16.220 -5.258 -18.817 1.00 31.46 131 ILE B CA 1
ATOM 2717 C C . ILE B 1 131 ? 17.175 -6.022 -19.713 1.00 35.89 131 ILE B C 1
ATOM 2718 O O . ILE B 1 131 ? 16.808 -6.395 -20.832 1.00 35.01 131 ILE B O 1
ATOM 2723 N N . SER B 1 132 ? 18.376 -6.284 -19.211 1.00 33.27 132 SER B N 1
ATOM 2724 C CA . SER B 1 132 ? 19.403 -6.960 -19.989 1.00 38.62 132 SER B CA 1
ATOM 2725 C C . SER B 1 132 ? 19.185 -8.467 -19.979 1.00 34.29 132 SER B C 1
ATOM 2726 O O . SER B 1 132 ? 18.729 -9.029 -18.985 1.00 39.00 132 SER B O 1
ATOM 2729 N N . LEU B 1 133 ? 19.491 -9.114 -21.098 1.00 33.39 133 LEU B N 1
ATOM 2730 C CA . LEU B 1 133 ? 19.392 -10.561 -21.273 1.00 31.65 133 LEU B CA 1
ATOM 2731 C C . LEU B 1 133 ? 20.786 -11.178 -21.354 1.00 35.91 133 LEU B C 1
ATOM 2732 O O . LEU B 1 133 ? 21.756 -10.490 -21.684 1.00 33.67 133 LEU B O 1
ATOM 2737 N N . PRO B 1 134 ? 20.923 -12.472 -21.042 1.00 36.74 134 PRO B N 1
ATOM 2738 C CA . PRO B 1 134 ? 22.259 -13.104 -21.077 1.00 36.68 134 PRO B CA 1
ATOM 2739 C C . PRO B 1 134 ? 22.965 -13.017 -22.419 1.00 40.62 134 PRO B C 1
ATOM 2740 O O . PRO B 1 134 ? 24.197 -12.904 -22.452 1.00 38.97 134 PRO B O 1
ATOM 2744 N N . SER B 1 135 ? 22.231 -13.063 -23.532 1.00 37.55 135 SER B N 1
ATOM 2745 C CA . SER B 1 135 ? 22.866 -12.979 -24.844 1.00 38.47 135 SER B CA 1
ATOM 2746 C C . SER B 1 135 ? 23.508 -11.632 -25.114 1.00 39.37 135 SER B C 1
ATOM 2747 O O . SER B 1 135 ? 24.248 -11.511 -26.096 1.00 48.14 135 SER B O 1
ATOM 2750 N N . GLY B 1 136 ? 23.211 -10.612 -24.315 1.00 39.29 136 GLY B N 1
ATOM 2751 C CA . GLY B 1 136 ? 23.604 -9.257 -24.630 1.00 37.76 136 GLY B CA 1
ATOM 2752 C C . GLY B 1 136 ? 22.497 -8.394 -25.186 1.00 36.84 136 GLY B C 1
ATOM 2753 O O . GLY B 1 136 ? 22.675 -7.177 -25.271 1.00 41.65 136 GLY B O 1
ATOM 2754 N N . SER B 1 137 ? 21.364 -8.980 -25.563 1.00 36.75 137 SER B N 1
ATOM 2755 C CA . SER B 1 137 ? 20.232 -8.205 -26.039 1.00 35.55 137 SER B CA 1
ATOM 2756 C C . SER B 1 137 ? 19.504 -7.573 -24.861 1.00 38.09 137 SER B C 1
ATOM 2757 O O . SER B 1 137 ? 19.651 -7.989 -23.706 1.00 39.22 137 SER B O 1
ATOM 2760 N N . ASN B 1 138 ? 18.702 -6.558 -25.164 1.00 35.45 138 ASN B N 1
ATOM 2761 C CA . ASN B 1 138 ? 17.917 -5.868 -24.151 1.00 38.64 138 ASN B CA 1
ATOM 2762 C C . ASN B 1 138 ? 16.430 -6.048 -24.411 1.00 37.61 138 ASN B C 1
ATOM 2763 O O . ASN B 1 138 ? 15.993 -6.220 -25.560 1.00 29.35 138 ASN B O 1
ATOM 2768 N N . MET B 1 139 ? 15.665 -5.966 -23.326 1.00 29.75 139 MET B N 1
ATOM 2769 C CA . MET B 1 139 ? 14.228 -5.779 -23.381 1.00 27.10 139 MET B CA 1
ATOM 2770 C C . MET B 1 139 ? 13.933 -4.422 -22.779 1.00 29.89 139 MET B C 1
ATOM 2771 O O . MET B 1 139 ? 14.630 -3.979 -21.859 1.00 32.08 139 MET B O 1
ATOM 2776 N N . LYS B 1 140 ? 12.946 -3.736 -23.339 1.00 25.55 140 LYS B N 1
ATOM 2777 C CA . LYS B 1 140 ? 12.589 -2.403 -22.895 1.00 27.08 140 LYS B CA 1
ATOM 2778 C C . LYS B 1 140 ? 11.157 -2.423 -22.401 1.00 27.36 140 LYS B C 1
ATOM 2779 O O . LYS B 1 140 ? 10.274 -2.929 -23.099 1.00 25.47 140 LYS B O 1
ATOM 2785 N N . CYS B 1 141 ? 10.938 -1.887 -21.197 1.00 24.30 141 CYS B N 1
ATOM 2786 C CA . CYS B 1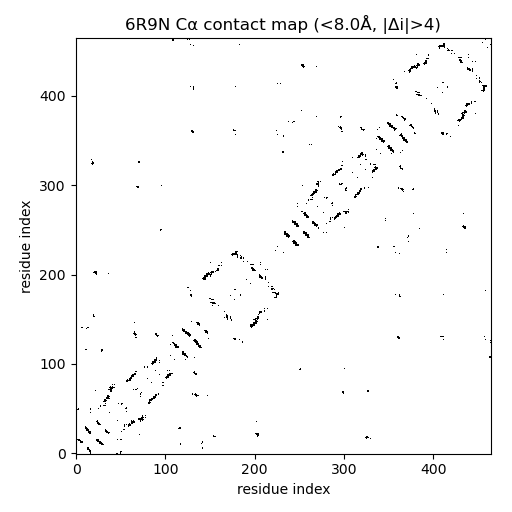 141 ? 9.586 -1.687 -20.683 1.00 26.98 141 CYS B CA 1
ATOM 2787 C C . CYS B 1 141 ? 9.003 -0.417 -21.300 1.00 24.40 141 CYS B C 1
ATOM 2788 O O . CYS B 1 141 ? 9.591 0.667 -21.170 1.00 25.68 141 CYS B O 1
ATOM 2791 N N . ILE B 1 142 ? 7.862 -0.543 -21.969 1.00 23.61 142 ILE B N 1
ATOM 2792 C CA . ILE B 1 142 ? 7.306 0.532 -22.782 1.00 23.11 142 ILE B CA 1
ATOM 2793 C C . ILE B 1 142 ? 6.149 1.166 -22.015 1.00 25.17 142 ILE B C 1
ATOM 2794 O O . ILE B 1 142 ? 5.135 0.487 -21.779 1.00 25.04 142 ILE B O 1
ATOM 2799 N N . PRO B 1 143 ? 6.227 2.450 -21.656 1.00 23.03 143 PRO B N 1
ATOM 2800 C CA . PRO B 1 143 ? 5.111 3.091 -20.945 1.00 21.31 143 PRO B CA 1
ATOM 2801 C C . PRO B 1 143 ? 3.796 2.965 -21.712 1.00 24.33 143 PRO B C 1
ATOM 2802 O O . PRO B 1 143 ? 3.706 3.310 -22.899 1.00 23.08 143 PRO B O 1
ATOM 2806 N N . SER B 1 144 ? 2.763 2.472 -21.021 1.00 23.48 144 SER B N 1
ATOM 2807 C CA . SER B 1 144 ? 1.441 2.247 -21.620 1.00 22.16 144 SER B CA 1
ATOM 2808 C C . SER B 1 144 ? 0.348 2.651 -20.643 1.00 25.99 144 SER B C 1
ATOM 2809 O O . SER B 1 144 ? -0.722 2.024 -20.561 1.00 22.48 144 SER B O 1
ATOM 2812 N N . HIS B 1 145 ? 0.585 3.745 -19.935 1.00 23.65 145 HIS B N 1
ATOM 2813 C CA . HIS B 1 145 ? -0.261 4.110 -18.812 1.00 25.39 145 HIS B CA 1
ATOM 2814 C C . HIS B 1 145 ? -1.635 4.577 -19.300 1.00 25.12 145 HIS B C 1
ATOM 2815 O O . HIS B 1 145 ? -1.772 5.151 -20.380 1.00 23.06 145 HIS B O 1
ATOM 2822 N N . PHE B 1 146 ? -2.655 4.285 -18.496 1.00 21.39 146 PHE B N 1
ATOM 2823 C CA . PHE B 1 146 ? -4.046 4.678 -18.757 1.00 23.95 146 PHE B CA 1
ATOM 2824 C C . PHE B 1 146 ? -4.621 4.014 -19.996 1.00 24.61 146 PHE B C 1
ATOM 2825 O O . PHE B 1 146 ? -5.568 4.521 -20.606 1.00 22.43 146 PHE B O 1
ATOM 2833 N N . MET B 1 147 ? -4.087 2.845 -20.349 1.00 22.59 147 MET B N 1
ATOM 2834 C CA . MET B 1 147 ? -4.593 2.093 -21.478 1.00 25.09 147 MET B CA 1
ATOM 2835 C C . MET B 1 147 ? -4.696 0.603 -21.156 1.00 25.24 147 MET B C 1
ATOM 2836 O O . MET B 1 147 ? -4.172 -0.243 -21.884 1.00 24.49 147 MET B O 1
ATOM 2841 N N . HIS B 1 148 ? -5.432 0.238 -20.098 1.00 22.30 148 HIS B N 1
ATOM 2842 C CA . HIS B 1 148 ? -6.290 1.094 -19.269 1.00 26.18 148 HIS B CA 1
ATOM 2843 C C . HIS B 1 148 ? -5.660 1.464 -17.929 1.00 23.45 148 HIS B C 1
ATOM 2844 O O . HIS B 1 148 ? -5.999 2.484 -17.322 1.00 26.01 148 HIS B O 1
ATOM 2851 N N . SER B 1 149 ? -4.761 0.628 -17.429 1.00 24.18 149 SER B N 1
ATOM 2852 C CA . SER B 1 149 ? -4.350 0.804 -16.051 1.00 23.30 149 SER B CA 1
ATOM 2853 C C . SER B 1 149 ? -3.435 2.024 -15.913 1.00 20.52 149 SER B C 1
ATOM 2854 O O . SER B 1 149 ? -2.650 2.322 -16.808 1.00 22.20 149 SER B O 1
ATOM 2857 N N . PRO B 1 150 ? -3.525 2.746 -14.790 1.00 22.06 150 PRO B N 1
ATOM 2858 C CA . PRO B 1 150 ? -2.660 3.925 -14.599 1.00 21.76 150 PRO B CA 1
ATOM 2859 C C . PRO B 1 150 ? -1.188 3.571 -14.537 1.00 24.90 150 PRO B C 1
ATOM 2860 O O . PRO B 1 150 ? -0.348 4.449 -14.766 1.00 26.20 150 PRO B O 1
ATOM 2864 N N . GLY B 1 151 ? -0.846 2.331 -14.188 1.00 22.32 151 GLY B N 1
ATOM 2865 C CA . GLY B 1 151 ? 0.531 1.870 -14.258 1.00 21.34 151 GLY B CA 1
ATOM 2866 C C . GLY B 1 151 ? 0.615 0.635 -15.139 1.00 21.82 151 GLY B C 1
ATOM 2867 O O . GLY B 1 151 ? 0.363 -0.470 -14.661 1.00 22.50 151 GLY B O 1
ATOM 2868 N N . GLN B 1 152 ? 0.891 0.803 -16.438 1.00 25.14 152 GLN B N 1
ATOM 2869 C CA . GLN B 1 152 ? 0.990 -0.321 -17.365 1.00 21.48 152 GLN B CA 1
ATOM 2870 C C . GLN B 1 152 ? 2.229 -0.182 -18.238 1.00 23.33 152 GLN B C 1
ATOM 2871 O O . GLN B 1 152 ? 2.581 0.921 -18.669 1.00 21.75 152 GLN B O 1
ATOM 2877 N N . PHE B 1 153 ? 2.879 -1.313 -18.505 1.00 21.13 153 PHE B N 1
ATOM 2878 C CA . PHE B 1 153 ? 3.995 -1.359 -19.434 1.00 27.09 153 PHE B CA 1
ATOM 2879 C C . PHE B 1 153 ? 3.799 -2.497 -20.415 1.00 23.72 153 PHE B C 1
ATOM 2880 O O . PHE B 1 153 ? 3.249 -3.545 -20.065 1.00 23.03 153 PHE B O 1
ATOM 2888 N N . GLY B 1 154 ? 4.262 -2.276 -21.651 1.00 23.74 154 GLY B N 1
ATOM 2889 C CA . GLY B 1 154 ? 4.548 -3.373 -22.545 1.00 18.29 154 GLY B CA 1
ATOM 2890 C C . GLY B 1 154 ? 6.016 -3.761 -22.446 1.00 24.33 154 GLY B C 1
ATOM 2891 O O . GLY B 1 154 ? 6.817 -3.068 -21.836 1.00 25.54 154 GLY B O 1
ATOM 2892 N N . LEU B 1 155 ? 6.369 -4.868 -23.093 1.00 24.88 155 LEU B N 1
ATOM 2893 C CA . LEU B 1 155 ? 7.746 -5.338 -23.129 1.00 27.28 155 LEU B CA 1
ATOM 2894 C C . LEU B 1 155 ? 8.161 -5.496 -24.589 1.00 26.11 155 LEU B C 1
ATOM 2895 O O . LEU B 1 155 ? 7.576 -6.296 -25.330 1.00 24.94 155 LEU B O 1
ATOM 2900 N N . TYR B 1 156 ? 9.152 -4.706 -24.997 1.00 26.83 156 TYR B N 1
ATOM 2901 C CA . TYR B 1 156 ? 9.700 -4.732 -26.345 1.00 25.94 156 TYR B CA 1
ATOM 2902 C C . TYR B 1 156 ? 10.979 -5.554 -26.288 1.00 26.49 156 TYR B C 1
ATOM 2903 O O . TYR B 1 156 ? 11.944 -5.165 -25.629 1.00 27.21 156 TYR B O 1
ATOM 2912 N N . ASP B 1 157 ? 10.964 -6.702 -26.948 1.00 27.23 157 ASP B N 1
ATOM 2913 C CA . ASP B 1 157 ? 12.121 -7.578 -27.040 1.00 30.92 157 ASP B CA 1
ATOM 2914 C C . ASP B 1 157 ? 12.902 -7.135 -28.273 1.00 33.63 157 ASP B C 1
ATOM 2915 O O . ASP B 1 157 ? 12.517 -7.436 -29.404 1.00 29.31 157 ASP B O 1
ATOM 2920 N N . GLU B 1 158 ? 13.997 -6.405 -28.051 1.00 31.79 158 GLU B N 1
ATOM 2921 C CA . GLU B 1 158 ? 14.693 -5.737 -29.152 1.00 34.65 158 GLU B CA 1
ATOM 2922 C C . GLU B 1 158 ? 15.205 -6.721 -30.195 1.00 33.78 158 GLU B C 1
ATOM 2923 O O . GLU B 1 158 ? 15.248 -6.400 -31.388 1.00 28.46 158 GLU B O 1
ATOM 2929 N N . ARG B 1 159 ? 15.637 -7.906 -29.768 1.00 34.92 159 ARG B N 1
ATOM 2930 C CA . ARG B 1 159 ? 16.237 -8.847 -30.712 1.00 34.21 159 ARG B CA 1
ATOM 2931 C C . ARG B 1 159 ? 15.214 -9.351 -31.724 1.00 38.48 159 ARG B C 1
ATOM 2932 O O . ARG B 1 159 ? 15.512 -9.469 -32.921 1.00 36.85 159 ARG B O 1
ATOM 2940 N N . SER B 1 160 ? 14.013 -9.679 -31.263 1.00 35.63 160 SER B N 1
ATOM 2941 C CA . SER B 1 160 ? 12.951 -10.107 -32.164 1.00 32.66 160 SER B CA 1
ATOM 2942 C C . SER B 1 160 ? 12.210 -8.941 -32.805 1.00 33.31 160 SER B C 1
ATOM 2943 O O . SER B 1 160 ? 11.478 -9.158 -33.780 1.00 30.76 160 SER B O 1
ATOM 2946 N N . ARG B 1 161 ? 12.326 -7.733 -32.244 1.00 29.74 161 ARG B N 1
ATOM 2947 C CA . ARG B 1 161 ? 11.451 -6.611 -32.612 1.00 32.64 161 ARG B CA 1
ATOM 2948 C C . ARG B 1 161 ? 9.980 -6.943 -32.366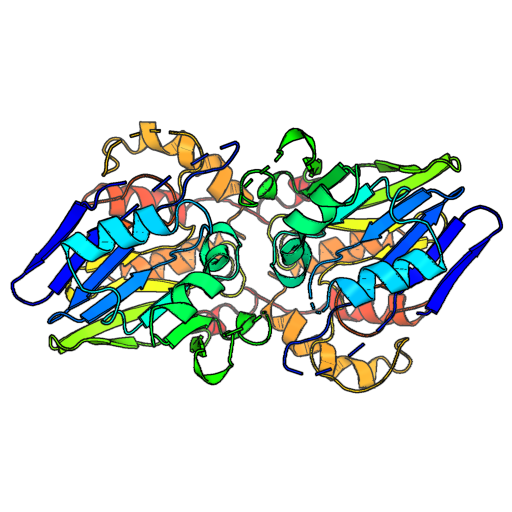 1.00 30.81 161 ARG B C 1
ATOM 2949 O O . ARG B 1 161 ? 9.092 -6.476 -33.086 1.00 28.80 161 ARG B O 1
ATOM 2957 N N . ILE B 1 162 ? 9.700 -7.738 -31.340 1.00 29.36 162 ILE B N 1
ATOM 2958 C CA . ILE B 1 162 ? 8.332 -8.054 -30.952 1.00 27.16 162 ILE B CA 1
ATOM 2959 C C . ILE B 1 162 ? 7.972 -7.218 -29.737 1.00 26.64 162 ILE B C 1
ATOM 2960 O O . ILE B 1 162 ? 8.697 -7.221 -28.732 1.00 27.24 162 ILE B O 1
ATOM 2965 N N . LEU B 1 163 ? 6.859 -6.501 -29.823 1.00 23.45 163 LEU B N 1
ATOM 2966 C CA . LEU B 1 163 ? 6.312 -5.776 -28.684 1.00 22.44 163 LEU B CA 1
ATOM 2967 C C . LEU B 1 163 ? 5.163 -6.608 -28.117 1.00 25.21 163 LEU B C 1
ATOM 2968 O O . LEU B 1 163 ? 4.174 -6.864 -28.820 1.00 25.21 163 LEU B O 1
ATOM 2973 N N . PHE B 1 164 ? 5.336 -7.097 -26.884 1.00 22.89 164 PHE B N 1
ATOM 2974 C CA . PHE B 1 164 ? 4.224 -7.594 -26.070 1.00 24.92 164 PHE B CA 1
ATOM 2975 C C . PHE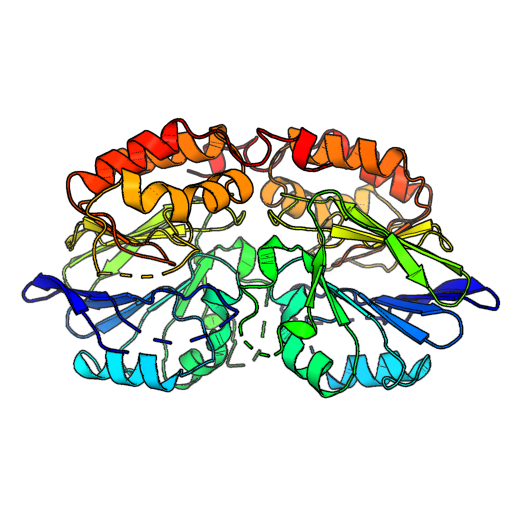 B 1 164 ? 3.532 -6.393 -25.440 1.00 29.14 164 PHE B C 1
ATOM 2976 O O . PHE B 1 164 ? 4.176 -5.602 -24.742 1.00 26.74 164 PHE B O 1
ATOM 2984 N N . SER B 1 165 ? 2.230 -6.254 -25.682 1.00 25.34 165 SER B N 1
ATOM 2985 C CA . SER B 1 165 ? 1.540 -4.985 -25.493 1.00 25.57 165 SER B CA 1
ATOM 2986 C C . SER B 1 165 ? 0.508 -4.984 -24.372 1.00 23.45 165 SER B C 1
ATOM 2987 O O . SER B 1 165 ? -0.265 -4.022 -24.278 1.00 22.18 165 SER B O 1
ATOM 2990 N N . GLY B 1 166 ? 0.443 -6.029 -23.544 1.00 29.64 166 GLY B N 1
ATOM 2991 C CA . GLY B 1 166 ? -0.547 -6.020 -22.471 1.00 25.25 166 GLY B CA 1
ATOM 2992 C C . GLY B 1 166 ? -1.947 -5.979 -23.056 1.00 23.44 166 GLY B C 1
ATOM 2993 O O . GLY B 1 166 ? -2.242 -6.647 -24.050 1.00 23.47 166 GLY B O 1
ATOM 2994 N N . ASP B 1 167 ? -2.805 -5.135 -22.477 1.00 25.08 167 ASP B N 1
ATOM 2995 C CA . ASP B 1 167 ? -4.185 -5.032 -22.954 1.00 28.74 167 ASP B CA 1
ATOM 2996 C C . ASP B 1 167 ? -4.322 -4.311 -24.291 1.00 28.52 167 ASP B C 1
ATOM 2997 O O . ASP B 1 167 ? -5.387 -4.408 -24.907 1.00 24.08 167 ASP B O 1
ATOM 3002 N N . ILE B 1 168 ? -3.294 -3.593 -24.747 1.00 23.43 168 ILE B N 1
ATOM 3003 C CA . ILE B 1 168 ? -3.408 -2.829 -25.982 1.00 25.35 168 ILE B CA 1
ATOM 3004 C C . ILE B 1 168 ? -3.374 -3.780 -27.173 1.00 27.17 168 ILE B C 1
ATOM 3005 O O . ILE B 1 168 ? -2.465 -4.614 -27.301 1.00 26.03 168 ILE B O 1
ATOM 3010 N N . GLY B 1 169 ? -4.375 -3.660 -28.047 1.00 20.34 169 GLY B N 1
ATOM 3011 C CA . GLY B 1 169 ? -4.600 -4.580 -29.143 1.00 24.04 169 GLY B CA 1
ATOM 3012 C C . GLY B 1 169 ? -5.460 -5.779 -28.791 1.00 26.33 169 GLY B C 1
ATOM 3013 O O . GLY B 1 169 ? -5.713 -6.617 -29.665 1.00 25.81 169 GLY B O 1
ATOM 3014 N N . ALA B 1 170 ? -5.898 -5.895 -27.541 1.00 25.94 170 ALA B N 1
ATOM 3015 C CA . ALA B 1 170 ? -6.639 -7.071 -27.098 1.00 30.00 170 ALA B CA 1
ATOM 3016 C C . ALA B 1 170 ? -7.948 -7.221 -27.859 1.00 26.93 170 ALA B C 1
ATOM 3017 O O . ALA B 1 170 ? -8.648 -6.241 -28.116 1.00 24.33 170 ALA B O 1
ATOM 3019 N N . ALA B 1 171 ? -8.272 -8.463 -28.213 1.00 26.66 171 ALA B N 1
ATOM 3020 C CA . ALA B 1 171 ? -9.598 -8.852 -28.680 1.00 31.21 171 ALA B CA 1
ATOM 3021 C C . ALA B 1 171 ? -10.295 -9.696 -27.619 1.00 38.78 171 ALA B C 1
ATOM 3022 O O . ALA B 1 171 ? -9.689 -10.598 -27.029 1.00 40.20 171 ALA B O 1
ATOM 3024 N N . VAL B 1 172 ? -11.568 -9.403 -27.375 1.00 40.73 172 VAL B N 1
ATOM 3025 C CA . VAL B 1 172 ? -12.330 -10.080 -26.328 1.00 48.92 172 VAL B CA 1
ATOM 3026 C C . VAL B 1 172 ? -13.420 -10.999 -26.873 1.00 51.62 172 VAL B C 1
ATOM 3027 O O . VAL B 1 172 ? -13.956 -11.818 -26.106 1.00 55.61 172 VAL B O 1
ATOM 3031 N N . PHE B 1 173 ? -13.773 -10.897 -28.152 1.00 53.22 173 PHE B N 1
ATOM 3032 C CA . PHE B 1 173 ? -14.781 -11.770 -28.743 1.00 60.69 173 PHE B CA 1
ATOM 3033 C C . PHE B 1 173 ? -14.083 -12.907 -29.480 1.00 59.93 173 PHE B C 1
ATOM 3034 O O . PHE B 1 173 ? -13.161 -12.676 -30.266 1.00 58.05 173 PHE B O 1
ATOM 3042 N N . ASP B 1 174 ? -14.528 -14.133 -29.204 1.00 65.34 174 ASP B N 1
ATOM 3043 C CA . ASP B 1 174 ? -13.900 -15.362 -29.691 1.00 68.78 174 ASP B CA 1
ATOM 3044 C C . ASP B 1 174 ? -14.285 -15.651 -31.141 1.00 72.25 174 ASP B C 1
ATOM 3045 O O . ASP B 1 174 ? -15.170 -16.465 -31.425 1.00 80.17 174 ASP B O 1
ATOM 3050 N N . ASP B 1 175 ? -13.565 -15.029 -32.089 1.00 69.44 175 ASP B N 1
ATOM 3051 C CA . ASP B 1 175 ? -13.858 -15.289 -33.510 1.00 71.93 175 ASP B CA 1
ATOM 3052 C C . ASP B 1 175 ? -13.002 -16.418 -34.088 1.00 78.30 175 ASP B C 1
ATOM 3053 O O . ASP B 1 175 ? -13.516 -17.522 -34.294 1.00 78.84 175 ASP B O 1
ATOM 3058 N N . ASP B 1 176 ? -11.699 -16.177 -34.368 1.00 79.38 176 ASP B N 1
ATOM 3059 C CA . ASP B 1 176 ? -11.038 -17.254 -35.121 1.00 72.44 176 ASP B CA 1
ATOM 3060 C C . ASP B 1 176 ? -9.518 -17.558 -35.115 1.00 73.65 176 ASP B C 1
ATOM 3061 O O . ASP B 1 176 ? -9.187 -18.742 -34.996 1.00 79.84 176 ASP B O 1
ATOM 3066 N N . THR B 1 179 ? -8.570 -16.617 -35.305 1.00 67.63 179 THR B N 1
ATOM 3067 C CA . THR B 1 179 ? -7.229 -17.042 -35.767 1.00 59.07 179 THR B CA 1
ATOM 3068 C C . THR B 1 179 ? -6.047 -16.556 -34.901 1.00 58.07 179 THR B C 1
ATOM 3069 O O . THR B 1 179 ? -6.204 -15.745 -33.983 1.00 59.54 179 THR B O 1
ATOM 3073 N N . THR B 1 180 ? -4.834 -17.084 -35.217 1.00 52.12 180 THR B N 1
ATOM 3074 C CA . THR B 1 180 ? -3.593 -16.849 -34.452 1.00 49.10 180 THR B CA 1
ATOM 3075 C C . THR B 1 180 ? -2.890 -15.530 -34.801 1.00 47.86 180 THR B C 1
ATOM 3076 O O . THR B 1 180 ? -2.447 -14.802 -33.902 1.00 37.52 180 THR B O 1
ATOM 3080 N N . PHE B 1 181 ? -2.682 -15.254 -36.088 1.00 44.16 181 PHE B N 1
ATOM 3081 C CA . PHE B 1 181 ? -2.210 -13.954 -36.550 1.00 38.16 181 PHE B CA 1
ATOM 3082 C C . PHE B 1 181 ? -3.411 -13.241 -37.160 1.00 37.78 181 PHE B C 1
ATOM 3083 O O . PHE B 1 181 ? -4.258 -13.873 -37.798 1.00 36.34 181 PHE B O 1
ATOM 3091 N N . VAL B 1 182 ? -3.492 -11.927 -36.962 1.00 35.47 182 VAL B N 1
ATOM 3092 C CA . VAL B 1 182 ? -4.461 -11.144 -37.710 1.00 33.95 182 VAL B CA 1
ATOM 3093 C C . VAL B 1 182 ? -4.135 -11.269 -39.193 1.00 37.82 182 VAL B C 1
ATOM 3094 O O . VAL B 1 182 ? -3.012 -10.984 -39.628 1.00 32.91 182 VAL B O 1
ATOM 3098 N N . GLU B 1 183 ? -5.129 -11.648 -39.991 1.00 35.00 183 GLU B N 1
ATOM 3099 C CA . GLU B 1 183 ? -4.925 -11.694 -41.428 1.00 36.94 183 GLU B CA 1
ATOM 3100 C C . GLU B 1 183 ? -5.879 -10.814 -42.202 1.00 36.19 183 GLU B C 1
ATOM 3101 O O . GLU B 1 183 ? -5.641 -10.583 -43.388 1.00 37.24 183 GLU B O 1
ATOM 3107 N N . ASP B 1 184 ? -6.920 -10.280 -41.564 1.00 33.07 184 ASP B N 1
ATOM 3108 C CA . ASP B 1 184 ? -7.812 -9.304 -42.185 1.00 32.80 184 ASP B CA 1
ATOM 3109 C C . ASP B 1 184 ? -8.184 -8.301 -41.104 1.00 32.15 184 ASP B C 1
ATOM 3110 O O . ASP B 1 184 ? -9.015 -8.605 -40.240 1.00 36.79 184 ASP B O 1
ATOM 3115 N N . PHE B 1 185 ? -7.576 -7.118 -41.153 1.00 29.73 185 PHE B N 1
ATOM 3116 C CA . PHE B 1 185 ? -7.830 -6.123 -40.121 1.00 30.08 185 PHE B CA 1
ATOM 3117 C C . PHE B 1 185 ? -9.304 -5.745 -40.044 1.00 32.95 185 PHE B C 1
ATOM 3118 O O . PHE B 1 185 ? -9.826 -5.490 -38.954 1.00 28.77 185 PHE B O 1
ATOM 3126 N N . GLU B 1 186 ? -9.991 -5.667 -41.184 1.00 33.06 186 GLU B N 1
ATOM 3127 C CA . GLU B 1 186 ? -11.395 -5.283 -41.117 1.00 35.07 186 GLU B CA 1
ATOM 3128 C C . GLU B 1 186 ? -12.228 -6.354 -40.430 1.00 33.50 186 GLU B C 1
ATOM 3129 O O . GLU B 1 186 ? -13.177 -6.029 -39.713 1.00 35.37 186 GLU B O 1
ATOM 3135 N N . LYS B 1 187 ? -11.884 -7.630 -40.612 1.00 33.72 187 LYS B N 1
ATOM 3136 C CA . LYS B 1 187 ? -12.617 -8.678 -39.910 1.00 33.34 187 LYS B CA 1
ATOM 3137 C C . LYS B 1 187 ? -12.219 -8.767 -38.446 1.00 35.56 187 LYS B C 1
ATOM 3138 O O . LYS B 1 187 ? -13.030 -9.192 -37.617 1.00 34.46 187 LYS B O 1
ATOM 3144 N N . HIS B 1 188 ? -10.992 -8.366 -38.105 1.00 25.75 188 HIS B N 1
ATOM 3145 C CA . HIS B 1 188 ? -10.581 -8.405 -36.711 1.00 31.98 188 HIS B CA 1
ATOM 3146 C C . HIS B 1 188 ? -11.230 -7.288 -35.916 1.00 33.10 188 HIS B C 1
ATOM 3147 O O . HIS B 1 188 ? -11.424 -7.424 -34.702 1.00 33.36 188 HIS B O 1
ATOM 3154 N N . LEU B 1 189 ? -11.551 -6.181 -36.586 1.00 29.06 189 LEU B N 1
ATOM 3155 C CA . LEU B 1 189 ? -12.016 -4.960 -35.931 1.00 31.91 189 LEU B CA 1
ATOM 3156 C C . LEU B 1 189 ? -13.198 -5.142 -34.989 1.00 34.65 189 LEU B C 1
ATOM 3157 O O . LEU B 1 189 ? -13.136 -4.618 -33.862 1.00 32.03 189 LEU B O 1
ATOM 3162 N N . PRO B 1 190 ? -14.286 -5.838 -35.357 1.00 35.66 190 PRO B N 1
ATOM 3163 C CA . PRO B 1 190 ? -15.399 -5.982 -34.401 1.00 36.09 190 PRO B CA 1
ATOM 3164 C C . PRO B 1 190 ? -14.984 -6.665 -33.117 1.00 33.96 190 PRO B C 1
ATOM 3165 O O . PRO B 1 190 ? -15.651 -6.492 -32.096 1.00 32.36 190 PRO B O 1
ATOM 3169 N N . LEU B 1 191 ? -13.879 -7.402 -33.128 1.00 33.92 191 LEU B N 1
ATOM 3170 C CA . LEU B 1 191 ? -13.404 -8.057 -31.924 1.00 33.00 191 LEU B CA 1
ATOM 3171 C C . LEU B 1 191 ? -12.629 -7.121 -31.002 1.00 31.59 191 LEU B C 1
ATOM 3172 O O . LEU B 1 191 ? -12.457 -7.445 -29.821 1.00 34.79 191 LEU B O 1
ATOM 3177 N N . ILE B 1 192 ? -12.162 -5.975 -31.493 1.00 31.60 192 ILE B N 1
ATOM 3178 C CA . I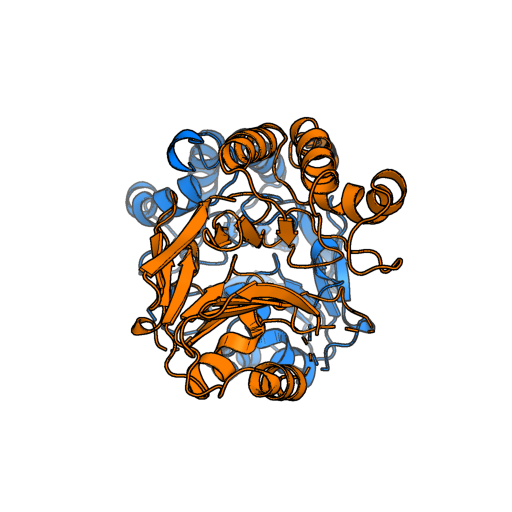LE B 1 192 ? -11.332 -5.092 -30.681 1.00 30.02 192 ILE B CA 1
ATOM 3179 C C . ILE B 1 192 ? -11.929 -3.702 -30.495 1.00 26.87 192 ILE B C 1
ATOM 3180 O O . ILE B 1 192 ? -11.513 -2.983 -29.566 1.00 23.78 192 ILE B O 1
ATOM 3185 N N . GLU B 1 193 ? -12.908 -3.298 -31.301 1.00 25.60 193 GLU B N 1
ATOM 3186 C CA . GLU B 1 193 ? -13.312 -1.897 -31.303 1.00 31.04 193 GLU B CA 1
ATOM 3187 C C . GLU B 1 193 ? -13.976 -1.510 -29.986 1.00 29.04 193 GLU B C 1
ATOM 3188 O O . GLU B 1 193 ? -13.573 -0.535 -29.345 1.00 28.63 193 GLU B O 1
ATOM 3194 N N . GLY B 1 194 ? -14.997 -2.261 -29.567 1.00 31.60 194 GLY B N 1
ATOM 3195 C CA . GLY B 1 194 ? -15.668 -1.946 -28.310 1.00 29.72 194 GLY B CA 1
ATOM 3196 C C . GLY B 1 194 ? -14.722 -1.930 -27.120 1.00 27.19 194 GLY B C 1
ATOM 3197 O O . GLY B 1 194 ? -14.775 -1.021 -26.288 1.00 25.51 194 GLY B O 1
ATOM 3198 N N . PHE B 1 195 ? -13.818 -2.910 -27.041 1.00 27.59 195 PHE B N 1
ATOM 3199 C CA . PHE B 1 195 ? -12.896 -2.958 -25.911 1.00 26.51 195 PHE B CA 1
ATOM 3200 C C . PHE B 1 195 ? -12.064 -1.681 -25.839 1.00 28.06 195 PHE B C 1
ATOM 3201 O O . PHE B 1 195 ? -11.963 -1.052 -24.781 1.00 27.14 195 PHE B O 1
ATOM 3209 N N . HIS B 1 196 ? -11.501 -1.260 -26.969 1.00 25.94 196 HIS B N 1
ATOM 3210 C CA . HIS B 1 196 ? -10.640 -0.078 -26.964 1.00 25.88 196 HIS B CA 1
ATOM 3211 C C . HIS B 1 196 ? -11.435 1.208 -26.764 1.00 24.60 196 HIS B C 1
ATOM 3212 O O . HIS B 1 196 ? -10.981 2.113 -26.062 1.00 24.05 196 HIS B O 1
ATOM 3219 N N . VAL B 1 197 ? -12.626 1.312 -27.362 1.00 24.92 197 VAL B N 1
ATOM 3220 C CA . VAL B 1 197 ? -13.429 2.520 -27.180 1.00 25.32 197 VAL B CA 1
ATOM 3221 C C . VAL B 1 197 ? -13.742 2.741 -25.698 1.00 22.76 197 VAL B C 1
ATOM 3222 O O . VAL B 1 197 ? -13.714 3.876 -25.208 1.00 26.79 197 VAL B O 1
ATOM 3226 N N . ARG B 1 198 ? -14.006 1.662 -24.950 1.00 23.71 198 ARG B N 1
ATOM 3227 C CA . ARG B 1 198 ? -14.472 1.796 -23.571 1.00 24.55 198 ARG B CA 1
ATOM 3228 C C . ARG B 1 198 ? -13.351 1.748 -22.525 1.00 28.99 198 ARG B C 1
ATOM 3229 O O . ARG B 1 198 ? -13.453 2.420 -21.481 1.00 27.33 198 ARG B O 1
ATOM 3237 N N . TYR B 1 199 ? -12.283 0.982 -22.759 1.00 23.73 199 TYR B N 1
ATOM 3238 C CA . TYR B 1 199 ? -11.282 0.777 -21.715 1.00 25.96 199 TYR B CA 1
ATOM 3239 C C . TYR B 1 199 ? -10.077 1.714 -21.817 1.00 24.81 199 TYR B C 1
ATOM 3240 O O . TYR B 1 199 ? -9.477 2.040 -20.787 1.00 31.42 199 TYR B O 1
ATOM 3249 N N . MET B 1 200 ? -9.698 2.156 -23.011 1.00 22.59 200 MET B N 1
ATOM 3250 C CA . MET B 1 200 ? -8.645 3.161 -23.145 1.00 23.77 200 MET B CA 1
ATOM 3251 C C . MET B 1 200 ? -9.171 4.525 -22.726 1.00 24.46 200 MET B C 1
ATOM 3252 O O . MET B 1 200 ? -10.301 4.885 -23.053 1.00 25.16 200 MET B O 1
ATOM 3257 N N . ALA B 1 201 ? -8.331 5.301 -22.023 1.00 23.98 201 ALA B N 1
ATOM 3258 C CA . ALA B 1 201 ? -8.829 6.449 -21.257 1.00 25.93 201 ALA B CA 1
ATOM 3259 C C . ALA B 1 201 ? -9.231 7.637 -22.131 1.00 25.28 201 ALA B C 1
ATOM 3260 O O . ALA B 1 201 ? -10.187 8.346 -21.794 1.00 25.26 201 ALA B O 1
ATOM 3262 N N . SER B 1 202 ? -8.533 7.876 -23.247 1.00 28.26 202 SER B N 1
ATOM 3263 C CA . SER B 1 202 ? -8.766 9.059 -24.088 1.00 24.93 202 SER B CA 1
ATOM 3264 C C . SER B 1 202 ? -7.974 8.940 -25.385 1.00 29.83 202 SER B C 1
ATOM 3265 O O . SER B 1 202 ? -6.988 8.198 -25.464 1.00 25.48 202 SER B O 1
ATOM 3268 N N . ASN B 1 203 ? -8.412 9.693 -26.409 1.00 26.02 203 ASN B N 1
ATOM 3269 C CA . ASN B 1 203 ? -7.599 9.775 -27.617 1.00 24.72 203 ASN B CA 1
ATOM 3270 C C . ASN B 1 203 ? -6.264 10.449 -27.336 1.00 25.57 203 ASN B C 1
ATOM 3271 O O . ASN B 1 203 ? -5.260 10.116 -27.970 1.00 26.04 203 ASN B O 1
ATOM 3276 N N . LYS B 1 204 ? -6.225 11.378 -26.376 1.00 23.55 204 LYS B N 1
ATOM 3277 C CA . LYS B 1 204 ? -4.960 12.023 -26.036 1.00 27.77 204 LYS B CA 1
ATOM 3278 C C . LYS B 1 204 ? -3.900 11.004 -25.634 1.00 28.13 204 LYS B C 1
ATOM 3279 O O . LYS B 1 204 ? -2.739 11.115 -26.044 1.00 31.92 204 LYS B O 1
ATOM 3285 N N . ILE B 1 205 ? -4.259 10.019 -24.810 1.00 26.30 205 ILE B N 1
ATOM 3286 C CA . ILE B 1 205 ? -3.230 9.089 -24.365 1.00 28.14 205 ILE B CA 1
ATOM 3287 C C . ILE B 1 205 ? -2.878 8.077 -25.460 1.00 27.30 205 ILE B C 1
ATOM 3288 O O . ILE B 1 205 ? -1.695 7.788 -25.675 1.00 26.71 205 ILE B O 1
ATOM 3293 N N . VAL B 1 206 ? -3.867 7.566 -26.213 1.00 27.67 206 VAL B N 1
ATOM 3294 C CA . VAL B 1 206 ? -3.566 6.485 -27.155 1.00 26.32 206 VAL B CA 1
ATOM 3295 C C . VAL B 1 206 ? -2.751 6.985 -28.343 1.00 31.66 206 VAL B C 1
ATOM 3296 O O . VAL B 1 206 ? -1.922 6.243 -28.895 1.00 28.02 206 VAL B O 1
ATOM 3300 N N . SER B 1 207 ? -2.986 8.221 -28.786 1.00 29.23 207 SER B N 1
ATOM 3301 C CA . SER B 1 207 ? -2.230 8.709 -29.932 1.00 29.72 207 SER B CA 1
ATOM 3302 C C . SER B 1 207 ? -0.795 9.036 -29.537 1.00 28.53 207 SER B C 1
ATOM 3303 O O . SER B 1 207 ? 0.120 8.896 -30.358 1.00 28.16 207 SER B O 1
ATOM 3306 N N . LYS B 1 208 ? -0.574 9.446 -28.285 1.00 27.78 208 LYS B N 1
ATOM 3307 C CA . LYS B 1 208 ? 0.799 9.583 -27.810 1.00 32.54 208 LYS B CA 1
ATOM 3308 C C . LYS B 1 208 ? 1.492 8.233 -27.787 1.00 30.48 208 LYS B C 1
ATOM 3309 O O . LYS B 1 208 ? 2.641 8.112 -28.224 1.00 30.23 208 LYS B O 1
ATOM 3315 N N . TRP B 1 209 ? 0.794 7.201 -27.303 1.00 30.63 209 TRP B N 1
ATOM 3316 C CA . TRP B 1 209 ? 1.351 5.855 -27.296 1.00 26.57 209 TRP B CA 1
ATOM 3317 C C . TRP B 1 209 ? 1.704 5.410 -28.714 1.00 26.91 209 TRP B C 1
ATOM 3318 O O . TRP B 1 209 ? 2.822 4.965 -28.971 1.00 25.10 209 TRP B O 1
ATOM 3329 N N . VAL B 1 210 ? 0.767 5.542 -29.653 1.00 26.02 210 VAL B N 1
ATOM 3330 C CA . VAL B 1 210 ? 1.044 5.186 -31.052 1.00 27.20 210 VAL B CA 1
ATOM 3331 C C . VAL B 1 210 ? 2.307 5.875 -31.560 1.00 29.59 210 VAL B C 1
ATOM 3332 O O . VAL B 1 210 ? 3.149 5.251 -32.216 1.00 27.90 210 VAL B O 1
ATOM 3336 N N . GLU B 1 211 ? 2.425 7.180 -31.324 1.00 27.02 211 GLU B N 1
ATOM 3337 C CA . GLU B 1 211 ? 3.604 7.898 -31.798 1.00 33.06 211 GLU B CA 1
ATOM 3338 C C . GLU B 1 211 ? 4.878 7.328 -31.186 1.00 35.64 211 GLU B C 1
ATOM 3339 O O . GLU B 1 211 ? 5.884 7.145 -31.886 1.00 37.05 211 GLU B O 1
ATOM 3345 N N . TYR B 1 212 ? 4.843 7.024 -29.882 1.00 32.60 212 TYR B N 1
ATOM 3346 C CA . TYR B 1 212 ? 5.974 6.379 -29.218 1.00 31.55 212 TYR B CA 1
ATOM 3347 C C . TYR B 1 212 ? 6.274 5.024 -29.849 1.00 30.23 212 TYR B C 1
ATOM 3348 O O . TYR B 1 212 ? 7.429 4.708 -30.165 1.00 29.44 212 TYR B O 1
ATOM 3357 N N . VAL B 1 213 ? 5.244 4.198 -30.027 1.00 29.05 213 VAL B N 1
ATOM 3358 C CA . VAL B 1 213 ? 5.489 2.876 -30.579 1.00 28.72 213 VAL B CA 1
ATOM 3359 C C . VAL B 1 213 ? 5.906 2.975 -32.041 1.00 32.49 213 VAL B C 1
ATOM 3360 O O . VAL B 1 213 ? 6.663 2.135 -32.520 1.00 30.53 213 VAL B O 1
ATOM 3364 N N . ARG B 1 214 ? 5.431 3.986 -32.778 1.00 32.18 214 ARG B N 1
ATOM 3365 C CA . ARG B 1 214 ? 5.909 4.161 -34.151 1.00 36.53 214 ARG B CA 1
ATOM 3366 C C . ARG B 1 214 ? 7.422 4.331 -34.214 1.00 36.43 214 ARG B C 1
ATOM 3367 O O . ARG B 1 214 ? 8.058 3.845 -35.157 1.00 39.92 214 ARG B O 1
ATOM 3375 N N . ARG B 1 215 ? 8.020 4.986 -33.213 1.00 35.96 215 ARG B N 1
ATOM 3376 C CA . ARG B 1 215 ? 9.468 5.198 -33.206 1.00 35.68 215 ARG B CA 1
ATOM 3377 C C . ARG B 1 215 ? 10.230 3.918 -32.858 1.00 40.51 215 ARG B C 1
ATOM 3378 O O . ARG B 1 215 ? 11.333 3.699 -33.378 1.00 42.20 215 ARG B O 1
ATOM 3386 N N . LEU B 1 216 ? 9.700 3.075 -31.959 1.00 31.39 216 LEU B N 1
ATOM 3387 C CA . LEU B 1 216 ? 10.091 1.673 -32.030 1.00 34.19 216 LEU B CA 1
ATOM 3388 C C . LEU B 1 216 ? 9.547 1.175 -33.347 1.00 40.98 216 LEU B C 1
ATOM 3389 O O . LEU B 1 216 ? 8.535 1.663 -33.837 1.00 48.38 216 LEU B O 1
ATOM 3394 N N . ASN B 1 217 ? 10.213 0.258 -34.002 1.00 43.42 217 ASN B N 1
ATOM 3395 C CA . ASN B 1 217 ? 9.622 -0.181 -35.260 1.00 42.15 217 ASN B CA 1
ATOM 3396 C C . ASN B 1 217 ? 9.277 -1.651 -35.115 1.00 35.71 217 ASN B C 1
ATOM 3397 O O . ASN B 1 217 ? 9.862 -2.503 -35.791 1.00 40.36 217 ASN B O 1
ATOM 3402 N N . PRO B 1 218 ? 8.272 -1.978 -34.302 1.00 37.18 218 PRO B N 1
ATOM 3403 C CA . PRO B 1 218 ? 8.051 -3.386 -33.989 1.00 34.32 218 PRO B CA 1
ATOM 3404 C C . PRO B 1 218 ? 7.609 -4.094 -35.248 1.00 32.04 218 PRO B C 1
ATOM 3405 O O . PRO B 1 218 ? 6.931 -3.509 -36.097 1.00 31.88 218 PRO B O 1
ATOM 3409 N N . LEU B 1 219 ? 8.085 -5.325 -35.404 1.00 29.33 219 LEU B N 1
ATOM 3410 C CA . LEU B 1 219 ? 7.603 -6.196 -36.455 1.00 33.33 219 LEU B CA 1
ATOM 3411 C C . LEU B 1 219 ? 6.349 -6.948 -36.036 1.00 31.98 219 LEU B C 1
ATOM 3412 O O . LEU B 1 219 ? 5.658 -7.488 -36.898 1.00 31.07 219 LEU B O 1
ATOM 3417 N N . MET B 1 220 ? 6.086 -7.054 -34.731 1.00 29.19 220 MET B N 1
ATOM 3418 C CA . MET B 1 220 ? 4.861 -7.650 -34.218 1.00 27.23 220 MET B CA 1
ATOM 3419 C C . MET B 1 220 ? 4.396 -6.884 -32.994 1.00 29.30 220 MET B C 1
ATOM 3420 O O . MET B 1 220 ? 5.207 -6.334 -32.245 1.00 28.63 220 MET B O 1
ATOM 3425 N N . ILE B 1 221 ? 3.087 -6.890 -32.779 1.00 25.34 221 ILE B N 1
ATOM 3426 C CA . ILE B 1 221 ? 2.497 -6.465 -31.522 1.00 25.94 221 ILE B CA 1
ATOM 3427 C C . ILE B 1 221 ? 1.707 -7.652 -30.992 1.00 30.66 221 ILE B C 1
ATOM 3428 O O . ILE B 1 221 ? 0.755 -8.108 -31.639 1.00 24.74 221 ILE B O 1
ATOM 3433 N N . ALA B 1 222 ? 2.121 -8.174 -29.842 1.00 26.36 222 ALA B N 1
ATOM 3434 C CA . ALA B 1 222 ? 1.505 -9.380 -29.300 1.00 26.52 222 ALA B CA 1
ATOM 3435 C C . ALA B 1 222 ? 0.688 -9.013 -28.070 1.00 25.37 222 ALA B C 1
ATOM 3436 O O . ALA B 1 222 ? 1.267 -8.692 -27.019 1.00 25.71 222 ALA B O 1
ATOM 3438 N N . PRO B 1 223 ? -0.636 -9.025 -28.151 1.00 25.49 223 PRO B N 1
ATOM 3439 C CA . PRO B 1 223 ? -1.459 -8.577 -27.024 1.00 23.92 223 PRO B CA 1
ATOM 3440 C C . PRO B 1 223 ? -1.685 -9.692 -26.012 1.00 27.39 223 PRO B C 1
ATOM 3441 O O . PRO B 1 223 ? -1.370 -10.858 -26.245 1.00 29.89 223 PRO B O 1
ATOM 3445 N N . GLN B 1 224 ? -2.237 -9.296 -24.858 1.00 27.24 224 GLN B N 1
ATOM 3446 C CA . GLN B 1 224 ? -2.575 -10.223 -23.781 1.00 32.77 224 GLN B CA 1
ATOM 3447 C C . GLN B 1 224 ? -3.861 -11.003 -24.050 1.00 31.82 224 GLN B C 1
ATOM 3448 O O . GLN B 1 224 ? -4.130 -11.965 -23.332 1.00 35.18 224 GLN B O 1
ATOM 3454 N N . HIS B 1 225 ? -4.665 -10.600 -25.040 1.00 29.38 225 HIS B N 1
ATOM 3455 C C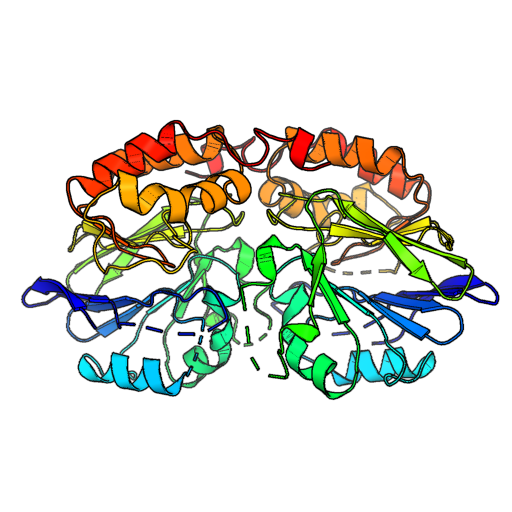A . HIS B 1 225 ? -5.878 -11.315 -25.445 1.00 32.19 225 HIS B CA 1
ATOM 3456 C C . HIS B 1 225 ? -6.006 -11.241 -26.955 1.00 32.48 225 HIS B C 1
ATOM 3457 O O . HIS B 1 225 ? -5.951 -10.146 -27.517 1.00 31.13 225 HIS B O 1
ATOM 3464 N N . GLY B 1 226 ? -6.234 -12.376 -27.609 1.00 32.76 226 GLY B N 1
ATOM 3465 C CA . GLY B 1 226 ? -6.515 -12.356 -29.032 1.00 30.26 226 GLY B CA 1
ATOM 3466 C C . GLY B 1 226 ? -5.275 -12.437 -29.912 1.00 34.20 226 GLY B C 1
ATOM 3467 O O . GLY B 1 226 ? -4.133 -12.556 -29.455 1.00 36.92 226 GLY B O 1
ATOM 3468 N N . ALA B 1 227 ? -5.524 -12.351 -31.220 1.00 32.90 227 ALA B N 1
ATOM 3469 C CA . ALA B 1 227 ? -4.520 -12.644 -32.230 1.00 32.76 227 ALA B CA 1
ATOM 3470 C C . ALA B 1 227 ? -3.426 -11.577 -32.288 1.00 31.84 227 ALA B C 1
ATOM 3471 O O . ALA B 1 227 ? -3.588 -10.436 -31.841 1.00 28.51 227 ALA B O 1
ATOM 3473 N N . ILE B 1 228 ? -2.313 -11.964 -32.888 1.00 31.88 228 ILE B N 1
ATOM 3474 C CA . ILE B 1 228 ? -1.107 -11.147 -32.939 1.00 28.57 228 ILE B CA 1
ATOM 3475 C C . ILE B 1 228 ? -1.091 -10.343 -34.234 1.00 33.11 228 ILE B C 1
ATOM 3476 O O . ILE B 1 228 ? -1.470 -10.840 -35.301 1.00 32.23 228 ILE B O 1
ATOM 3481 N N . TYR B 1 229 ? -0.662 -9.089 -34.136 1.00 28.09 229 TYR B N 1
ATOM 3482 C CA . TYR B 1 229 ? -0.454 -8.247 -35.296 1.00 27.27 229 TYR B CA 1
ATOM 3483 C C . TYR B 1 229 ? 0.991 -8.376 -35.760 1.00 34.65 229 TYR B C 1
ATOM 3484 O O . TYR B 1 229 ? 1.924 -8.132 -34.983 1.00 28.66 229 TYR B O 1
ATOM 3493 N N . LYS B 1 230 ? 1.175 -8.688 -37.042 1.00 31.23 230 LYS B N 1
ATOM 3494 C CA . LYS B 1 230 ? 2.513 -8.809 -37.599 1.00 32.12 230 LYS B CA 1
ATOM 3495 C C . LYS B 1 230 ? 2.605 -8.000 -38.886 1.00 31.80 230 LYS B C 1
ATOM 3496 O O . LYS B 1 230 ? 1.616 -7.876 -39.618 1.00 29.94 230 LYS B O 1
ATOM 3502 N N . ASP B 1 231 ? 3.781 -7.400 -39.126 1.00 29.95 231 ASP B N 1
ATOM 3503 C CA . ASP B 1 231 ? 4.065 -6.698 -40.375 1.00 31.38 231 ASP B CA 1
ATOM 3504 C C . ASP B 1 231 ? 2.986 -5.655 -40.682 1.00 31.46 231 ASP B C 1
ATOM 3505 O O . ASP B 1 231 ? 2.733 -4.768 -39.861 1.00 31.32 231 ASP B O 1
ATOM 3510 N N . GLU B 1 232 ? 2.337 -5.752 -41.847 1.00 25.96 232 GLU B N 1
ATOM 3511 C CA . GLU B 1 232 ? 1.376 -4.727 -42.249 1.00 31.82 232 GLU B CA 1
ATOM 3512 C C . GLU B 1 232 ? 0.218 -4.569 -41.268 1.00 27.89 232 GLU B C 1
ATOM 3513 O O . GLU B 1 232 ? -0.407 -3.502 -41.244 1.00 30.07 232 GLU B O 1
ATOM 3519 N N . GLN B 1 233 ? -0.099 -5.597 -40.478 1.00 25.32 233 GLN B N 1
ATOM 3520 C CA . GLN B 1 233 ? -1.151 -5.468 -39.472 1.00 30.96 233 GLN B CA 1
ATOM 3521 C C . GLN B 1 233 ? -0.690 -4.671 -38.252 1.00 31.58 233 GLN B C 1
ATOM 3522 O O . GLN B 1 233 ? -1.540 -4.125 -37.536 1.00 25.41 233 GLN B O 1
ATOM 3528 N N . VAL B 1 234 ? 0.624 -4.598 -37.993 1.00 24.30 234 VAL B N 1
ATOM 3529 C CA . VAL B 1 234 ? 1.120 -3.601 -37.048 1.00 26.85 234 VAL B CA 1
ATOM 3530 C C . VAL B 1 234 ? 0.769 -2.201 -37.532 1.00 26.76 234 VAL B C 1
ATOM 3531 O O . VAL B 1 234 ? 0.271 -1.366 -36.764 1.00 26.94 234 VAL B O 1
ATOM 3535 N N . ASN B 1 235 ? 1.075 -1.907 -38.806 1.00 28.65 235 ASN B N 1
ATOM 3536 C CA . ASN B 1 235 ? 0.684 -0.636 -39.412 1.00 27.39 235 ASN B CA 1
ATOM 3537 C C . ASN B 1 235 ? -0.815 -0.395 -39.268 1.00 28.09 235 ASN B C 1
ATOM 3538 O O . ASN B 1 235 ? -1.257 0.702 -38.909 1.00 28.48 235 ASN B O 1
ATOM 3543 N N . ASN B 1 236 ? -1.616 -1.401 -39.592 1.00 25.08 236 ASN B N 1
ATOM 3544 C CA . ASN B 1 236 ? -3.061 -1.200 -39.561 1.00 27.91 236 ASN B CA 1
ATOM 3545 C C . ASN B 1 236 ? -3.548 -0.892 -38.154 1.00 27.26 236 ASN B C 1
ATOM 3546 O O . ASN B 1 236 ? -4.306 0.061 -37.947 1.00 30.06 236 ASN B O 1
ATOM 3551 N N . PHE B 1 237 ? -3.090 -1.658 -37.161 1.00 28.15 237 PHE B N 1
ATOM 3552 C CA . PHE B 1 237 ? -3.565 -1.412 -35.802 1.00 31.01 237 PHE B CA 1
ATOM 3553 C C . PHE B 1 237 ? -3.186 -0.014 -35.330 1.00 28.09 237 PHE B C 1
ATOM 3554 O O . PHE B 1 237 ? -4.031 0.725 -34.811 1.00 28.36 237 PHE B O 1
ATOM 3562 N N . LEU B 1 238 ? -1.917 0.369 -35.512 1.00 27.39 238 LEU B N 1
ATOM 3563 C CA . LEU B 1 238 ? -1.446 1.673 -35.045 1.00 24.91 238 LEU B CA 1
ATOM 3564 C C . LEU B 1 238 ? -2.194 2.824 -35.707 1.00 30.09 238 LEU B C 1
ATOM 3565 O O . LEU B 1 238 ? -2.528 3.815 -35.045 1.00 29.03 238 LEU B O 1
ATOM 3570 N N . ASN B 1 239 ? -2.426 2.733 -37.022 1.00 30.84 239 ASN B N 1
ATOM 3571 C CA . ASN B 1 239 ? -3.179 3.777 -37.716 1.00 31.35 239 ASN B CA 1
ATOM 3572 C C . ASN B 1 239 ? -4.602 3.863 -37.181 1.00 26.27 239 ASN B C 1
ATOM 3573 O O . ASN B 1 239 ? -5.144 4.958 -36.996 1.00 27.44 239 ASN B O 1
ATOM 3578 N N . TRP B 1 240 ? -5.238 2.717 -36.964 1.00 22.76 240 TRP B N 1
ATOM 3579 C CA . TRP B 1 240 ? -6.596 2.737 -36.435 1.00 27.76 240 TRP B CA 1
ATOM 3580 C C . TRP B 1 240 ? -6.618 3.334 -35.027 1.00 27.71 240 TRP B C 1
ATOM 3581 O O . TRP B 1 240 ? -7.391 4.253 -34.742 1.00 29.32 240 TRP B O 1
ATOM 3592 N N . LEU B 1 241 ? -5.723 2.873 -34.152 1.00 29.84 241 LEU B N 1
ATOM 3593 C CA . LEU B 1 241 ? -5.773 3.302 -32.752 1.00 26.21 241 LEU B CA 1
ATOM 3594 C C . LEU B 1 241 ? -5.494 4.793 -32.608 1.00 32.09 241 LEU B C 1
ATOM 3595 O O . LEU B 1 241 ? -6.090 5.465 -31.754 1.00 26.73 241 LEU B O 1
ATOM 3600 N N . SER B 1 242 ? -4.586 5.332 -33.427 1.00 31.42 242 SER B N 1
ATOM 3601 C CA . SER B 1 242 ? -4.146 6.709 -33.224 1.00 33.92 242 SER B CA 1
ATOM 3602 C C . SER B 1 242 ? -5.279 7.714 -33.406 1.00 30.71 242 SER B C 1
ATOM 3603 O O . SER B 1 242 ? -5.231 8.802 -32.830 1.00 31.46 242 SER B O 1
ATOM 3606 N N . GLY B 1 243 ? -6.298 7.381 -34.188 1.00 30.65 243 GLY B N 1
ATOM 3607 C CA . GLY B 1 243 ? -7.453 8.245 -34.347 1.00 33.04 243 GLY B CA 1
ATOM 3608 C C . GLY B 1 243 ? -8.670 7.856 -33.536 1.00 36.78 243 GLY B C 1
ATOM 3609 O O . GLY B 1 243 ? -9.727 8.480 -33.693 1.00 36.13 243 GLY B O 1
ATOM 3610 N N . LEU B 1 244 ? -8.561 6.858 -32.663 1.00 34.00 244 LEU B N 1
ATOM 3611 C CA . LEU B 1 244 ? -9.731 6.342 -31.973 1.00 30.47 244 LEU B CA 1
ATOM 3612 C C . LEU B 1 244 ? -10.195 7.300 -30.883 1.00 30.67 244 LEU B C 1
ATOM 3613 O O . LEU B 1 244 ? -9.413 7.711 -30.021 1.00 33.84 244 LEU B O 1
ATOM 3618 N N . LYS B 1 245 ? -11.483 7.615 -30.889 1.00 30.40 245 LYS B N 1
ATOM 3619 C CA . LYS B 1 245 ? -12.099 8.365 -29.801 1.00 31.09 245 LYS B CA 1
ATOM 3620 C C . LYS B 1 245 ? -12.593 7.398 -28.728 1.00 28.03 245 LYS B C 1
ATOM 3621 O O . LYS B 1 245 ? -13.330 6.457 -29.027 1.00 31.60 245 LYS B O 1
ATOM 3627 N N . CYS B 1 246 ? -12.173 7.606 -27.482 1.00 29.06 246 CYS B N 1
ATOM 3628 C CA . CYS B 1 246 ? -12.325 6.539 -26.497 1.00 30.44 246 CYS B CA 1
ATOM 3629 C C . CYS B 1 246 ? -12.420 7.123 -25.098 1.00 25.33 246 CYS B C 1
ATOM 3630 O O . CYS B 1 246 ? -12.002 8.259 -24.850 1.00 27.25 246 CYS B O 1
ATOM 3633 N N . GLY B 1 247 ? -13.016 6.339 -24.194 1.00 25.31 247 GLY B N 1
ATOM 3634 C CA . GLY B 1 247 ? -12.879 6.577 -22.764 1.00 23.44 247 GLY B CA 1
ATOM 3635 C C . GLY B 1 247 ? -13.569 7.858 -22.367 1.00 25.87 247 GLY B C 1
ATOM 3636 O O . GLY B 1 247 ? -14.767 8.013 -22.640 1.00 30.11 247 GLY B O 1
ATOM 3637 N N . THR B 1 248 ? -12.841 8.799 -21.759 1.00 22.60 248 THR B N 1
ATOM 3638 C CA . THR B 1 248 ? -13.506 10.032 -21.339 1.00 28.97 248 THR B CA 1
ATOM 3639 C C . THR B 1 248 ? -13.887 10.926 -22.510 1.00 31.12 248 THR B C 1
ATOM 3640 O O . THR B 1 248 ? -14.614 11.904 -22.297 1.00 30.07 248 THR B O 1
ATOM 3644 N N . ASP B 1 249 ? -13.414 10.622 -23.731 1.00 27.78 249 ASP B N 1
ATOM 3645 C CA . ASP B 1 249 ? -13.913 11.333 -24.900 1.00 32.94 249 ASP B CA 1
ATOM 3646 C C . ASP B 1 249 ? -15.432 11.190 -25.014 1.00 32.00 249 ASP B C 1
ATOM 3647 O O . ASP B 1 249 ? -16.087 12.040 -25.620 1.00 34.53 249 ASP B O 1
ATOM 3652 N N . TYR B 1 250 ? -15.999 10.113 -24.460 1.00 30.39 250 TYR B N 1
ATOM 3653 C CA . TYR B 1 250 ? -17.445 9.885 -24.440 1.00 30.96 250 TYR B CA 1
ATOM 3654 C C . TYR B 1 250 ? -17.961 9.995 -23.014 1.00 34.21 250 TYR B C 1
ATOM 3655 O O . TYR B 1 250 ? -18.592 9.066 -22.494 1.00 32.97 250 TYR B O 1
ATOM 3664 N N . ILE B 1 251 ? -17.659 11.117 -22.358 1.00 31.75 251 ILE B N 1
ATOM 3665 C CA . ILE B 1 251 ? -17.913 11.223 -20.932 1.00 34.09 251 ILE B CA 1
ATOM 3666 C C . ILE B 1 251 ? -19.405 11.221 -20.606 1.00 34.95 251 ILE B C 1
ATOM 3667 O O . ILE B 1 251 ? -19.791 10.821 -19.500 1.00 34.05 251 ILE B O 1
ATOM 3672 N N . GLU B 1 252 ? -20.267 11.610 -21.547 1.00 34.62 252 GLU B N 1
ATOM 3673 C CA . GLU B 1 252 ? -21.697 11.553 -21.263 1.00 33.86 252 GLU B CA 1
ATOM 3674 C C . GLU B 1 252 ? -22.183 10.117 -21.104 1.00 36.61 252 GLU B C 1
ATOM 3675 O O . GLU B 1 252 ? -23.203 9.880 -20.440 1.00 39.93 252 GLU B O 1
ATOM 3681 N N . ASN B 1 253 ? -21.458 9.146 -21.657 1.00 34.59 253 ASN B N 1
ATOM 3682 C CA . ASN B 1 253 ? -21.796 7.754 -21.411 1.00 35.60 253 ASN B CA 1
ATOM 3683 C C . ASN B 1 253 ? -21.371 7.270 -20.028 1.00 29.36 253 ASN B C 1
ATOM 3684 O O . ASN B 1 253 ? -21.795 6.186 -19.622 1.00 33.39 253 ASN B O 1
ATOM 3689 N N . LEU B 1 254 ? -20.532 8.017 -19.312 1.00 27.57 254 LEU B N 1
ATOM 3690 C CA . LEU B 1 254 ? -19.968 7.545 -18.046 1.00 31.70 254 LEU B CA 1
ATOM 3691 C C . LEU B 1 254 ? -20.708 8.063 -16.818 1.00 31.01 254 LEU B C 1
ATOM 3692 O O . LEU B 1 254 ? -20.355 7.685 -15.699 1.00 29.24 254 LEU B O 1
ATOM 3697 N N . PHE B 1 255 ? -21.716 8.912 -16.998 1.00 28.12 255 PHE B N 1
ATOM 3698 C CA . PHE B 1 255 ? -22.536 9.407 -15.904 1.00 30.44 255 PHE B CA 1
ATOM 3699 C C . PHE B 1 255 ? -23.993 9.447 -16.355 1.00 35.16 255 PHE B C 1
ATOM 3700 O O . PHE B 1 255 ? -24.895 9.174 -15.555 1.00 39.60 255 PHE B O 1
#

Sequence (465 aa):
IDGVVLYEDADHKFIWLGAVQTMQYLIVDRGRGVLLDPGGVHLFSRVVTAISRFISVDKIDTIFFSHQDPDVSSGIALWLGITKAKIYISSLWVRFIVDISRMVPIPDKGMSISLPSGSNMKCIPSHFMHSPGQFGLYDERSRILFSGDIGAAVFDTTFVEDFEKHLPLIEGFHVRYMASNKIVSKWVEYVRRLNPLMIAPQHGAIYKDEQVNNFLNWLSGLKCGTDYIENLFGVVLYEDADHKFIWLGGAVQTMQYLIVDRGRGVLLDPGGLFSRVVTAISRFISVDKIDTIFFSHQDPDVSSGIALWLGITKAKIYISSLWVRFMPDISRMVPIPDKGMSISLPSGSNMKCIPSHFMHSPGQFGLYDERSRILFSGDIGAAVFDDDTTFVEDFEKHLPLIEGFHVRYMASNKIVSKWVEYVRRLNPLMIAPQHGAIYKDEQVNNFLNWLSGLKCGTDYIENLF

Foldseek 3Di:
DAKDWPDDDPFKTKIWQVFFAWTKIWIAGNQAIETEQLADLPPPVSSCVRCVVRHHLARHAEYEFQADDRSRCVNVVVSVVRYVHAYEWAPVCLVPVNDSVSYDHAYQCWDWDAGPNRFIKIWHRQAPLPHNTGTWIQRLVQLEIEHECQVAFRDDPAADDDCVVRCVRCVVVSQERRAFLVSQLVSLVVVVVSPGQKYHYGHDHIYGDVRVVVSSVVRNPHGHHCSPVVVVD/DDWPDDDPFKTKDFLDVFFAWTKIWIGGNQAIETEQPADPVVSSCVSVVVRHHLQRHAEYEFQADDRSRCVCVVVSVVSYVHAYEFAPVCLVPPPPSVSYDHAYQCWDWDADPVRWIKIWHHDAPLPHNTGTWIQRPVQLEIEGEAQPAFRDDDDDAADDDCVVCCVRCQVVSQERRAFLVRQLVSLVVVVVSPRQWYHYGGDHIYGHVSNVVSSVVRNPHGHHCSVVVVVD

B-factor: mean 35.84, std 10.74, range [18.29, 85.3]

Radius of gyration: 22.32 Å; Cα contacts (8 Å, |Δi|>4): 1082; chains: 2; bounding box: 61×50×58 Å

Secondary structure (DSSP, 8-state):
---EEEEE-SSEEEEE--PPP---EEEEETTEEEEE----STTHHHHHHHHHTTS-GGGEEEEE-SSS-HHHHTTHHHHHHH---EEEEEHHHHT----GGGEEEEPTT--EEE-TTS-EEEEEE-TTSSSSS-EEEEETTTTEEE-TTTT-------B---HHHHHHHHHHHHHHHS--HHHHHHHHHHHHHS--SEEE-SSSPBEETHHHHHHHHHHHT---GGGGGGGG-/-EEEEE-SSEEEEE---PPP---EEEEETTEEEEE-----HHHHHHHHHTTS-GGGEEEEE-SSS-HHHHTTHHHHHHH---EEEEETTTGGG---GGGEEEEPTT--EEE-TTS-EEEEEE-TTSSSSS-EEEEETTTTEEE-TTTT---S----SB---HHHHHHHHHHHHHHHS--HHHHHHHHHHHHHS--SEEE-SSSPBEETHHHHHHHHHHHT---GGGGGGGG-

Nearest PDB structures (foldseek):
  6r9n-assembly1_A  TM=1.004E+00  e=7.699E-55  Treponema denticola ATCC 35404
  6r9n-assembly1_B  TM=9.826E-01  e=1.021E-48  Treponema denticola ATCC 35404
  6qnm-assembly1_A  TM=9.647E-01  e=6.156E-45  Treponema denticola ATCC 35404
  6qnm-assembly1_B  TM=9.569E-01  e=3.770E-45  Treponema denticola ATCC 35404
  6qrq-assembly1_C-3  TM=9.572E-01  e=7.245E-32  Thermotoga maritima

Solvent-accessible surface area: 18237 Å² total; per-residue (Å²): 136,87,22,58,61,23,58,108,36,108,61,3,69,0,0,44,16,88,65,19,147,39,17,9,0,0,0,14,2,146,32,81,0,8,0,0,1,2,4,21,81,148,113,39,75,44,7,34,66,1,0,67,152,52,14,59,31,110,84,1,64,12,0,0,4,0,0,8,3,14,8,0,16,41,1,38,68,66,3,4,58,66,2,164,0,92,0,29,10,0,54,12,19,21,99,76,84,102,76,130,64,29,32,30,65,0,69,36,118,15,67,56,14,91,16,70,26,67,16,52,0,75,4,0,0,0,0,1,0,2,0,0,0,0,0,1,0,14,0,68,79,6,94,2,0,0,0,0,3,0,0,0,7,28,122,171,151,31,43,5,106,68,21,124,165,16,30,82,50,0,83,43,12,0,46,37,19,0,4,10,40,105,0,0,29,85,1,0,92,60,0,104,202,24,93,13,84,23,0,0,0,0,2,24,16,0,0,52,81,92,8,8,94,54,0,4,89,46,0,31,56,20,131,0,4,11,48,79,22,112,75,2,47,76,50,67,21,63,107,49,110,75,2,60,0,0,37,17,66,122,59,9,132,31,16,27,0,0,0,12,1,151,31,72,0,7,0,0,0,8,2,79,144,66,76,169,28,37,74,19,0,62,183,65,11,57,33,114,83,2,61,15,0,0,1,0,0,1,6,50,20,0,4,69,18,34,72,86,4,28,65,70,9,192,0,91,0,34,0,0,50,13,5,16,115,14,22,99,116,70,68,48,17,32,66,0,67,36,116,15,68,74,10,88,9,67,36,62,16,58,0,74,4,2,0,1,1,1,0,1,0,0,0,0,0,1,0,16,0,67,77,5,82,2,1,0,1,0,5,0,0,0,8,13,110,110,91,133,77,47,50,6,133,75,20,105,133,14,27,87,24,0,71,44,9,0,44,38,23,0,5,10,42,93,0,0,32,94,1,0,82,63,0,88,194,23,95,8,73,10,0,0,0,0,1,25,6,0,0,83,59,103,12,7,85,53,0,6,85,43,0,32,62,17,110,0,3,7,27,81,29,110,74,1,42